Protein AF-0000000074471134 (afdb_homodimer)

Radius of gyration: 31.41 Å; Cα contacts (8 Å, |Δi|>4): 1492; chains: 2; bounding box: 57×102×96 Å

Structure (mmCIF, N/CA/C/O backbone):
data_AF-0000000074471134-model_v1
#
loop_
_entity.id
_entity.type
_entity.pdbx_description
1 polymer 'Opine dehydrogenase domain-containing protein'
#
loop_
_atom_site.group_PDB
_atom_site.id
_atom_site.type_symbol
_atom_site.label_atom_id
_atom_site.label_alt_id
_atom_site.label_comp_id
_atom_site.label_asym_id
_atom_site.label_entity_id
_atom_site.label_seq_id
_atom_site.pdbx_PDB_ins_code
_atom_site.Cartn_x
_atom_site.Cartn_y
_atom_site.Cartn_z
_atom_site.occupancy
_atom_site.B_iso_or_equiv
_atom_site.auth_seq_id
_atom_site.auth_comp_id
_atom_site.auth_asym_id
_atom_site.auth_atom_id
_atom_site.pdbx_PDB_model_num
ATOM 1 N N . MET A 1 1 ? -4.949 -52.406 -23.312 1 35.97 1 MET A N 1
ATOM 2 C CA . MET A 1 1 ? -3.711 -51.656 -23.125 1 35.97 1 MET A CA 1
ATOM 3 C C . MET A 1 1 ? -3.969 -50.375 -22.375 1 35.97 1 MET A C 1
ATOM 5 O O . MET A 1 1 ? -4.852 -49.594 -22.75 1 35.97 1 MET A O 1
ATOM 9 N N . ASN A 1 2 ? -3.713 -50.344 -21.125 1 50.94 2 ASN A N 1
ATOM 10 C CA . ASN A 1 2 ? -4.141 -49.312 -20.188 1 50.94 2 ASN A CA 1
ATOM 11 C C . ASN A 1 2 ? -3.766 -47.906 -20.672 1 50.94 2 ASN A C 1
ATOM 13 O O . ASN A 1 2 ? -2.605 -47.656 -21 1 50.94 2 ASN A O 1
ATOM 17 N N . GLN A 1 3 ? -4.664 -47.219 -21.281 1 62.41 3 GLN A N 1
ATOM 18 C CA . GLN A 1 3 ? -4.449 -45.906 -21.828 1 62.41 3 GLN A CA 1
ATOM 19 C C . GLN A 1 3 ? -3.631 -45.031 -20.875 1 62.41 3 GLN A C 1
ATOM 21 O O . GLN A 1 3 ? -3.828 -45.094 -19.656 1 62.41 3 GLN A O 1
ATOM 26 N N . PRO A 1 4 ? -2.6 -44.531 -21.438 1 81.56 4 PRO A N 1
ATOM 27 C CA . PRO A 1 4 ? -1.736 -43.688 -20.594 1 81.56 4 PRO A CA 1
ATOM 28 C C . PRO A 1 4 ? -2.508 -42.594 -19.844 1 81.56 4 PRO A C 1
ATOM 30 O O . PRO A 1 4 ? -3.486 -42.062 -20.375 1 81.56 4 PRO A O 1
ATOM 33 N N . ARG A 1 5 ? -2.248 -42.531 -18.562 1 93.62 5 ARG A N 1
ATOM 34 C CA . ARG A 1 5 ? -2.863 -41.531 -17.688 1 93.62 5 ARG A CA 1
ATOM 35 C C . ARG A 1 5 ? -1.965 -40.312 -17.531 1 93.62 5 ARG 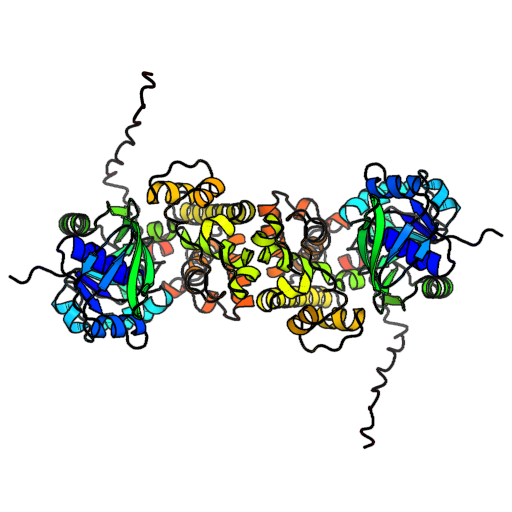A C 1
ATOM 37 O O . ARG A 1 5 ? -0.77 -40.375 -17.828 1 93.62 5 ARG A O 1
ATOM 44 N N . VAL A 1 6 ? -2.584 -39.281 -17.188 1 98.12 6 VAL A N 1
ATOM 45 C CA . VAL A 1 6 ? -1.84 -38.094 -16.734 1 98.12 6 VAL A CA 1
ATOM 46 C C . VAL A 1 6 ? -1.768 -38.094 -15.203 1 98.12 6 VAL A C 1
ATOM 48 O O . VAL A 1 6 ? -2.777 -38.312 -14.531 1 98.12 6 VAL A O 1
ATOM 51 N N . GLY A 1 7 ? -0.577 -38.031 -14.641 1 98.62 7 GLY A N 1
ATOM 52 C CA . GLY A 1 7 ? -0.412 -37.875 -13.203 1 98.62 7 GLY A CA 1
ATOM 53 C C . GLY A 1 7 ? -0.523 -36.438 -12.742 1 98.62 7 GLY A C 1
ATOM 54 O O . GLY A 1 7 ? 0.028 -35.531 -13.375 1 98.62 7 GLY A O 1
ATOM 55 N N . ILE A 1 8 ? -1.252 -36.188 -11.625 1 98.75 8 ILE A N 1
ATOM 56 C CA . ILE A 1 8 ? -1.414 -34.875 -11.062 1 98.75 8 ILE A CA 1
ATOM 57 C C . ILE A 1 8 ? -1.039 -34.875 -9.586 1 98.75 8 ILE A C 1
ATOM 59 O O . ILE A 1 8 ? -1.615 -35.625 -8.797 1 98.75 8 ILE A O 1
ATOM 63 N N . ILE A 1 9 ? -0.067 -34.094 -9.281 1 98.69 9 ILE A N 1
ATOM 64 C CA . ILE A 1 9 ? 0.314 -33.875 -7.887 1 98.69 9 ILE A CA 1
ATOM 65 C C . ILE A 1 9 ? -0.349 -32.594 -7.363 1 98.69 9 ILE A C 1
ATOM 67 O O . ILE A 1 9 ? -0.05 -31.5 -7.828 1 98.69 9 ILE A O 1
ATOM 71 N N . GLY A 1 10 ? -1.135 -32.719 -6.355 1 98.06 10 GLY A N 1
ATOM 72 C CA . GLY A 1 10 ? -1.937 -31.641 -5.828 1 98.06 10 GLY A CA 1
ATOM 73 C C . GLY A 1 10 ? -3.418 -31.797 -6.113 1 98.06 10 GLY A C 1
ATOM 74 O O . GLY A 1 10 ? -3.82 -31.938 -7.27 1 98.06 10 GLY A O 1
ATOM 75 N N . VAL A 1 11 ? -4.211 -31.797 -5.059 1 97.5 11 VAL A N 1
ATOM 76 C CA . VAL A 1 11 ? -5.66 -31.906 -5.164 1 97.5 11 VAL A CA 1
ATOM 77 C C . VAL A 1 11 ? -6.32 -30.625 -4.66 1 97.5 11 VAL A C 1
ATOM 79 O O . VAL A 1 11 ? -7.211 -30.672 -3.807 1 97.5 11 VAL A O 1
ATOM 82 N N . GLY A 1 12 ? -5.867 -29.5 -5.145 1 95.25 12 GLY A N 1
ATOM 83 C CA . GLY A 1 12 ? -6.457 -28.188 -4.90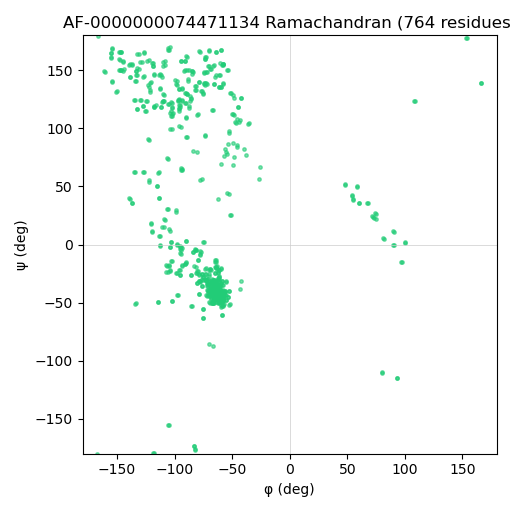6 1 95.25 12 GLY A CA 1
ATOM 84 C C . GLY A 1 12 ? -7.223 -27.656 -6.098 1 95.25 12 GLY A C 1
ATOM 85 O O . GLY A 1 12 ? -7.719 -28.422 -6.922 1 95.25 12 GLY A O 1
ATOM 86 N N . HIS A 1 13 ? -7.367 -26.359 -6.223 1 94.62 13 HIS A N 1
ATOM 87 C CA . HIS A 1 13 ? -8.148 -25.734 -7.273 1 94.62 13 HIS A CA 1
ATOM 88 C C . HIS A 1 13 ? -7.637 -26.125 -8.656 1 94.62 13 HIS A C 1
ATOM 90 O O . HIS A 1 13 ? -8.383 -26.688 -9.461 1 94.62 13 HIS A O 1
ATOM 96 N N . ALA A 1 14 ? -6.359 -25.922 -8.859 1 96.31 14 ALA A N 1
ATOM 97 C CA . ALA A 1 14 ? -5.781 -26.172 -10.172 1 96.31 14 ALA A CA 1
ATOM 98 C C . ALA A 1 14 ? -5.738 -27.672 -10.477 1 96.31 14 ALA A C 1
ATOM 100 O O . ALA A 1 14 ? -6.004 -28.078 -11.602 1 96.31 14 ALA A O 1
ATOM 101 N N . GLY A 1 15 ? -5.395 -28.453 -9.445 1 97.94 15 GLY A N 1
ATOM 102 C CA . GLY A 1 15 ? -5.332 -29.891 -9.648 1 97.94 15 GLY A CA 1
ATOM 103 C C . GLY A 1 15 ? -6.672 -30.5 -10.016 1 97.94 15 GLY A C 1
ATOM 104 O O . GLY A 1 15 ? -6.758 -31.297 -10.945 1 97.94 15 GLY A O 1
ATOM 105 N N . CYS A 1 16 ? -7.672 -30.094 -9.336 1 98.06 16 CYS A N 1
ATOM 106 C CA . CYS A 1 16 ? -9.016 -30.594 -9.609 1 98.06 16 CYS A CA 1
ATOM 107 C C . CYS A 1 16 ? -9.5 -30.109 -10.969 1 98.06 16 CYS A C 1
ATOM 109 O O . CYS A 1 16 ? -10.156 -30.859 -11.703 1 98.06 16 CYS A O 1
ATOM 111 N N . ALA A 1 17 ? -9.203 -28.875 -11.266 1 98.12 17 ALA A N 1
ATOM 112 C CA . ALA A 1 17 ? -9.609 -28.344 -12.562 1 98.12 17 ALA A CA 1
ATOM 113 C C . ALA A 1 17 ? -8.93 -29.094 -13.703 1 98.12 17 ALA A C 1
ATOM 115 O O . ALA A 1 17 ? -9.562 -29.422 -14.711 1 98.12 17 ALA A O 1
ATOM 116 N N . LEU A 1 18 ? -7.672 -29.391 -13.531 1 98.19 18 LEU A N 1
ATOM 117 C CA . LEU A 1 18 ? -6.93 -30.156 -14.516 1 98.19 18 LEU A CA 1
ATOM 118 C C . LEU A 1 18 ? -7.543 -31.547 -14.688 1 98.19 18 LEU A C 1
ATOM 120 O O . LEU A 1 18 ? -7.762 -32 -15.812 1 98.19 18 LEU A O 1
ATOM 124 N N . ALA A 1 19 ? -7.816 -32.188 -13.602 1 98.19 19 ALA A N 1
ATOM 125 C CA . ALA A 1 19 ? -8.383 -33.531 -13.633 1 98.19 19 ALA A CA 1
ATOM 126 C C . ALA A 1 19 ? -9.703 -33.562 -14.406 1 98.19 19 ALA A C 1
ATOM 128 O O . ALA A 1 19 ? -9.906 -34.406 -15.273 1 98.19 19 ALA A O 1
ATOM 129 N N . VAL A 1 20 ? -10.539 -32.594 -14.078 1 97.94 20 VAL A N 1
ATOM 130 C CA . VAL A 1 20 ? -11.859 -32.562 -14.695 1 97.94 20 VAL A CA 1
ATOM 131 C C . VAL A 1 20 ? -11.727 -32.25 -16.188 1 97.94 20 VAL A C 1
ATOM 133 O O . VAL A 1 20 ? -12.445 -32.844 -17 1 97.94 20 VAL A O 1
ATOM 136 N N . ASP A 1 21 ? -10.875 -31.375 -16.547 1 97.94 21 ASP A N 1
ATOM 137 C CA . ASP A 1 21 ? -10.664 -31.047 -17.953 1 97.94 21 ASP A CA 1
ATOM 138 C C . ASP A 1 21 ? -10.18 -32.281 -18.734 1 97.94 21 ASP A C 1
ATOM 140 O O . ASP A 1 21 ? -10.695 -32.562 -19.797 1 97.94 21 ASP A O 1
ATOM 144 N N . PHE A 1 22 ? -9.219 -33 -18.219 1 97.62 22 PHE A N 1
ATOM 145 C CA . PHE A 1 22 ? -8.695 -34.219 -18.859 1 97.62 22 PHE A CA 1
ATOM 146 C C . PHE A 1 22 ? -9.766 -35.281 -18.969 1 97.62 22 PHE A C 1
ATOM 148 O O . PHE A 1 22 ? -10.008 -35.812 -20.047 1 97.62 22 PHE A O 1
ATOM 155 N N . GLU A 1 23 ? -10.414 -35.531 -17.891 1 97.44 23 GLU A N 1
ATOM 156 C CA . GLU A 1 23 ? -11.438 -36.562 -17.859 1 97.44 23 GLU A CA 1
ATOM 157 C C . GLU A 1 23 ? -12.586 -36.25 -18.812 1 97.44 23 GLU A C 1
ATOM 159 O O . GLU A 1 23 ? -13.18 -37.156 -19.422 1 97.44 23 GLU A O 1
ATOM 164 N N . SER A 1 24 ? -12.922 -35 -18.891 1 97.31 24 SER A N 1
ATOM 165 C CA . SER A 1 24 ? -14.008 -34.594 -19.766 1 97.31 24 SER A CA 1
ATOM 166 C C . SER A 1 24 ? -13.688 -34.875 -21.234 1 97.31 24 SER A C 1
ATOM 168 O O . SER A 1 24 ? -14.594 -34.938 -22.062 1 97.31 24 SER A O 1
ATOM 170 N N . ARG A 1 25 ? -12.461 -35.062 -21.516 1 96 25 ARG A N 1
ATOM 171 C CA . ARG A 1 25 ? -12.008 -35.344 -22.875 1 96 25 ARG A CA 1
ATOM 172 C C . ARG A 1 25 ? -11.5 -36.781 -22.969 1 96 25 ARG A C 1
ATOM 174 O O . ARG A 1 25 ? -10.695 -37.094 -23.844 1 96 25 ARG A O 1
ATOM 181 N N . ASN A 1 26 ? -11.82 -37.562 -21.984 1 95 26 ASN A N 1
ATOM 182 C CA . ASN A 1 26 ? -11.57 -39 -21.938 1 95 26 ASN A CA 1
ATOM 183 C C . ASN A 1 26 ? -10.086 -39.312 -21.734 1 95 26 ASN A C 1
ATOM 185 O O . ASN A 1 26 ? -9.578 -40.281 -22.281 1 95 26 ASN A O 1
ATOM 189 N N . VAL A 1 27 ? -9.398 -38.406 -21.188 1 96.31 27 VAL A N 1
ATOM 190 C CA . VAL A 1 27 ? -8.031 -38.656 -20.75 1 96.31 27 VAL A CA 1
ATOM 191 C C . VAL A 1 27 ? -8.023 -39 -19.266 1 96.31 27 VAL A C 1
ATOM 193 O O . VAL A 1 27 ? -8.406 -38.188 -18.422 1 96.31 27 VAL A O 1
ATOM 196 N N . LYS A 1 28 ? -7.629 -40.156 -18.953 1 97.25 28 LYS A N 1
ATOM 197 C CA . LYS A 1 28 ? -7.676 -40.625 -17.562 1 97.25 28 LYS A CA 1
ATOM 198 C C . LYS A 1 28 ? -6.598 -39.938 -16.734 1 97.25 28 LYS A C 1
ATOM 200 O O . LYS A 1 28 ? -5.496 -39.688 -17.219 1 97.25 28 LYS A O 1
ATOM 205 N N . THR A 1 29 ? -6.914 -39.75 -15.461 1 98.31 29 THR A N 1
ATOM 206 C CA . THR A 1 29 ? -5.988 -39.062 -14.562 1 98.31 29 THR A CA 1
ATOM 207 C C . THR A 1 29 ? -5.824 -39.844 -13.258 1 98.31 29 THR A C 1
ATOM 209 O O . THR A 1 29 ? -6.688 -40.625 -12.898 1 98.31 29 THR A O 1
ATOM 212 N N . ILE A 1 30 ? -4.738 -39.719 -12.664 1 98.5 30 ILE A N 1
ATOM 213 C CA . ILE A 1 30 ? -4.453 -40.219 -11.328 1 98.5 30 ILE A CA 1
ATOM 214 C C . ILE A 1 30 ? -3.83 -39.125 -10.469 1 98.5 30 ILE A C 1
ATOM 216 O O . ILE A 1 30 ? -2.848 -38.5 -10.875 1 98.5 30 ILE A O 1
ATOM 220 N N . LEU A 1 31 ? -4.469 -38.844 -9.289 1 98.56 31 LEU A N 1
ATOM 221 C CA . LEU A 1 31 ? -4.074 -37.719 -8.469 1 98.56 31 LEU A CA 1
ATOM 222 C C . LEU A 1 31 ? -3.471 -38.188 -7.145 1 98.56 31 LEU A C 1
ATOM 224 O O . LEU A 1 31 ? -3.908 -39.188 -6.582 1 98.56 31 LEU A O 1
ATOM 228 N N . TRP A 1 32 ? -2.543 -37.406 -6.699 1 98.56 32 TRP A N 1
ATOM 229 C CA . TRP A 1 32 ? -1.905 -37.594 -5.402 1 98.56 32 TRP A CA 1
ATOM 230 C C . TRP A 1 32 ? -1.801 -36.281 -4.656 1 98.56 32 TRP A C 1
ATOM 232 O O . TRP A 1 32 ? -1.574 -35.219 -5.273 1 98.56 32 TRP A O 1
ATOM 242 N N . ALA A 1 33 ? -2.018 -36.312 -3.334 1 97.88 33 ALA A N 1
ATOM 243 C CA . ALA A 1 33 ? -1.838 -35.125 -2.475 1 97.88 33 ALA A CA 1
ATOM 244 C C . ALA A 1 33 ? -0.832 -35.438 -1.363 1 97.88 33 ALA A C 1
ATOM 246 O O . ALA A 1 33 ? -0.821 -36.531 -0.795 1 97.88 33 ALA A O 1
ATOM 247 N N . ALA A 1 34 ? 0.042 -34.469 -1.146 1 95.94 34 ALA A N 1
ATOM 248 C CA . ALA A 1 34 ? 1.037 -34.625 -0.087 1 95.94 34 ALA A CA 1
ATOM 249 C C . ALA A 1 34 ? 0.369 -34.781 1.273 1 95.94 34 ALA A C 1
ATOM 251 O O . ALA A 1 34 ? -0.688 -34.219 1.531 1 95.94 34 ALA A O 1
ATOM 252 N N . PRO A 1 35 ? 1.209 -35.438 2.148 1 91 35 PRO A N 1
ATOM 253 C CA . PRO A 1 35 ? 0.678 -35.531 3.508 1 91 35 PRO A CA 1
ATOM 254 C C . PRO A 1 35 ? 0.454 -34.188 4.176 1 91 35 PRO A C 1
ATOM 256 O O . PRO A 1 35 ? 1.246 -33.25 3.98 1 91 35 PRO A O 1
ATOM 259 N N . GLY A 1 36 ? -0.52 -33.938 4.793 1 90.06 36 GLY A N 1
ATOM 260 C CA . GLY A 1 36 ? -0.838 -32.688 5.461 1 90.06 36 GLY A CA 1
ATOM 261 C C . GLY A 1 36 ? -1.728 -31.766 4.633 1 90.06 36 GLY A C 1
ATOM 262 O O . GLY A 1 36 ? -2.238 -30.766 5.137 1 90.06 36 GLY A O 1
ATOM 263 N N . HIS A 1 37 ? -1.792 -32.094 3.42 1 92.12 37 HIS A N 1
ATOM 264 C CA . HIS A 1 37 ? -2.629 -31.281 2.525 1 92.12 37 HIS A CA 1
ATOM 265 C C . HIS A 1 37 ? -3.689 -32.156 1.853 1 92.12 37 HIS A C 1
ATOM 267 O O . HIS A 1 37 ? -3.852 -32.094 0.631 1 92.12 37 HIS A O 1
ATOM 273 N N . ARG A 1 38 ? -4.465 -32.844 2.609 1 93.94 38 ARG A N 1
ATOM 274 C CA . ARG A 1 38 ? -5.34 -33.875 2.031 1 93.94 38 ARG A CA 1
ATOM 275 C C . ARG A 1 38 ? -6.805 -33.562 2.344 1 93.94 38 ARG A C 1
ATOM 277 O O . ARG A 1 38 ? -7.664 -34.438 2.211 1 93.94 38 ARG A O 1
ATOM 284 N N . ARG A 1 39 ? -7.066 -32.344 2.703 1 91.5 39 ARG A N 1
ATOM 285 C CA . ARG A 1 39 ? -8.445 -32.031 3.064 1 91.5 39 ARG A CA 1
ATOM 286 C C . ARG A 1 39 ? -9.391 -32.312 1.896 1 91.5 39 ARG A C 1
ATOM 288 O O . ARG A 1 39 ? -10.375 -33.031 2.039 1 91.5 39 ARG A O 1
ATOM 295 N N . VAL A 1 40 ? -9.102 -31.75 0.763 1 94.5 40 VAL A N 1
ATOM 296 C CA . VAL A 1 40 ? -9.93 -31.938 -0.421 1 94.5 40 VAL A CA 1
ATOM 297 C C . VAL A 1 40 ? -9.805 -33.375 -0.929 1 94.5 40 VAL A C 1
ATOM 299 O O . VAL A 1 40 ? -10.797 -34 -1.294 1 94.5 40 VAL A O 1
ATOM 302 N N . TYR A 1 41 ? -8.586 -33.844 -0.918 1 96.06 41 TYR A N 1
ATOM 303 C CA . TYR A 1 41 ? -8.305 -35.219 -1.332 1 96.06 41 TYR A CA 1
ATOM 304 C C . TYR A 1 41 ? -9.195 -36.219 -0.593 1 96.06 41 TYR A C 1
ATOM 306 O O . TYR A 1 41 ? -9.867 -37.031 -1.217 1 96.06 41 TYR A O 1
ATOM 314 N N . ASP A 1 42 ? -9.234 -36.125 0.699 1 96 42 ASP A N 1
ATOM 315 C CA . ASP A 1 42 ? -9.977 -37.062 1.538 1 96 42 ASP A CA 1
ATOM 316 C C . ASP A 1 42 ? -11.477 -37 1.244 1 96 42 ASP A C 1
ATOM 318 O O . ASP A 1 42 ? -12.148 -38.031 1.212 1 96 42 ASP A O 1
ATOM 322 N N . ARG A 1 43 ? -11.93 -35.844 1.041 1 95.69 43 ARG A N 1
ATOM 323 C CA . ARG A 1 43 ? -13.352 -35.688 0.752 1 95.69 43 ARG A CA 1
ATOM 324 C C . ARG A 1 43 ? -13.703 -36.281 -0.603 1 95.69 43 ARG A C 1
ATOM 326 O O . ARG A 1 43 ? -14.758 -36.906 -0.751 1 95.69 43 ARG A O 1
ATOM 333 N N . VAL A 1 44 ? -12.898 -36.094 -1.592 1 96.94 44 VAL A N 1
ATOM 334 C CA . VAL A 1 44 ? -13.148 -36.594 -2.93 1 96.94 44 VAL A CA 1
ATOM 335 C C . VAL A 1 44 ? -13.094 -38.125 -2.91 1 96.94 44 VAL A C 1
ATOM 337 O O . VAL A 1 44 ? -13.867 -38.781 -3.607 1 96.94 44 VAL A O 1
ATOM 340 N N . VAL A 1 45 ? -12.188 -38.688 -2.139 1 96.62 45 VAL A N 1
ATOM 341 C CA . VAL A 1 45 ? -12.102 -40.156 -1.978 1 96.62 45 VAL A CA 1
ATOM 342 C C . VAL A 1 45 ? -13.406 -40.688 -1.383 1 96.62 45 VAL A C 1
ATOM 344 O O . VAL A 1 45 ? -13.953 -41.688 -1.86 1 96.62 45 VAL A O 1
ATOM 347 N N . GLU A 1 46 ? -13.852 -40.031 -0.397 1 95.75 46 GLU A N 1
ATOM 348 C CA . GLU A 1 46 ? -15.078 -40.438 0.282 1 95.75 46 GLU A CA 1
ATOM 349 C C . GLU A 1 46 ? -16.281 -40.344 -0.656 1 95.75 46 GLU A C 1
ATOM 351 O O . GLU A 1 46 ? -17.125 -41.25 -0.663 1 95.75 46 GLU A O 1
ATOM 356 N N . GLN A 1 47 ? -16.312 -39.281 -1.422 1 95.25 47 GLN A N 1
ATOM 357 C CA . GLN A 1 47 ? -17.438 -39.062 -2.322 1 95.25 47 GLN A CA 1
ATOM 358 C C . GLN A 1 47 ? -17.375 -39.969 -3.533 1 95.25 47 GLN A C 1
ATOM 360 O O . GLN A 1 47 ? -18.406 -40.312 -4.137 1 95.25 47 GLN A O 1
ATOM 365 N N . GLY A 1 48 ? -16.25 -40.344 -3.979 1 96.06 48 GLY A N 1
ATOM 366 C CA . GLY A 1 48 ? -16.016 -41.281 -5.074 1 96.06 48 GLY A CA 1
ATOM 367 C C . GLY A 1 48 ? -16.125 -40.625 -6.441 1 96.06 48 GLY A C 1
ATOM 368 O O . GLY A 1 48 ? -16.156 -41.312 -7.461 1 96.06 48 GLY A O 1
ATOM 369 N N . HIS A 1 49 ? -16.297 -39.375 -6.473 1 97.38 49 HIS A N 1
ATOM 370 C CA . HIS A 1 49 ? -16.422 -38.625 -7.719 1 97.38 49 HIS A CA 1
ATOM 371 C C . HIS A 1 49 ? -16.016 -37.156 -7.523 1 97.38 49 HIS A C 1
ATOM 373 O O . HIS A 1 49 ? -15.805 -36.719 -6.395 1 97.38 49 HIS A O 1
ATOM 379 N N . LEU A 1 50 ? -15.797 -36.469 -8.578 1 98 50 LEU A N 1
ATOM 380 C CA . LEU A 1 50 ? -15.531 -35.031 -8.586 1 98 50 LEU A CA 1
ATOM 381 C C . LEU A 1 50 ? -16.5 -34.312 -9.508 1 98 50 LEU A C 1
ATOM 383 O O . LEU A 1 50 ? -16.453 -34.5 -10.727 1 98 50 LEU A O 1
ATOM 387 N N . ASP A 1 51 ? -17.328 -33.469 -8.906 1 97.69 51 ASP A N 1
ATOM 388 C CA . ASP A 1 51 ? -18.281 -32.688 -9.672 1 97.69 51 ASP A CA 1
ATOM 389 C C . ASP A 1 51 ? -17.672 -31.359 -10.133 1 97.69 51 ASP A C 1
ATOM 391 O O . ASP A 1 51 ? -16.875 -30.75 -9.414 1 97.69 51 ASP A O 1
ATOM 395 N N . ALA A 1 52 ? -18.031 -30.984 -11.328 1 98.06 52 ALA A N 1
ATOM 396 C CA . ALA A 1 52 ? -17.562 -29.719 -11.883 1 98.06 52 ALA A CA 1
ATOM 397 C C . ALA A 1 52 ? -18.719 -28.875 -12.391 1 98.06 52 ALA A C 1
ATOM 399 O O . ALA A 1 52 ? -19.719 -29.406 -12.891 1 98.06 52 ALA A O 1
ATOM 400 N N . THR A 1 53 ? -18.594 -27.547 -12.227 1 96.31 53 THR A N 1
ATOM 401 C CA . THR A 1 53 ? -19.625 -26.609 -12.68 1 96.31 53 THR A CA 1
ATOM 402 C C . THR A 1 53 ? -19 -25.469 -13.484 1 96.31 53 THR A C 1
ATOM 404 O O . THR A 1 53 ? -17.781 -25.266 -13.438 1 96.31 53 THR A O 1
ATOM 407 N N . GLU A 1 54 ? -19.828 -24.625 -14.32 1 95.31 54 GLU A N 1
ATOM 408 C CA . GLU A 1 54 ? -19.5 -23.453 -15.109 1 95.31 54 GLU A CA 1
ATOM 409 C C . GLU A 1 54 ? -18.859 -23.828 -16.438 1 95.31 54 GLU A C 1
ATOM 411 O O . GLU A 1 54 ? -19.438 -24.594 -17.219 1 95.31 54 GLU A O 1
ATOM 416 N N . ALA A 1 55 ? -17.656 -23.609 -16.688 1 95.69 55 ALA A N 1
ATOM 417 C CA . ALA A 1 55 ? -17.078 -23.797 -18.016 1 95.69 55 ALA A CA 1
ATOM 418 C C . ALA A 1 55 ? -17.062 -25.281 -18.391 1 95.69 55 ALA A C 1
ATOM 420 O O . ALA A 1 55 ? -17.172 -25.625 -19.578 1 95.69 55 ALA A O 1
ATOM 421 N N . ILE A 1 56 ? -16.906 -26.188 -17.438 1 97.06 56 ILE A N 1
ATOM 422 C CA . ILE A 1 56 ? -17.047 -27.641 -17.562 1 97.06 56 ILE A CA 1
ATOM 423 C C . ILE A 1 56 ? -18.062 -28.141 -16.547 1 97.06 56 ILE A C 1
ATOM 425 O O . ILE A 1 56 ? -17.938 -27.875 -15.344 1 97.06 56 ILE A O 1
ATOM 429 N N . THR A 1 57 ? -19.078 -28.812 -17.047 1 97.38 57 THR A N 1
ATOM 430 C CA . THR A 1 57 ? -20.125 -29.312 -16.156 1 97.38 57 THR A CA 1
ATOM 431 C C . THR A 1 57 ? -20.25 -30.828 -16.281 1 97.38 57 THR A C 1
ATOM 433 O O . THR A 1 57 ? -20.328 -31.359 -17.391 1 97.38 57 THR A O 1
ATOM 436 N N . GLY A 1 58 ? -20.297 -31.484 -15.094 1 97.62 58 GLY A N 1
ATOM 437 C CA . GLY A 1 58 ? -20.453 -32.938 -15.094 1 97.62 58 GLY A CA 1
ATOM 438 C C . GLY A 1 58 ? -19.875 -33.594 -13.859 1 97.62 58 GLY A C 1
ATOM 439 O O . GLY A 1 58 ? -19.438 -32.906 -12.93 1 97.62 58 GLY A O 1
ATOM 440 N N . ARG A 1 59 ? -20.062 -34.875 -13.867 1 98.06 59 ARG A N 1
ATOM 441 C CA . ARG A 1 59 ? -19.484 -35.719 -12.836 1 98.06 59 ARG A CA 1
ATOM 442 C C . ARG A 1 59 ? -18.359 -36.594 -13.414 1 98.06 59 ARG A C 1
ATOM 444 O O . ARG A 1 59 ? -18.531 -37.25 -14.445 1 98.06 59 ARG A O 1
ATOM 451 N N . PHE A 1 60 ? -17.25 -36.562 -12.758 1 98.19 60 PHE A N 1
ATOM 452 C CA . PHE A 1 60 ? -16.047 -37.219 -13.258 1 98.19 60 PHE A CA 1
ATOM 453 C C . PHE A 1 60 ? -15.477 -38.156 -12.195 1 98.19 60 PHE A C 1
ATOM 455 O O . PHE A 1 60 ? -15.859 -38.094 -11.031 1 98.19 60 PHE A O 1
ATOM 462 N N . TYR A 1 61 ? -14.555 -39.062 -12.688 1 97.62 61 TYR A N 1
ATOM 463 C CA . TYR A 1 61 ? -14.078 -40.125 -11.789 1 97.62 61 TYR A CA 1
ATOM 464 C C . TYR A 1 61 ? -12.562 -40.25 -11.883 1 97.62 61 TYR A C 1
ATOM 466 O O . TYR A 1 61 ? -12.055 -41.344 -12.203 1 97.62 61 TYR A O 1
ATOM 474 N N . PRO A 1 62 ? -11.844 -39.219 -11.523 1 97.69 62 PRO A N 1
ATOM 475 C CA . PRO A 1 62 ? -10.391 -39.375 -11.477 1 97.69 62 PRO A CA 1
ATOM 476 C C . PRO A 1 62 ? -9.945 -40.375 -10.422 1 97.69 62 PRO A C 1
ATOM 478 O O . PRO A 1 62 ? -10.609 -40.562 -9.398 1 97.69 62 PRO A O 1
ATOM 481 N N . SER A 1 63 ? -8.898 -41.094 -10.75 1 97.56 63 SER A N 1
ATOM 482 C CA . SER A 1 63 ? -8.312 -41.969 -9.75 1 97.56 63 SER A CA 1
ATOM 483 C C . SER A 1 63 ? -7.539 -41.188 -8.695 1 97.56 63 SER A C 1
ATOM 485 O O . SER A 1 63 ? -6.863 -40.188 -9.016 1 97.56 63 SER A O 1
ATOM 487 N N . LEU A 1 64 ? -7.695 -41.562 -7.445 1 97.94 64 LEU A N 1
ATOM 488 C CA . LEU A 1 64 ? -6.945 -40.969 -6.344 1 97.94 64 LEU A CA 1
ATOM 489 C C . LEU A 1 64 ? -6.129 -42.031 -5.609 1 97.94 64 LEU A C 1
ATOM 491 O O . LEU A 1 64 ? -6.605 -43.156 -5.402 1 97.94 64 LEU A O 1
ATOM 495 N N . THR A 1 65 ? -4.922 -41.656 -5.246 1 97.81 65 THR A N 1
ATOM 496 C CA . THR A 1 65 ? -4.066 -42.594 -4.566 1 97.81 65 THR A CA 1
ATOM 497 C C . THR A 1 65 ? -3.289 -41.938 -3.434 1 97.81 65 THR A C 1
ATOM 499 O O . THR A 1 65 ? -3.053 -40.719 -3.467 1 97.81 65 THR A O 1
ATOM 502 N N . GLN A 1 66 ? -2.891 -42.719 -2.449 1 96.56 66 GLN A N 1
ATOM 503 C CA . GLN A 1 66 ? -2.061 -42.25 -1.342 1 96.56 66 GLN A CA 1
ATOM 504 C C . GLN A 1 66 ? -0.58 -42.5 -1.626 1 96.56 66 GLN A C 1
ATOM 506 O O . GLN A 1 66 ? 0.284 -41.969 -0.918 1 96.56 66 GLN A O 1
ATOM 511 N N . GLU A 1 67 ? -0.348 -43.219 -2.701 1 97.06 67 GLU A N 1
ATOM 512 C CA . GLU A 1 67 ? 1.025 -43.625 -3.012 1 97.06 67 GLU A CA 1
ATOM 513 C C . GLU A 1 67 ? 1.526 -42.906 -4.27 1 97.06 67 GLU A C 1
ATOM 515 O O . GLU A 1 67 ? 1.07 -43.219 -5.375 1 97.06 67 GLU A O 1
ATOM 520 N N . LEU A 1 68 ? 2.553 -42.156 -4.078 1 97.88 68 LEU A N 1
ATOM 521 C CA . LEU A 1 68 ? 3.109 -41.438 -5.207 1 97.88 68 LEU A CA 1
ATOM 522 C C . LEU A 1 68 ? 3.684 -42.375 -6.246 1 97.88 68 LEU A C 1
ATOM 524 O O . LEU A 1 68 ? 3.617 -42.125 -7.449 1 97.88 68 LEU A O 1
ATOM 528 N N . ALA A 1 69 ? 4.172 -43.5 -5.816 1 97.81 69 ALA A N 1
ATOM 529 C CA . ALA A 1 69 ? 4.734 -44.5 -6.711 1 97.81 69 ALA A CA 1
ATOM 530 C C . ALA A 1 69 ? 3.703 -44.969 -7.738 1 97.81 69 ALA A C 1
ATOM 532 O O . ALA A 1 69 ? 4.051 -45.25 -8.883 1 97.81 69 ALA A O 1
ATOM 533 N N . GLU A 1 70 ? 2.492 -45.031 -7.332 1 97.75 70 GLU A N 1
ATOM 534 C CA . GLU A 1 70 ? 1.426 -45.469 -8.234 1 97.75 70 GLU A CA 1
ATOM 535 C C . GLU A 1 70 ? 1.195 -44.438 -9.336 1 97.75 70 GLU A C 1
ATOM 537 O O . GLU A 1 70 ? 0.9 -44.781 -10.477 1 97.75 70 GLU A O 1
ATOM 542 N N . VAL A 1 71 ? 1.271 -43.156 -9.008 1 98.12 71 VAL A N 1
ATOM 543 C CA . VAL A 1 71 ? 1.156 -42.094 -10 1 98.12 71 VAL A CA 1
ATOM 544 C C . VAL A 1 71 ? 2.271 -42.219 -11.031 1 98.12 71 VAL A C 1
ATOM 546 O O . VAL A 1 71 ? 2.02 -42.188 -12.234 1 98.12 71 VAL A O 1
ATOM 549 N N . LEU A 1 72 ? 3.484 -42.469 -10.555 1 97.44 72 LEU A N 1
ATOM 550 C CA . LEU A 1 72 ? 4.664 -42.5 -11.414 1 97.44 72 LEU A CA 1
ATOM 551 C C . LEU A 1 72 ? 4.684 -43.781 -12.266 1 97.44 72 LEU A C 1
ATOM 553 O O . LEU A 1 72 ? 5.285 -43.781 -13.344 1 97.44 72 LEU A O 1
ATOM 557 N N . GLN A 1 73 ? 4.043 -44.781 -11.789 1 96.62 73 GLN A N 1
ATOM 558 C CA . GLN A 1 73 ? 3.926 -46 -12.57 1 96.62 73 GLN A CA 1
ATOM 559 C C . GLN A 1 73 ? 2.867 -45.844 -13.664 1 96.62 73 GLN A C 1
ATOM 561 O O . GLN A 1 73 ? 3.018 -46.406 -14.758 1 96.62 73 GLN A O 1
ATOM 566 N N . ALA A 1 74 ? 1.903 -45.094 -13.367 1 96.69 74 ALA A N 1
ATOM 567 C CA . ALA A 1 74 ? 0.733 -45.031 -14.242 1 96.69 74 ALA A CA 1
ATOM 568 C C . ALA A 1 74 ? 0.888 -43.938 -15.289 1 96.69 74 ALA A C 1
ATOM 570 O O . ALA A 1 74 ? 0.158 -43.906 -16.281 1 96.69 74 ALA A O 1
ATOM 571 N N . ALA A 1 75 ? 1.786 -43.031 -15.094 1 96.5 75 ALA A N 1
ATOM 572 C CA . ALA A 1 75 ? 1.838 -41.844 -15.938 1 96.5 75 ALA A CA 1
ATOM 573 C C . ALA A 1 75 ? 3.279 -41.469 -16.297 1 96.5 75 ALA A C 1
ATOM 575 O O . ALA A 1 75 ? 4.184 -41.625 -15.477 1 96.5 75 ALA A O 1
ATOM 576 N N . ARG A 1 76 ? 3.459 -40.969 -17.531 1 95.75 76 ARG A N 1
ATOM 577 C CA . ARG A 1 76 ? 4.762 -40.469 -17.969 1 95.75 76 ARG A CA 1
ATOM 578 C C . ARG A 1 76 ? 4.789 -38.969 -17.969 1 95.75 76 ARG A C 1
ATOM 580 O O . ARG A 1 76 ? 5.859 -38.344 -17.953 1 95.75 76 ARG A O 1
ATOM 587 N N . VAL A 1 77 ? 3.619 -38.312 -18.047 1 97.62 77 VAL A N 1
ATOM 588 C CA . VAL A 1 77 ? 3.471 -36.875 -17.844 1 97.62 77 VAL A CA 1
ATOM 589 C C . VAL A 1 77 ? 2.896 -36.625 -16.453 1 97.62 77 VAL A C 1
ATOM 591 O O . VAL A 1 77 ? 1.801 -37.094 -16.141 1 97.62 77 VAL A O 1
ATOM 594 N N . VAL A 1 78 ? 3.658 -35.938 -15.648 1 98.44 78 VAL A N 1
ATOM 595 C CA . VAL A 1 78 ? 3.264 -35.625 -14.281 1 98.44 78 VAL A CA 1
ATOM 596 C C . VAL A 1 78 ? 3.152 -34.094 -14.109 1 98.44 78 VAL A C 1
ATOM 598 O O . VAL A 1 78 ? 4.129 -33.375 -14.312 1 98.44 78 VAL A O 1
ATOM 601 N N . LEU A 1 79 ? 1.976 -33.625 -13.766 1 98.69 79 LEU A N 1
ATOM 602 C CA . LEU A 1 79 ? 1.72 -32.219 -13.5 1 98.69 79 LEU A CA 1
ATOM 603 C C . LEU A 1 79 ? 1.797 -31.922 -12.008 1 98.69 79 LEU A C 1
ATOM 605 O O . LEU A 1 79 ? 1.157 -32.594 -11.195 1 98.69 79 LEU A O 1
ATOM 609 N N . VAL A 1 80 ? 2.625 -30.969 -11.625 1 98.81 80 VAL A N 1
ATOM 610 C CA . VAL A 1 80 ? 2.703 -30.484 -10.25 1 98.81 80 VAL A CA 1
ATOM 611 C C . VAL A 1 80 ? 1.842 -29.234 -10.086 1 98.81 80 VAL A C 1
ATOM 613 O O . VAL A 1 80 ? 2.264 -28.141 -10.438 1 98.81 80 VAL A O 1
ATOM 616 N N . ALA A 1 81 ? 0.675 -29.453 -9.5 1 98.12 81 ALA A N 1
ATOM 617 C CA . ALA A 1 81 ? -0.317 -28.391 -9.367 1 98.12 81 ALA A CA 1
ATOM 618 C C . ALA A 1 81 ? -0.535 -28.031 -7.898 1 98.12 81 ALA A C 1
ATOM 620 O O . ALA A 1 81 ? -1.647 -28.156 -7.379 1 98.12 81 ALA A O 1
ATOM 621 N N . VAL A 1 82 ? 0.517 -27.562 -7.246 1 97.19 82 VAL A N 1
ATOM 622 C CA . VAL A 1 82 ? 0.492 -27.109 -5.859 1 97.19 82 VAL A CA 1
ATOM 623 C C . VAL A 1 82 ? 0.969 -25.656 -5.777 1 97.19 82 VAL A C 1
ATOM 625 O O . VAL A 1 82 ? 1.607 -25.156 -6.707 1 97.19 82 VAL A O 1
ATOM 628 N N . PRO A 1 83 ? 0.616 -24.984 -4.734 1 95.56 83 PRO A N 1
ATOM 629 C CA . PRO A 1 83 ? 1.193 -23.656 -4.559 1 95.56 83 PRO A CA 1
ATOM 630 C C . PRO A 1 83 ? 2.719 -23.672 -4.512 1 95.56 83 PRO A C 1
ATOM 632 O O . PRO A 1 83 ? 3.316 -24.672 -4.09 1 95.56 83 PRO A O 1
ATOM 635 N N . SER A 1 84 ? 3.314 -22.562 -4.867 1 97.12 84 SER A N 1
ATOM 636 C CA . SER A 1 84 ? 4.77 -22.484 -4.914 1 97.12 84 SER A CA 1
ATOM 637 C C . SER A 1 84 ? 5.383 -22.719 -3.539 1 97.12 84 SER A C 1
ATOM 639 O O . SER A 1 84 ? 6.52 -23.172 -3.432 1 97.12 84 SER A O 1
ATOM 641 N N . THR A 1 85 ? 4.629 -22.469 -2.498 1 95.75 85 THR A N 1
ATOM 642 C CA . THR A 1 85 ? 5.098 -22.688 -1.133 1 95.75 85 THR A CA 1
ATOM 643 C C . THR A 1 85 ? 5.371 -24.156 -0.881 1 95.75 85 THR A C 1
ATOM 645 O O . THR A 1 85 ? 6.113 -24.516 0.04 1 95.75 85 THR A O 1
ATOM 648 N N . ALA A 1 86 ? 4.824 -25.031 -1.692 1 96.75 86 ALA A N 1
ATOM 649 C CA . ALA A 1 86 ? 4.949 -26.469 -1.486 1 96.75 86 ALA A CA 1
ATOM 650 C C . ALA A 1 86 ? 5.953 -27.078 -2.463 1 96.75 86 ALA A C 1
ATOM 652 O O . ALA A 1 86 ? 6.25 -28.266 -2.395 1 96.75 86 ALA A O 1
ATOM 653 N N . HIS A 1 87 ? 6.52 -26.312 -3.338 1 97.94 87 HIS A N 1
ATOM 654 C CA . HIS A 1 87 ? 7.371 -26.797 -4.414 1 97.94 87 HIS A CA 1
ATOM 655 C C . HIS A 1 87 ? 8.555 -27.578 -3.859 1 97.94 87 HIS A C 1
ATOM 657 O O . HIS A 1 87 ? 8.836 -28.703 -4.305 1 97.94 87 HIS A O 1
ATOM 663 N N . ASP A 1 88 ? 9.203 -27 -2.893 1 96.62 88 ASP A N 1
ATOM 664 C CA . ASP A 1 88 ? 10.422 -27.625 -2.377 1 96.62 88 ASP A CA 1
ATOM 665 C C . ASP A 1 88 ? 10.117 -28.969 -1.745 1 96.62 88 ASP A C 1
ATOM 667 O O . ASP A 1 88 ? 10.852 -29.938 -1.949 1 96.62 88 ASP A O 1
ATOM 671 N N . GLY A 1 89 ? 9.031 -29.016 -1.01 1 97.12 89 GLY A N 1
ATOM 672 C CA . GLY A 1 89 ? 8.625 -30.281 -0.421 1 97.12 89 GLY A CA 1
ATOM 673 C C . GLY A 1 89 ? 8.281 -31.344 -1.456 1 97.12 89 GLY A C 1
ATOM 674 O O . GLY A 1 89 ? 8.633 -32.5 -1.291 1 97.12 89 GLY A O 1
ATOM 675 N N . ILE A 1 90 ? 7.656 -30.938 -2.506 1 98.25 90 ILE A N 1
ATOM 676 C CA . ILE A 1 90 ? 7.289 -31.844 -3.578 1 98.25 90 ILE A CA 1
ATOM 677 C C . ILE A 1 90 ? 8.547 -32.344 -4.289 1 98.25 90 ILE A C 1
ATOM 679 O O . ILE A 1 90 ? 8.656 -33.531 -4.609 1 98.25 90 ILE A O 1
ATOM 683 N N . ILE A 1 91 ? 9.461 -31.453 -4.531 1 98.38 91 ILE A N 1
ATOM 684 C CA . ILE A 1 91 ? 10.719 -31.812 -5.188 1 98.38 91 ILE A CA 1
ATOM 685 C C . ILE A 1 91 ? 11.477 -32.844 -4.328 1 98.38 91 ILE A C 1
ATOM 687 O O . ILE A 1 91 ? 11.992 -33.812 -4.84 1 98.38 91 ILE A O 1
ATOM 691 N N . ASP A 1 92 ? 11.508 -32.562 -3.021 1 97.81 92 ASP A N 1
ATOM 692 C CA . ASP A 1 92 ? 12.156 -33.5 -2.104 1 97.81 92 ASP A CA 1
ATOM 693 C C . ASP A 1 92 ? 11.539 -34.875 -2.209 1 97.81 92 ASP A C 1
ATOM 695 O O . ASP A 1 92 ? 12.25 -35.875 -2.203 1 97.81 92 ASP A O 1
ATOM 699 N N . THR A 1 93 ? 10.273 -34.906 -2.316 1 97.81 93 THR A N 1
ATOM 700 C CA . THR A 1 93 ? 9.539 -36.188 -2.395 1 97.81 93 THR A CA 1
ATOM 701 C C . THR A 1 93 ? 9.789 -36.875 -3.73 1 97.81 93 THR A C 1
ATOM 703 O O . THR A 1 93 ? 10.062 -38.062 -3.77 1 97.81 93 THR A O 1
ATOM 706 N N . LEU A 1 94 ? 9.766 -36.156 -4.793 1 98.44 94 LEU A N 1
ATOM 707 C CA . LEU A 1 94 ? 9.945 -36.688 -6.141 1 98.44 94 LEU A CA 1
ATOM 708 C C . LEU A 1 94 ? 11.375 -37.188 -6.34 1 98.44 94 LEU A C 1
ATOM 710 O O . LEU A 1 94 ? 11.617 -38.125 -7.086 1 98.44 94 LEU A O 1
ATOM 714 N N . ALA A 1 95 ? 12.281 -36.531 -5.691 1 98.19 95 ALA A N 1
ATOM 715 C CA . ALA A 1 95 ? 13.695 -36.812 -5.867 1 98.19 95 ALA A CA 1
ATOM 716 C C . ALA A 1 95 ? 14.039 -38.219 -5.398 1 98.19 95 ALA A C 1
ATOM 718 O O . ALA A 1 95 ? 15.094 -38.75 -5.727 1 98.19 95 ALA A O 1
ATOM 719 N N . GLN A 1 96 ? 13.148 -38.844 -4.699 1 97.5 96 GLN A N 1
ATOM 720 C CA . GLN A 1 96 ? 13.359 -40.188 -4.18 1 97.5 96 GLN A CA 1
ATOM 721 C C . GLN A 1 96 ? 13.062 -41.25 -5.246 1 97.5 96 GLN A C 1
ATOM 723 O O . GLN A 1 96 ? 13.336 -42.406 -5.047 1 97.5 96 GLN A O 1
ATOM 728 N N . TYR A 1 97 ? 12.578 -40.812 -6.402 1 97.94 97 TYR A N 1
ATOM 729 C CA . TYR A 1 97 ? 12.172 -41.719 -7.457 1 97.94 97 TYR A CA 1
ATOM 730 C C . TYR A 1 97 ? 12.992 -41.5 -8.727 1 97.94 97 TYR A C 1
ATOM 732 O O . TYR A 1 97 ? 13.594 -40.438 -8.906 1 97.94 97 TYR A O 1
ATOM 740 N N . ASP A 1 98 ? 13.062 -42.562 -9.562 1 97.38 98 ASP A N 1
ATOM 741 C CA . ASP A 1 98 ? 13.641 -42.438 -10.891 1 97.38 98 ASP A CA 1
ATOM 742 C C . ASP A 1 98 ? 12.648 -41.844 -11.875 1 97.38 98 ASP A C 1
ATOM 744 O O . ASP A 1 98 ? 11.664 -42.469 -12.25 1 97.38 98 ASP A O 1
ATOM 748 N N . LEU A 1 99 ? 12.953 -40.625 -12.289 1 97.94 99 LEU A N 1
ATOM 749 C CA . LEU A 1 99 ? 12.031 -39.906 -13.164 1 97.94 99 LEU A CA 1
ATOM 750 C C . LEU A 1 99 ? 12.602 -39.812 -14.57 1 97.94 99 LEU A C 1
ATOM 752 O O . LEU A 1 99 ? 12.18 -38.938 -15.352 1 97.94 99 LEU A O 1
ATOM 756 N N . SER A 1 100 ? 13.539 -40.656 -14.969 1 96.5 100 SER A N 1
ATOM 757 C CA . SER A 1 100 ? 14.266 -40.562 -16.234 1 96.5 100 SER A CA 1
ATOM 758 C C . SER A 1 100 ? 13.32 -40.75 -17.422 1 96.5 100 SER A C 1
ATOM 760 O O . SER A 1 100 ? 13.664 -40.406 -18.547 1 96.5 100 SER A O 1
ATOM 762 N N . GLN A 1 101 ? 12.141 -41.25 -17.172 1 95.19 101 GLN A N 1
ATOM 763 C CA . GLN A 1 101 ? 11.18 -41.469 -18.234 1 95.19 101 GLN A CA 1
ATOM 764 C C . GLN A 1 101 ? 9.977 -40.531 -18.094 1 95.19 101 GLN A C 1
ATOM 766 O O . GLN A 1 101 ? 8.969 -40.688 -18.766 1 95.19 101 GLN A O 1
ATOM 771 N N . HIS A 1 102 ? 10.031 -39.594 -17.172 1 96.62 102 HIS A N 1
ATOM 772 C CA . HIS A 1 102 ? 8.883 -38.781 -16.844 1 96.62 102 HIS A CA 1
ATOM 773 C C . HIS A 1 102 ? 9.117 -37.312 -17.266 1 96.62 102 HIS A C 1
ATOM 775 O O . HIS A 1 102 ? 10.219 -36.812 -17.109 1 96.62 102 HIS A O 1
ATOM 781 N N . VAL A 1 103 ? 8.133 -36.719 -17.906 1 97 103 VAL A N 1
ATOM 782 C CA . VAL A 1 103 ? 8.047 -35.25 -18.062 1 97 103 VAL A CA 1
ATOM 783 C C . VAL A 1 103 ? 7.332 -34.656 -16.875 1 97 103 VAL A C 1
ATOM 785 O O . VAL A 1 103 ? 6.191 -35 -16.562 1 97 103 VAL A O 1
ATOM 788 N N . VAL A 1 104 ? 8.031 -33.781 -16.125 1 98.31 104 VAL A N 1
ATOM 789 C CA . VAL A 1 104 ? 7.453 -33.125 -14.961 1 98.31 104 VAL A CA 1
ATOM 790 C C . VAL A 1 104 ? 7.148 -31.672 -15.289 1 98.31 104 VAL A C 1
ATOM 792 O O . VAL A 1 104 ? 8.039 -30.906 -15.664 1 98.31 104 VAL A O 1
ATOM 795 N N . ILE A 1 105 ? 5.898 -31.266 -15.164 1 98.69 105 ILE A N 1
ATOM 796 C CA . ILE A 1 105 ? 5.473 -29.906 -15.5 1 98.69 105 ILE A CA 1
ATOM 797 C C . ILE A 1 105 ? 4.934 -29.219 -14.25 1 98.69 105 ILE A C 1
ATOM 799 O O . ILE A 1 105 ? 3.936 -29.656 -13.672 1 98.69 105 ILE A O 1
ATOM 803 N N . PHE A 1 106 ? 5.562 -28.141 -13.836 1 98.75 106 PHE A N 1
ATOM 804 C CA . PHE A 1 106 ? 5.078 -27.328 -12.727 1 98.75 106 PHE A CA 1
ATOM 805 C C . PHE A 1 106 ? 4.066 -26.297 -13.211 1 98.75 106 PHE A C 1
ATOM 807 O O . PHE A 1 106 ? 4.363 -25.5 -14.109 1 98.75 106 PHE A O 1
ATOM 814 N N . ILE A 1 107 ? 2.859 -26.281 -12.578 1 97.81 107 ILE A N 1
ATOM 815 C CA . ILE A 1 107 ? 1.768 -25.391 -12.93 1 97.81 107 ILE A CA 1
ATOM 816 C C . ILE A 1 107 ? 1.352 -24.578 -11.711 1 97.81 107 ILE A C 1
ATOM 818 O O . ILE A 1 107 ? 0.503 -25.016 -10.922 1 97.81 107 ILE A O 1
ATOM 822 N N . THR A 1 108 ? 1.895 -23.375 -11.414 1 95 108 THR A N 1
ATOM 823 C CA . THR A 1 108 ? 2.812 -22.656 -12.281 1 95 108 THR A CA 1
ATOM 824 C C . THR A 1 108 ? 4.242 -22.75 -11.75 1 95 108 THR A C 1
ATOM 826 O O . THR A 1 108 ? 4.469 -23.203 -10.633 1 95 108 THR A O 1
ATOM 829 N N . GLY A 1 109 ? 5.152 -22.406 -12.477 1 96 109 GLY A N 1
ATOM 830 C CA . GLY A 1 109 ? 6.559 -22.594 -12.164 1 96 109 GLY A CA 1
ATOM 831 C C . GLY A 1 109 ? 7.086 -21.625 -11.125 1 96 109 GLY A C 1
ATOM 832 O O . GLY A 1 109 ? 7.469 -22.031 -10.031 1 96 109 GLY A O 1
ATOM 833 N N . ASN A 1 110 ? 7.09 -20.297 -11.43 1 97.31 110 ASN A N 1
ATOM 834 C CA . ASN A 1 110 ? 7.594 -19.266 -10.531 1 97.31 110 ASN A CA 1
ATOM 835 C C . ASN A 1 110 ? 9.055 -19.5 -10.172 1 97.31 110 ASN A C 1
ATOM 837 O O . ASN A 1 110 ? 9.406 -19.578 -8.992 1 97.31 110 ASN A O 1
ATOM 841 N N . PHE A 1 111 ? 9.859 -19.703 -11.133 1 98 111 PHE A N 1
ATOM 842 C CA . PHE A 1 111 ? 11.32 -19.766 -11.07 1 98 111 PHE A CA 1
ATOM 843 C C . PHE A 1 111 ? 11.781 -21.062 -10.43 1 98 111 PHE A C 1
ATOM 845 O O . PHE A 1 111 ? 12.898 -21.141 -9.914 1 98 111 PHE A O 1
ATOM 852 N N . ILE A 1 112 ? 10.992 -22.125 -10.531 1 98.12 112 ILE A N 1
ATOM 853 C CA . ILE A 1 112 ? 11.312 -23.375 -9.844 1 98.12 112 ILE A CA 1
ATOM 854 C C . ILE A 1 112 ? 12.164 -24.266 -10.742 1 98.12 112 ILE A C 1
ATOM 856 O O . ILE A 1 112 ? 12.781 -25.219 -10.273 1 98.12 112 ILE A O 1
ATOM 860 N N . ALA A 1 113 ? 12.234 -24 -12.023 1 96.81 113 ALA A N 1
ATOM 861 C CA . ALA A 1 113 ? 12.703 -24.953 -13.023 1 96.81 113 ALA A CA 1
ATOM 862 C C . ALA A 1 113 ? 14.148 -25.359 -12.766 1 96.81 113 ALA A C 1
ATOM 864 O O . ALA A 1 113 ? 14.484 -26.547 -12.781 1 96.81 113 ALA A O 1
ATOM 865 N N . SER A 1 114 ? 14.992 -24.375 -12.539 1 95.94 114 SER A N 1
ATOM 866 C CA . SER A 1 114 ? 16.406 -24.656 -12.328 1 95.94 114 SER A CA 1
ATOM 867 C C . SER A 1 114 ? 16.625 -25.484 -11.07 1 95.94 114 SER A C 1
ATOM 869 O O . SER A 1 114 ? 17.453 -26.391 -11.047 1 95.94 114 SER A O 1
ATOM 871 N N . ILE A 1 115 ? 15.883 -25.203 -10.078 1 97.25 115 ILE A N 1
ATOM 872 C CA . ILE A 1 115 ? 15.977 -25.922 -8.812 1 97.25 115 ILE A CA 1
ATOM 873 C C . ILE A 1 115 ? 15.492 -27.344 -8.992 1 97.25 115 ILE A C 1
ATOM 875 O O . ILE A 1 115 ? 16.156 -28.297 -8.555 1 97.25 115 ILE A O 1
ATOM 879 N N . ALA A 1 116 ? 14.367 -27.484 -9.641 1 98.25 116 ALA A N 1
ATOM 880 C CA . ALA A 1 116 ? 13.797 -28.812 -9.883 1 98.25 116 ALA A CA 1
ATOM 881 C C . ALA A 1 116 ? 14.711 -29.656 -10.766 1 98.25 116 ALA A C 1
ATOM 883 O O . ALA A 1 116 ? 14.938 -30.828 -10.484 1 98.25 116 ALA A O 1
ATOM 884 N N . ALA A 1 117 ? 15.219 -29.047 -11.781 1 96.62 117 ALA A N 1
ATOM 885 C CA . ALA A 1 117 ? 16.062 -29.781 -12.727 1 96.62 117 ALA A CA 1
ATOM 886 C C . ALA A 1 117 ? 17.344 -30.281 -12.055 1 96.62 117 ALA A C 1
ATOM 888 O O . ALA A 1 117 ? 17.844 -31.344 -12.391 1 96.62 117 ALA A O 1
ATOM 889 N N . ALA A 1 118 ? 17.812 -29.516 -11.141 1 95.12 118 ALA A N 1
ATOM 890 C CA . ALA A 1 118 ? 19.031 -29.875 -10.438 1 95.12 118 ALA A CA 1
ATOM 891 C C . ALA A 1 118 ? 18.797 -31.062 -9.516 1 95.12 118 ALA A C 1
ATOM 893 O O . ALA A 1 118 ? 19.719 -31.844 -9.234 1 95.12 118 ALA A O 1
ATOM 894 N N . ARG A 1 119 ? 17.625 -31.188 -9.148 1 96.75 119 ARG A N 1
ATOM 895 C CA . ARG A 1 119 ? 17.359 -32.156 -8.102 1 96.75 119 ARG A CA 1
ATOM 896 C C . ARG A 1 119 ? 16.641 -33.406 -8.672 1 96.75 119 ARG A C 1
ATOM 898 O O . ARG A 1 119 ? 16.75 -34.5 -8.117 1 96.75 119 ARG A O 1
ATOM 905 N N . LEU A 1 120 ? 15.969 -33.031 -9.883 1 96.19 120 LEU A N 1
ATOM 906 C CA . LEU A 1 120 ? 15.156 -34.094 -10.453 1 96.19 120 LEU A CA 1
ATOM 907 C C . LEU A 1 120 ? 15.852 -34.719 -11.656 1 96.19 120 LEU A C 1
ATOM 909 O O . LEU A 1 120 ? 16.469 -34.031 -12.461 1 96.19 120 LEU A O 1
ATOM 913 N N . GLN A 1 121 ? 16.328 -35.906 -11.773 1 90.25 121 GLN A N 1
ATOM 914 C CA . GLN A 1 121 ? 16.828 -36.594 -12.953 1 90.25 121 GLN A CA 1
ATOM 915 C C . GLN A 1 121 ? 15.672 -37.062 -13.836 1 90.25 121 GLN A C 1
ATOM 917 O O . GLN A 1 121 ? 15.594 -38.25 -14.203 1 90.25 121 GLN A O 1
ATOM 922 N N . ALA A 1 122 ? 14.852 -35.969 -14.188 1 96.38 122 ALA A N 1
ATOM 923 C CA . ALA A 1 122 ? 13.672 -36.312 -15 1 96.38 122 ALA A CA 1
ATOM 924 C C . ALA A 1 122 ? 14.008 -36.25 -16.484 1 96.38 122 ALA A C 1
ATOM 926 O O . ALA A 1 122 ? 15.031 -35.688 -16.891 1 96.38 122 ALA A O 1
ATOM 927 N N . LYS A 1 123 ? 13.164 -36.875 -17.266 1 95.19 123 LYS A N 1
ATOM 928 C CA . LYS A 1 123 ? 13.305 -36.75 -18.719 1 95.19 123 LYS A CA 1
ATOM 929 C C . LYS A 1 123 ? 13.242 -35.312 -19.172 1 95.19 123 LYS A C 1
ATOM 931 O O . LYS A 1 123 ? 14 -34.906 -20.047 1 95.19 123 LYS A O 1
ATOM 936 N N . ALA A 1 124 ? 12.336 -34.562 -18.609 1 96.19 124 ALA A N 1
ATOM 937 C CA . ALA A 1 124 ? 12.195 -33.125 -18.859 1 96.19 124 ALA A CA 1
ATOM 938 C C . ALA A 1 124 ? 11.531 -32.438 -17.672 1 96.19 124 ALA A C 1
ATOM 940 O O . ALA A 1 124 ? 10.633 -33 -17.031 1 96.19 124 ALA A O 1
ATOM 941 N N . VAL A 1 125 ? 12.023 -31.266 -17.359 1 97.62 125 VAL A N 1
ATOM 942 C CA . VAL A 1 125 ? 11.367 -30.359 -16.422 1 97.62 125 VAL A CA 1
ATOM 943 C C . VAL A 1 125 ? 10.805 -29.156 -17.172 1 97.62 125 VAL A C 1
ATOM 945 O O . VAL A 1 125 ? 11.523 -28.469 -17.906 1 97.62 125 VAL A O 1
ATOM 948 N N . MET A 1 126 ? 9.516 -28.938 -17.016 1 97.94 126 MET A N 1
ATOM 949 C CA . MET A 1 126 ? 8.828 -27.844 -17.688 1 97.94 126 MET A CA 1
ATOM 950 C C . MET A 1 126 ? 8 -27.031 -16.703 1 97.94 126 MET A C 1
ATOM 952 O O . MET A 1 126 ? 7.73 -27.484 -15.586 1 97.94 126 MET A O 1
ATOM 956 N N . THR A 1 127 ? 7.727 -25.812 -17.047 1 98.12 127 THR A N 1
ATOM 957 C CA . THR A 1 127 ? 6.883 -24.938 -16.219 1 98.12 127 THR A CA 1
ATOM 958 C C . THR A 1 127 ? 5.906 -24.156 -17.094 1 98.12 127 THR A C 1
ATOM 960 O O . THR A 1 127 ? 6.125 -24 -18.297 1 98.12 127 THR A O 1
ATOM 963 N N . THR A 1 128 ? 4.828 -23.766 -16.484 1 98.06 128 THR A N 1
ATOM 964 C CA . THR A 1 128 ? 3.924 -22.812 -17.109 1 98.06 128 THR A CA 1
ATOM 965 C C . THR A 1 128 ? 3.99 -21.469 -16.375 1 98.06 128 THR A C 1
ATOM 967 O O . THR A 1 128 ? 4.457 -21.391 -15.242 1 98.06 128 THR A O 1
ATOM 970 N N . SER A 1 129 ? 3.619 -20.422 -17.062 1 96 129 SER A N 1
ATOM 971 C CA . SER A 1 129 ? 3.648 -19.094 -16.469 1 96 129 SER A CA 1
ATOM 972 C C . SER A 1 129 ? 2.459 -18.875 -15.547 1 96 129 SER A C 1
ATOM 974 O O . SER A 1 129 ? 2.545 -18.094 -14.586 1 96 129 SER A O 1
ATOM 976 N N . ARG A 1 130 ? 1.353 -19.484 -15.859 1 93.62 130 ARG A N 1
ATOM 977 C CA . ARG A 1 130 ? 0.097 -19.375 -15.125 1 93.62 130 ARG A CA 1
ATOM 978 C C . ARG A 1 130 ? -0.684 -20.688 -15.164 1 93.62 130 ARG A C 1
ATOM 980 O O . ARG A 1 130 ? -0.358 -21.578 -15.938 1 93.62 130 ARG A O 1
ATOM 987 N N . ALA A 1 131 ? -1.666 -20.719 -14.273 1 93.81 131 ALA A N 1
ATOM 988 C CA . ALA A 1 131 ? -2.602 -21.844 -14.367 1 93.81 131 ALA A CA 1
ATOM 989 C C . ALA A 1 131 ? -3.549 -21.656 -15.555 1 93.81 131 ALA A C 1
ATOM 991 O O . ALA A 1 131 ? -3.904 -20.531 -15.906 1 93.81 131 ALA A O 1
ATOM 992 N N . PRO A 1 132 ? -3.951 -22.688 -16.141 1 95.88 132 PRO A N 1
ATOM 993 C CA . PRO A 1 132 ? -4.773 -22.594 -17.359 1 95.88 132 PRO A CA 1
ATOM 994 C C . PRO A 1 132 ? -6.227 -22.25 -17.047 1 95.88 132 PRO A C 1
ATOM 996 O O . PRO A 1 132 ? -7.004 -21.969 -17.969 1 95.88 132 PRO A O 1
ATOM 999 N N . TYR A 1 133 ? -6.602 -22.188 -15.719 1 95.25 133 TYR A N 1
ATOM 1000 C CA . TYR A 1 133 ? -8.008 -22.016 -15.359 1 95.25 133 TYR A CA 1
ATOM 1001 C C . TYR A 1 133 ? -8.156 -20.938 -14.297 1 95.25 133 TYR A C 1
ATOM 1003 O O . TYR A 1 133 ? -7.25 -20.719 -13.492 1 95.25 133 TYR A O 1
ATOM 1011 N N . SER A 1 134 ? -9.25 -20.234 -14.391 1 92.62 134 SER A N 1
ATOM 1012 C CA . SER A 1 134 ? -9.812 -19.625 -13.195 1 92.62 134 SER A CA 1
ATOM 1013 C C . SER A 1 134 ? -10.805 -20.562 -12.508 1 92.62 134 SER A C 1
ATOM 1015 O O . SER A 1 134 ? -11.859 -20.859 -13.07 1 92.62 134 SER A O 1
ATOM 1017 N N . SER A 1 135 ? -10.406 -21.094 -11.297 1 94.12 135 SER A N 1
ATOM 1018 C CA . SER A 1 135 ? -11.203 -22.156 -10.695 1 94.12 135 SER A CA 1
ATOM 1019 C C . SER A 1 135 ? -11.148 -22.094 -9.172 1 94.12 135 SER A C 1
ATOM 1021 O O . SER A 1 135 ? -10.25 -21.484 -8.602 1 94.12 135 SER A O 1
ATOM 1023 N N . ARG A 1 136 ? -12.148 -22.719 -8.602 1 93.88 136 ARG A N 1
ATOM 1024 C CA . ARG A 1 136 ? -12.227 -22.781 -7.145 1 93.88 136 ARG A CA 1
ATOM 1025 C C . ARG A 1 136 ? -12.945 -24.047 -6.699 1 93.88 136 ARG A C 1
ATOM 1027 O O . ARG A 1 136 ? -14.008 -24.391 -7.23 1 93.88 136 ARG A O 1
ATOM 1034 N N . THR A 1 137 ? -12.297 -24.719 -5.746 1 94.94 137 THR A N 1
ATOM 1035 C CA . THR A 1 137 ? -13.008 -25.812 -5.086 1 94.94 137 THR A CA 1
ATOM 1036 C C . THR A 1 137 ? -13.977 -25.266 -4.035 1 94.94 137 THR A C 1
ATOM 1038 O O . THR A 1 137 ? -13.648 -24.312 -3.326 1 94.94 137 THR A O 1
ATOM 1041 N N . GLN A 1 138 ? -15.086 -25.844 -3.984 1 93.5 138 GLN A N 1
ATOM 1042 C CA . GLN A 1 138 ? -16.078 -25.438 -3.002 1 93.5 138 GLN A CA 1
ATOM 1043 C C . GLN A 1 138 ? -16.938 -26.609 -2.557 1 93.5 138 GLN A C 1
ATOM 1045 O O . GLN A 1 138 ? -16.875 -27.688 -3.162 1 93.5 138 GLN A O 1
ATOM 1050 N N . LEU A 1 139 ? -17.641 -26.391 -1.492 1 92.56 139 LEU A N 1
ATOM 1051 C CA . LEU A 1 139 ? -18.609 -27.375 -1.043 1 92.56 139 LEU A CA 1
ATOM 1052 C C . LEU A 1 139 ? -20 -27.062 -1.596 1 92.56 139 LEU A C 1
ATOM 1054 O O . LEU A 1 139 ? -20.406 -25.906 -1.639 1 92.56 139 LEU A O 1
ATOM 1058 N N . ASN A 1 140 ? -20.609 -28.031 -2.066 1 91.25 140 ASN A N 1
ATOM 1059 C CA . ASN A 1 140 ? -22 -27.844 -2.479 1 91.25 140 ASN A CA 1
ATOM 1060 C C . ASN A 1 140 ? -22.953 -27.953 -1.295 1 91.25 140 ASN A C 1
ATOM 1062 O O . ASN A 1 140 ? -22.516 -28.031 -0.145 1 91.25 140 ASN A O 1
ATOM 1066 N N . ASP A 1 141 ? -24.266 -27.875 -1.572 1 89.62 141 ASP A N 1
ATOM 1067 C CA . ASP A 1 141 ? -25.281 -27.844 -0.528 1 89.62 141 ASP A CA 1
ATOM 1068 C C . ASP A 1 141 ? -25.25 -29.141 0.292 1 89.62 141 ASP A C 1
ATOM 1070 O O . ASP A 1 141 ? -25.578 -29.125 1.48 1 89.62 141 ASP A O 1
ATOM 1074 N N . ALA A 1 142 ? -24.875 -30.234 -0.284 1 90.69 142 ALA A N 1
ATOM 1075 C CA . ALA A 1 142 ? -24.828 -31.531 0.372 1 90.69 142 ALA A CA 1
ATOM 1076 C C . ALA A 1 142 ? -23.516 -31.719 1.148 1 90.69 142 ALA A C 1
ATOM 1078 O O . ALA A 1 142 ? -23.328 -32.719 1.825 1 90.69 142 ALA A O 1
ATOM 1079 N N . GLY A 1 143 ? -22.594 -30.75 0.994 1 91.25 143 GLY A N 1
ATOM 1080 C CA . GLY A 1 143 ? -21.328 -30.812 1.689 1 91.25 143 GLY A CA 1
ATOM 1081 C C . GLY A 1 143 ? -20.25 -31.531 0.89 1 91.25 143 GLY A C 1
ATOM 1082 O O . GLY A 1 143 ? -19.172 -31.812 1.41 1 91.25 143 GLY A O 1
ATOM 1083 N N . ASP A 1 144 ? -20.531 -31.797 -0.377 1 94 144 ASP A N 1
ATOM 1084 C CA . ASP A 1 144 ? -19.562 -32.438 -1.264 1 94 144 ASP A CA 1
ATOM 1085 C C . ASP A 1 144 ? -18.656 -31.391 -1.938 1 94 144 ASP A C 1
ATOM 1087 O O . ASP A 1 144 ? -19.094 -30.281 -2.221 1 94 144 ASP A O 1
ATOM 1091 N N . VAL A 1 145 ? -17.453 -31.891 -2.207 1 96.25 145 VAL A N 1
ATOM 1092 C CA . VAL A 1 145 ? -16.516 -31.031 -2.916 1 96.25 145 VAL A CA 1
ATOM 1093 C C . VAL A 1 145 ? -16.891 -30.969 -4.398 1 96.25 145 VAL A C 1
ATOM 1095 O O . VAL A 1 145 ? -17.219 -31.984 -5 1 96.25 145 VAL A O 1
ATOM 1098 N N . GLN A 1 146 ? -16.922 -29.828 -4.895 1 97.31 146 GLN A N 1
ATOM 1099 C CA . GLN A 1 146 ? -17.062 -29.578 -6.324 1 97.31 146 GLN A CA 1
ATOM 1100 C C . GLN A 1 146 ? -16.062 -28.547 -6.809 1 97.31 146 GLN A C 1
ATOM 1102 O O . GLN A 1 146 ? -15.609 -27.703 -6.031 1 97.31 146 GLN A O 1
ATOM 1107 N N . ILE A 1 147 ? -15.656 -28.688 -8.055 1 97.62 147 ILE A N 1
ATOM 1108 C CA . ILE A 1 147 ? -14.758 -27.703 -8.648 1 97.62 147 ILE A CA 1
ATOM 1109 C C . ILE A 1 147 ? -15.547 -26.781 -9.586 1 97.62 147 ILE A C 1
ATOM 1111 O O . ILE A 1 147 ? -16.234 -27.266 -10.484 1 97.62 147 ILE A O 1
ATOM 1115 N N . ARG A 1 148 ? -15.469 -25.516 -9.281 1 96.44 148 ARG A N 1
ATOM 1116 C CA . ARG A 1 148 ? -16.047 -24.516 -10.164 1 96.44 148 ARG A CA 1
ATOM 1117 C C . ARG A 1 148 ? -14.992 -23.938 -11.109 1 96.44 148 ARG A C 1
ATOM 1119 O O . ARG A 1 148 ? -14.008 -23.344 -10.656 1 96.44 148 ARG A O 1
ATOM 1126 N N . ILE A 1 149 ? -15.172 -24.141 -12.383 1 96.25 149 ILE A N 1
ATOM 1127 C CA . ILE A 1 149 ? -14.258 -23.594 -13.391 1 96.25 149 ILE A CA 1
ATOM 1128 C C . ILE A 1 149 ? -14.875 -22.375 -14.047 1 96.25 149 ILE A C 1
ATOM 1130 O O . ILE A 1 149 ? -15.641 -22.484 -15.008 1 96.25 149 ILE A O 1
ATOM 1134 N N . ASN A 1 150 ? -14.461 -21.219 -13.586 1 93.19 150 ASN A N 1
ATOM 1135 C CA . ASN A 1 150 ? -15.039 -19.969 -14.047 1 93.19 150 ASN A CA 1
ATOM 1136 C C . ASN A 1 150 ? -14.617 -19.641 -15.477 1 93.19 150 ASN A C 1
ATOM 1138 O O . ASN A 1 150 ? -15.367 -19.016 -16.219 1 93.19 150 ASN A O 1
ATOM 1142 N N . GLY A 1 151 ? -13.422 -20.031 -15.781 1 92.62 151 GLY A N 1
ATOM 1143 C CA . GLY A 1 151 ? -12.922 -19.766 -17.125 1 92.62 151 GLY A CA 1
ATOM 1144 C C . GLY A 1 151 ? -11.734 -20.625 -17.5 1 92.62 151 GLY A C 1
ATOM 1145 O O . GLY A 1 151 ? -10.984 -21.078 -16.641 1 92.62 151 GLY A O 1
ATOM 1146 N N . ILE A 1 152 ? -11.672 -20.891 -18.797 1 95 152 ILE A N 1
ATOM 1147 C CA . ILE A 1 152 ? -10.539 -21.578 -19.406 1 95 152 ILE A CA 1
ATOM 1148 C C . ILE A 1 152 ? -9.758 -20.594 -20.281 1 95 152 ILE A C 1
ATOM 1150 O O . ILE A 1 152 ? -10.32 -19.953 -21.172 1 95 152 ILE A O 1
ATOM 1154 N N . LYS A 1 153 ? -8.508 -20.453 -20.016 1 95.5 153 LYS A N 1
ATOM 1155 C CA . LYS A 1 153 ? -7.684 -19.5 -20.766 1 95.5 153 LYS A CA 1
ATOM 1156 C C . LYS A 1 153 ? -7.543 -19.938 -22.219 1 95.5 153 LYS A C 1
ATOM 1158 O O . LYS A 1 153 ? -7.52 -21.125 -22.516 1 95.5 153 LYS A O 1
ATOM 1163 N N . LYS A 1 154 ? -7.316 -18.953 -23.078 1 96.19 154 LYS A N 1
ATOM 1164 C CA . LYS A 1 154 ? -7.27 -19.188 -24.516 1 96.19 154 LYS A CA 1
ATOM 1165 C C . LYS A 1 154 ? -5.918 -19.766 -24.938 1 96.19 154 LYS A C 1
ATOM 1167 O O . LYS A 1 154 ? -5.781 -20.297 -26.047 1 96.19 154 LYS A O 1
ATOM 1172 N N . ARG A 1 155 ? -5.008 -19.672 -24 1 97.19 155 ARG A N 1
ATOM 1173 C CA . ARG A 1 155 ? -3.668 -20.188 -24.266 1 97.19 155 ARG A CA 1
ATOM 1174 C C . ARG A 1 155 ? -2.965 -20.562 -22.953 1 97.19 155 ARG A C 1
ATOM 1176 O O . ARG A 1 155 ? -3.387 -20.141 -21.875 1 97.19 155 ARG A O 1
ATOM 1183 N N . LEU A 1 156 ? -1.97 -21.359 -23.078 1 97.56 156 LEU A N 1
ATOM 1184 C CA . LEU A 1 156 ? -1.115 -21.719 -21.953 1 97.56 156 LEU A CA 1
ATOM 1185 C C . LEU A 1 156 ? 0.358 -21.594 -22.328 1 97.56 156 LEU A C 1
ATOM 1187 O O . LEU A 1 156 ? 0.831 -22.297 -23.234 1 97.56 156 LEU A O 1
ATOM 1191 N N . GLU A 1 157 ? 1.048 -20.734 -21.688 1 97.31 157 GLU A N 1
ATOM 1192 C CA . GLU A 1 157 ? 2.477 -20.547 -21.938 1 97.31 157 GLU A CA 1
ATOM 1193 C C . GLU A 1 157 ? 3.299 -21.594 -21.188 1 97.31 157 GLU A C 1
ATOM 1195 O O . GLU A 1 157 ? 3.084 -21.844 -20 1 97.31 157 GLU A O 1
ATOM 1200 N N . ILE A 1 158 ? 4.273 -22.203 -21.938 1 97.56 158 ILE A N 1
ATOM 1201 C CA . ILE A 1 158 ? 5.047 -23.297 -21.375 1 97.56 158 ILE A CA 1
ATOM 1202 C C . ILE A 1 158 ? 6.484 -23.234 -21.875 1 97.56 158 ILE A C 1
ATOM 1204 O O . ILE A 1 158 ? 6.75 -22.672 -22.953 1 97.56 158 ILE A O 1
ATOM 1208 N N . ALA A 1 159 ? 7.395 -23.719 -21.062 1 96.44 159 ALA A N 1
ATOM 1209 C CA . ALA A 1 159 ? 8.797 -23.812 -21.469 1 96.44 159 ALA A CA 1
ATOM 1210 C C . ALA A 1 159 ? 9.469 -25.016 -20.797 1 96.44 159 ALA A C 1
ATOM 1212 O O . ALA A 1 159 ? 9.047 -25.453 -19.734 1 96.44 159 ALA A O 1
ATOM 1213 N N . ARG A 1 160 ? 10.398 -25.531 -21.469 1 96.5 160 ARG A N 1
ATOM 1214 C CA . ARG A 1 160 ? 11.25 -26.578 -20.953 1 96.5 160 ARG A CA 1
ATOM 1215 C C . ARG A 1 160 ? 12.57 -26.016 -20.438 1 96.5 160 ARG A C 1
ATOM 1217 O O . ARG A 1 160 ? 13.156 -25.141 -21.062 1 96.5 160 ARG A O 1
ATOM 1224 N N . PHE A 1 161 ? 13.016 -26.516 -19.281 1 96.06 161 PHE A N 1
ATOM 1225 C CA . PHE A 1 161 ? 14.344 -26.156 -18.797 1 96.06 161 PHE A CA 1
ATOM 1226 C C . PHE A 1 161 ? 15.43 -26.891 -19.578 1 96.06 161 PHE A C 1
ATOM 1228 O O . PHE A 1 161 ? 15.375 -28.109 -19.734 1 96.06 161 PHE A O 1
ATOM 1235 N N . GLY A 1 162 ? 16.406 -26.141 -20.062 1 90.75 162 GLY A N 1
ATOM 1236 C CA . GLY A 1 162 ? 17.531 -26.766 -20.734 1 90.75 162 GLY A CA 1
ATOM 1237 C C . GLY A 1 162 ? 17.344 -26.859 -22.25 1 90.75 162 GLY A C 1
ATOM 1238 O O . GLY A 1 162 ? 17.047 -25.844 -22.891 1 90.75 162 GLY A O 1
ATOM 1239 N N . ARG A 1 163 ? 17.25 -28.016 -22.812 1 83.12 163 ARG A N 1
ATOM 1240 C CA . ARG A 1 163 ? 17.219 -28.234 -24.266 1 83.12 163 ARG A CA 1
ATOM 1241 C C . ARG A 1 163 ? 15.805 -28.078 -24.812 1 83.12 163 ARG A C 1
ATOM 1243 O O . ARG A 1 163 ? 14.828 -28.266 -24.078 1 83.12 163 ARG A O 1
ATOM 1250 N N . PRO A 1 164 ? 15.773 -27.641 -26.031 1 83.38 164 PRO A N 1
ATOM 1251 C CA . PRO A 1 164 ? 14.445 -27.531 -26.641 1 83.38 164 PRO A CA 1
ATOM 1252 C C . PRO A 1 164 ? 13.656 -28.844 -26.578 1 83.38 164 PRO A C 1
ATOM 1254 O O . PRO A 1 164 ? 14.25 -29.922 -26.562 1 83.38 164 PRO A O 1
ATOM 1257 N N . VAL A 1 165 ? 12.453 -28.688 -26.516 1 85.06 165 VAL A N 1
ATOM 1258 C CA . VAL A 1 165 ? 11.555 -29.844 -26.469 1 85.06 165 VAL A CA 1
ATOM 1259 C C . VAL A 1 165 ? 11.523 -30.531 -27.844 1 85.06 165 VAL A C 1
ATOM 1261 O O . VAL A 1 165 ? 11.5 -29.844 -28.875 1 85.06 165 VAL A O 1
ATOM 1264 N N . ASP A 1 166 ? 11.539 -31.812 -27.859 1 87.56 166 ASP A N 1
ATOM 1265 C CA . ASP A 1 166 ? 11.438 -32.531 -29.125 1 87.56 166 ASP A CA 1
ATOM 1266 C C . ASP A 1 166 ? 10.016 -32.469 -29.672 1 87.56 166 ASP A C 1
ATOM 1268 O O . ASP A 1 166 ? 9.062 -32.25 -28.922 1 87.56 166 ASP A O 1
ATOM 1272 N N . GLN A 1 167 ? 9.922 -32.688 -30.891 1 91.81 167 GLN A N 1
ATOM 1273 C CA . GLN A 1 167 ? 8.656 -32.562 -31.609 1 91.81 167 GLN A CA 1
ATOM 1274 C C . GLN A 1 167 ? 7.617 -33.531 -31.078 1 91.81 167 GLN A C 1
ATOM 1276 O O . GLN A 1 167 ? 6.43 -33.219 -31 1 91.81 167 GLN A O 1
ATOM 1281 N N . ARG A 1 168 ? 8.062 -34.656 -30.797 1 91.06 168 ARG A N 1
ATOM 1282 C CA . ARG A 1 168 ? 7.145 -35.688 -30.297 1 91.06 168 ARG A CA 1
ATOM 1283 C C . ARG A 1 168 ? 6.492 -35.25 -29 1 91.06 168 ARG A C 1
ATOM 1285 O O . ARG A 1 168 ? 5.273 -35.344 -28.828 1 91.06 168 ARG A O 1
ATOM 1292 N N . THR A 1 169 ? 7.281 -34.812 -28.094 1 90.81 169 THR A N 1
ATOM 1293 C CA . THR A 1 169 ? 6.777 -34.312 -26.812 1 90.81 169 THR A CA 1
ATOM 1294 C C . THR A 1 169 ? 5.867 -33.094 -27.031 1 90.81 169 THR A C 1
ATOM 1296 O O . THR A 1 169 ? 4.812 -33 -26.391 1 90.81 169 THR A O 1
ATOM 1299 N N . ARG A 1 170 ? 6.246 -32.25 -27.875 1 92.94 170 ARG A N 1
ATOM 1300 C CA . ARG A 1 170 ? 5.453 -31.078 -28.188 1 92.94 170 ARG A CA 1
ATOM 1301 C C . ARG A 1 170 ? 4.074 -31.453 -28.719 1 92.94 170 ARG A C 1
ATOM 1303 O O . ARG A 1 170 ? 3.064 -30.891 -28.297 1 92.94 170 ARG A O 1
ATOM 1310 N N . HIS A 1 171 ? 4.121 -32.344 -29.641 1 93.5 171 HIS A N 1
ATOM 1311 C CA . HIS A 1 171 ? 2.871 -32.812 -30.219 1 93.5 171 HIS A CA 1
ATOM 1312 C C . HIS A 1 171 ? 1.99 -33.5 -29.188 1 93.5 171 HIS A C 1
ATOM 1314 O O . HIS A 1 171 ? 0.784 -33.25 -29.125 1 93.5 171 HIS A O 1
ATOM 1320 N N . HIS A 1 172 ? 2.619 -34.312 -28.406 1 93.62 172 HIS A N 1
ATOM 1321 C CA . HIS A 1 172 ? 1.886 -35.031 -27.375 1 93.62 172 HIS A CA 1
ATOM 1322 C C . HIS A 1 172 ? 1.241 -34.062 -26.391 1 93.62 172 HIS A C 1
ATOM 1324 O O . HIS A 1 172 ? 0.047 -34.156 -26.094 1 93.62 172 HIS A O 1
ATOM 1330 N N . LEU A 1 173 ? 1.983 -33.125 -25.875 1 95.81 173 LEU A N 1
ATOM 1331 C CA . LEU A 1 173 ? 1.475 -32.156 -24.906 1 95.81 173 LEU A CA 1
ATOM 1332 C C . LEU A 1 173 ? 0.437 -31.234 -25.531 1 95.81 173 LEU A C 1
ATOM 1334 O O . LEU A 1 173 ? -0.524 -30.828 -24.875 1 95.81 173 LEU A O 1
ATOM 1338 N N . GLY A 1 174 ? 0.645 -30.906 -26.75 1 95 174 GLY A N 1
ATOM 1339 C CA . GLY A 1 174 ? -0.321 -30.094 -27.484 1 95 174 GLY A CA 1
ATOM 1340 C C . GLY A 1 174 ? -1.692 -30.734 -27.562 1 95 174 GLY A C 1
ATOM 1341 O O . GLY A 1 174 ? -2.709 -30.047 -27.594 1 95 174 GLY A O 1
ATOM 1342 N N . HIS A 1 175 ? -1.698 -32.062 -27.594 1 92.25 175 HIS A N 1
ATOM 1343 C CA . HIS A 1 175 ? -2.959 -32.781 -27.672 1 92.25 175 HIS A CA 1
ATOM 1344 C C . HIS A 1 175 ? -3.543 -33 -26.281 1 92.25 175 HIS A C 1
ATOM 1346 O O . HIS A 1 175 ? -4.754 -33.188 -26.125 1 92.25 175 HIS A O 1
ATOM 1352 N N . LEU A 1 176 ? -2.695 -33.031 -25.375 1 94 176 LEU A N 1
ATOM 1353 C CA . LEU A 1 176 ? -3.107 -33.312 -24 1 94 176 LEU A CA 1
ATOM 1354 C C . LEU A 1 176 ? -3.863 -32.125 -23.406 1 94 176 LEU A C 1
ATOM 1356 O O . LEU A 1 176 ? -4.891 -32.312 -22.75 1 94 176 LEU A O 1
ATOM 1360 N N . PHE A 1 177 ? -3.387 -30.922 -23.609 1 95.75 177 PHE A N 1
ATOM 1361 C CA . PHE A 1 177 ? -4.031 -29.734 -23.062 1 95.75 177 PHE A CA 1
ATOM 1362 C C . PHE A 1 177 ? -5.152 -29.266 -23.969 1 95.75 177 PHE A C 1
ATOM 1364 O O . PHE A 1 177 ? -5.07 -29.406 -25.203 1 95.75 177 PHE A O 1
ATOM 1371 N N . SER A 1 178 ? -6.16 -28.703 -23.391 1 94.5 178 SER A N 1
ATOM 1372 C CA . SER A 1 178 ? -7.344 -28.328 -24.141 1 94.5 178 SER A CA 1
ATOM 1373 C C . SER A 1 178 ? -7.16 -26.984 -24.828 1 94.5 178 SER A C 1
ATOM 1375 O O . SER A 1 178 ? -7.926 -26.625 -25.734 1 94.5 178 SER A O 1
ATOM 1377 N N . MET A 1 179 ? -6.234 -26.172 -24.438 1 95 179 MET A N 1
ATOM 1378 C CA . MET A 1 179 ? -5.93 -24.875 -25.047 1 95 179 MET A CA 1
ATOM 1379 C C . MET A 1 179 ? -4.586 -24.922 -25.766 1 95 179 MET A C 1
ATOM 1381 O O . MET A 1 179 ? -3.723 -25.734 -25.422 1 95 179 MET A O 1
ATOM 1385 N N . PRO A 1 180 ? -4.422 -24.062 -26.797 1 96.56 180 PRO A N 1
ATOM 1386 C CA . PRO A 1 180 ? -3.127 -24.016 -27.484 1 96.56 180 PRO A CA 1
ATOM 1387 C C . PRO A 1 180 ? -1.976 -23.688 -26.531 1 96.56 180 PRO A C 1
ATOM 1389 O O . PRO A 1 180 ? -2.125 -22.859 -25.625 1 96.56 180 PRO A O 1
ATOM 1392 N N . LEU A 1 181 ? -0.869 -24.406 -26.75 1 97.25 181 LEU A N 1
ATOM 1393 C CA . LEU A 1 181 ? 0.343 -24.141 -25.969 1 97.25 181 LEU A CA 1
ATOM 1394 C C . LEU A 1 181 ? 1.215 -23.094 -26.688 1 97.25 181 LEU A C 1
ATOM 1396 O O . LEU A 1 181 ? 1.383 -23.156 -27.906 1 97.25 181 LEU A O 1
ATOM 1400 N N . VAL A 1 182 ? 1.627 -22.094 -25.969 1 96.56 182 VAL A N 1
ATOM 1401 C CA . VAL A 1 182 ? 2.6 -21.109 -26.453 1 96.56 182 VAL A CA 1
ATOM 1402 C C . VAL A 1 182 ? 3.975 -21.422 -25.859 1 96.56 182 VAL A C 1
ATOM 1404 O O . VAL A 1 182 ? 4.199 -21.234 -24.656 1 96.56 182 VAL A O 1
ATOM 1407 N N . TRP A 1 183 ? 4.91 -21.828 -26.719 1 95.69 183 TRP A N 1
ATOM 1408 C CA . TRP A 1 183 ? 6.207 -22.344 -26.266 1 95.69 183 TRP A CA 1
ATOM 1409 C C . TRP A 1 183 ? 7.223 -21.203 -26.172 1 95.69 183 TRP A C 1
ATOM 1411 O O . TRP A 1 183 ? 7.488 -20.5 -27.141 1 95.69 183 TRP A O 1
ATOM 1421 N N . TYR A 1 184 ? 7.77 -21.016 -24.984 1 94.44 184 TYR A N 1
ATOM 1422 C CA . TYR A 1 184 ? 8.875 -20.094 -24.766 1 94.44 184 TYR A CA 1
ATOM 1423 C C . TYR A 1 184 ? 10.219 -20.797 -24.922 1 94.44 184 TYR A C 1
ATOM 1425 O O . TYR A 1 184 ? 10.305 -22.016 -24.75 1 94.44 184 TYR A O 1
ATOM 1433 N N . ALA A 1 185 ? 11.234 -20.016 -25.188 1 92.19 185 ALA A N 1
ATOM 1434 C CA . ALA A 1 185 ? 12.555 -20.562 -25.469 1 92.19 185 ALA A CA 1
ATOM 1435 C C . ALA A 1 185 ? 13.219 -21.094 -24.203 1 92.19 185 ALA A C 1
ATOM 1437 O O . ALA A 1 185 ? 14.023 -22.016 -24.25 1 92.19 185 ALA A O 1
ATOM 1438 N N . ASN A 1 186 ? 12.883 -20.469 -23.125 1 95.19 186 ASN A N 1
ATOM 1439 C CA . ASN A 1 186 ? 13.453 -20.875 -21.844 1 95.19 186 ASN A CA 1
ATOM 1440 C C . ASN A 1 186 ? 12.539 -20.516 -20.688 1 95.19 186 ASN A C 1
ATOM 1442 O O . ASN A 1 186 ? 11.617 -19.719 -20.844 1 95.19 186 ASN A O 1
ATOM 1446 N N . THR A 1 187 ? 12.875 -21.062 -19.531 1 96.81 187 THR A N 1
ATOM 1447 C CA . THR A 1 187 ? 11.984 -20.938 -18.375 1 96.81 187 THR A CA 1
ATOM 1448 C C . THR A 1 187 ? 12.164 -19.578 -17.703 1 96.81 187 THR A C 1
ATOM 1450 O O . THR A 1 187 ? 11.258 -19.094 -17.016 1 96.81 187 THR A O 1
ATOM 1453 N N . LEU A 1 188 ? 13.32 -18.953 -17.859 1 97.44 188 LEU A N 1
ATOM 1454 C CA . LEU A 1 188 ? 13.547 -17.641 -17.266 1 97.44 188 LEU A CA 1
ATOM 1455 C C . LEU A 1 188 ? 12.648 -16.594 -17.906 1 97.44 188 LEU A C 1
ATOM 1457 O O . LEU A 1 188 ? 11.977 -15.836 -17.203 1 97.44 188 LEU A O 1
ATOM 1461 N N . GLN A 1 189 ? 12.664 -16.578 -19.234 1 96.94 189 GLN A N 1
ATOM 1462 C CA . GLN A 1 189 ? 11.781 -15.68 -19.953 1 96.94 189 GLN A CA 1
ATOM 1463 C C . GLN A 1 189 ? 10.312 -15.953 -19.625 1 96.94 189 GLN A C 1
ATOM 1465 O O . GLN A 1 189 ? 9.523 -15.023 -19.469 1 96.94 189 GLN A O 1
ATOM 1470 N N . LEU A 1 190 ? 10 -17.203 -19.547 1 97.19 190 LEU A N 1
ATOM 1471 C CA . LEU A 1 190 ? 8.641 -17.609 -19.219 1 97.19 190 LEU A CA 1
ATOM 1472 C C . LEU A 1 190 ? 8.227 -17.094 -17.844 1 97.19 190 LEU A C 1
ATOM 1474 O O . LEU A 1 190 ? 7.133 -16.547 -17.672 1 97.19 190 LEU A O 1
ATOM 1478 N N . ASP A 1 191 ? 9.07 -17.312 -16.828 1 97.69 191 ASP A N 1
ATOM 1479 C CA . ASP A 1 191 ? 8.758 -16.891 -15.469 1 97.69 191 ASP A CA 1
ATOM 1480 C C . ASP A 1 191 ? 8.594 -15.375 -15.383 1 97.69 191 ASP A C 1
ATOM 1482 O O . ASP A 1 191 ? 7.793 -14.875 -14.602 1 97.69 191 ASP A O 1
ATOM 1486 N N . LEU A 1 192 ? 9.312 -14.609 -16.188 1 98.06 192 LEU A N 1
ATOM 1487 C CA . LEU A 1 192 ? 9.18 -13.156 -16.234 1 98.06 192 LEU A CA 1
ATOM 1488 C C . LEU A 1 192 ? 7.941 -12.75 -17.031 1 98.06 192 LEU A C 1
ATOM 1490 O O . LEU A 1 192 ? 7.566 -11.578 -17.031 1 98.06 192 LEU A O 1
ATOM 1494 N N . SER A 1 193 ? 7.32 -13.719 -17.656 1 96.81 193 SER A N 1
ATOM 1495 C CA . SER A 1 193 ? 6.082 -13.461 -18.391 1 96.81 193 SER A CA 1
ATOM 1496 C C . SER A 1 193 ? 4.867 -13.859 -17.547 1 96.81 193 SER A C 1
ATOM 1498 O O . SER A 1 193 ? 3.84 -14.273 -18.109 1 96.81 193 SER A O 1
ATOM 1500 N N . THR A 1 194 ? 4.957 -13.812 -16.281 1 95.19 194 THR A N 1
ATOM 1501 C CA . THR A 1 194 ? 3.873 -14.055 -15.344 1 95.19 194 THR A CA 1
ATOM 1502 C C . THR A 1 194 ? 3.264 -12.742 -14.867 1 95.19 194 THR A C 1
ATOM 1504 O O . THR A 1 194 ? 3.98 -11.773 -14.625 1 95.19 194 THR A O 1
ATOM 1507 N N . ASN A 1 195 ? 1.962 -12.703 -14.719 1 94.44 195 ASN A N 1
ATOM 1508 C CA . ASN A 1 195 ? 1.362 -11.422 -14.344 1 94.44 195 ASN A CA 1
ATOM 1509 C C . ASN A 1 195 ? 0.933 -11.414 -12.875 1 94.44 195 ASN A C 1
ATOM 1511 O O . ASN A 1 195 ? 0.725 -10.352 -12.297 1 94.44 195 ASN A O 1
ATOM 1515 N N . HIS A 1 196 ? 0.774 -12.602 -12.219 1 94.75 196 HIS A N 1
ATOM 1516 C CA . HIS A 1 196 ? 0.199 -12.641 -10.875 1 94.75 196 HIS A CA 1
ATOM 1517 C C . HIS A 1 196 ? 1.04 -11.836 -9.898 1 94.75 196 HIS A C 1
ATOM 1519 O O . HIS A 1 196 ? 0.501 -11.195 -8.992 1 94.75 196 HIS A O 1
ATOM 1525 N N . GLY A 1 197 ? 2.371 -11.828 -10.117 1 95.25 197 GLY A N 1
ATOM 1526 C CA . GLY A 1 197 ? 3.248 -11.102 -9.211 1 95.25 197 GLY A CA 1
ATOM 1527 C C . GLY A 1 197 ? 3.109 -9.594 -9.328 1 95.25 197 GLY A C 1
ATOM 1528 O O . GLY A 1 197 ? 3.5 -8.859 -8.422 1 95.25 197 GLY A O 1
ATOM 1529 N N . VAL A 1 198 ? 2.617 -9.109 -10.422 1 97.38 198 VAL A N 1
ATOM 1530 C CA . VAL A 1 198 ? 2.424 -7.676 -10.625 1 97.38 198 VAL A CA 1
ATOM 1531 C C . VAL A 1 198 ? 0.991 -7.289 -10.266 1 97.38 198 VAL A C 1
ATOM 1533 O O . VAL A 1 198 ? 0.723 -6.141 -9.898 1 97.38 198 VAL A O 1
ATOM 1536 N N . VAL A 1 199 ? 0.084 -8.242 -10.281 1 98.12 199 VAL A N 1
ATOM 1537 C CA . VAL A 1 199 ? -1.344 -7.957 -10.203 1 98.12 199 VAL A CA 1
ATOM 1538 C C . VAL A 1 199 ? -1.828 -8.141 -8.766 1 98.12 199 VAL A C 1
ATOM 1540 O O . VAL A 1 199 ? -2.559 -7.293 -8.242 1 98.12 199 VAL A O 1
ATOM 1543 N N . HIS A 1 200 ? -1.416 -9.164 -8.109 1 98.31 200 HIS A N 1
ATOM 1544 C CA . HIS A 1 200 ? -2.016 -9.562 -6.84 1 98.31 200 HIS A CA 1
ATOM 1545 C C . HIS A 1 200 ? -1.512 -8.688 -5.691 1 98.31 200 HIS A C 1
ATOM 1547 O O . HIS A 1 200 ? -2.301 -8.227 -4.867 1 98.31 200 HIS A O 1
ATOM 1553 N N . PRO A 1 201 ? -0.232 -8.383 -5.641 1 98.31 201 PRO A N 1
ATOM 1554 C CA . PRO A 1 201 ? 0.275 -7.691 -4.453 1 98.31 201 PRO A CA 1
ATOM 1555 C C . PRO A 1 201 ? -0.376 -6.324 -4.242 1 98.31 201 PRO A C 1
ATOM 1557 O O . PRO A 1 201 ? -0.88 -6.039 -3.154 1 98.31 201 PRO A O 1
ATOM 1560 N N . PRO A 1 202 ? -0.438 -5.434 -5.285 1 98.5 202 PRO A N 1
ATOM 1561 C CA . PRO A 1 202 ? -1.095 -4.148 -5.031 1 98.5 202 PRO A CA 1
ATOM 1562 C C . PRO A 1 202 ? -2.59 -4.293 -4.758 1 98.5 202 PRO A C 1
ATOM 1564 O O . PRO A 1 202 ? -3.162 -3.51 -3.998 1 98.5 202 PRO A O 1
ATOM 1567 N N . THR A 1 203 ? -3.25 -5.312 -5.352 1 98.56 203 THR A N 1
ATOM 1568 C CA . THR A 1 203 ? -4.664 -5.559 -5.094 1 98.56 203 THR A CA 1
ATOM 1569 C C . THR A 1 203 ? -4.898 -5.898 -3.625 1 98.56 203 THR A C 1
ATOM 1571 O O . THR A 1 203 ? -5.855 -5.414 -3.016 1 98.56 203 THR A O 1
ATOM 1574 N N . MET A 1 204 ? -4.012 -6.719 -3.094 1 98.62 204 MET A N 1
ATOM 1575 C CA . MET A 1 204 ? -4.102 -7.117 -1.692 1 98.62 204 MET A CA 1
ATOM 1576 C C . MET A 1 204 ? -3.773 -5.945 -0.772 1 98.62 204 MET A C 1
ATOM 1578 O O . MET A 1 204 ? -4.578 -5.582 0.088 1 98.62 204 MET A O 1
ATOM 1582 N N . LEU A 1 205 ? -2.699 -5.281 -1.002 1 98.62 205 LEU A N 1
ATOM 1583 C CA . LEU A 1 205 ? -2.176 -4.234 -0.129 1 98.62 205 LEU A CA 1
ATOM 1584 C C . LEU A 1 205 ? -3.131 -3.047 -0.074 1 98.62 205 LEU A C 1
ATOM 1586 O O . LEU A 1 205 ? -3.26 -2.396 0.965 1 98.62 205 LEU A O 1
ATOM 1590 N N . CYS A 1 206 ? -3.805 -2.781 -1.14 1 98.44 206 CYS A N 1
ATOM 1591 C CA . CYS A 1 206 ? -4.633 -1.581 -1.227 1 98.44 206 CYS A CA 1
ATOM 1592 C C . CYS A 1 206 ? -6.051 -1.861 -0.751 1 98.44 206 CYS A C 1
ATOM 1594 O O . CYS A 1 206 ? -6.91 -0.977 -0.786 1 98.44 206 CYS A O 1
ATOM 1596 N N . ASN A 1 207 ? -6.332 -3.068 -0.279 1 97.81 207 ASN A N 1
ATOM 1597 C CA . ASN A 1 207 ? -7.664 -3.447 0.176 1 97.81 207 ASN A CA 1
ATOM 1598 C C . ASN A 1 207 ? -7.609 -4.246 1.474 1 97.81 207 ASN A C 1
ATOM 1600 O O . ASN A 1 207 ? -8.383 -5.188 1.663 1 97.81 207 ASN A O 1
ATOM 1604 N N . ILE A 1 208 ? -6.715 -3.941 2.355 1 98.25 208 ILE A N 1
ATOM 1605 C CA . ILE A 1 208 ? -6.516 -4.684 3.596 1 98.25 208 ILE A CA 1
ATOM 1606 C C . ILE A 1 208 ? -7.797 -4.645 4.43 1 98.25 208 ILE A C 1
ATOM 1608 O O . ILE A 1 208 ? -8.203 -5.66 5.004 1 98.25 208 ILE A O 1
ATOM 1612 N N . GLY A 1 209 ? -8.5 -3.498 4.488 1 95.31 209 GLY A N 1
ATOM 1613 C CA . GLY A 1 209 ? -9.719 -3.354 5.277 1 95.31 209 GLY A CA 1
ATOM 1614 C C . GLY A 1 209 ? -10.805 -4.332 4.875 1 95.31 209 GLY A C 1
ATOM 1615 O O . GLY A 1 209 ? -11.219 -5.172 5.676 1 95.31 209 GLY A O 1
ATOM 1616 N N . PRO A 1 210 ? -11.195 -4.223 3.668 1 96.06 210 PRO A N 1
ATOM 1617 C CA . PRO A 1 210 ? -12.227 -5.141 3.182 1 96.06 210 PRO A CA 1
ATOM 1618 C C . PRO A 1 210 ? -11.836 -6.609 3.354 1 96.06 210 PRO A C 1
ATOM 1620 O O . PRO A 1 210 ? -12.688 -7.445 3.668 1 96.06 210 PRO A O 1
ATOM 1623 N N . ILE A 1 211 ? -10.602 -6.973 3.115 1 97.5 211 ILE A N 1
ATOM 1624 C CA . ILE A 1 211 ? -10.125 -8.352 3.238 1 97.5 211 ILE A CA 1
ATOM 1625 C C . ILE A 1 211 ? -10.258 -8.812 4.688 1 97.5 211 ILE A C 1
ATOM 1627 O O . ILE A 1 211 ? -10.789 -9.891 4.957 1 97.5 211 ILE A O 1
ATOM 1631 N N . ARG A 1 212 ? -9.828 -7.996 5.613 1 95.81 212 ARG A N 1
ATOM 1632 C CA . ARG A 1 212 ? -9.883 -8.359 7.027 1 95.81 212 ARG A CA 1
ATOM 1633 C C . ARG A 1 212 ? -11.328 -8.523 7.492 1 95.81 212 ARG A C 1
ATOM 1635 O O . ARG A 1 212 ? -11.641 -9.445 8.242 1 95.81 212 ARG A O 1
ATOM 1642 N N . ARG A 1 213 ? -12.18 -7.641 6.984 1 93.88 213 ARG A N 1
ATOM 1643 C CA . ARG A 1 213 ? -13.578 -7.672 7.406 1 93.88 213 ARG A CA 1
ATOM 1644 C C . ARG A 1 213 ? -14.359 -8.734 6.641 1 93.88 213 ARG A C 1
ATOM 1646 O O . ARG A 1 213 ? -15.531 -8.984 6.93 1 93.88 213 ARG A O 1
ATOM 1653 N N . GLN A 1 214 ? -13.672 -9.367 5.676 1 94.5 214 GLN A N 1
ATOM 1654 C CA . GLN A 1 214 ? -14.352 -10.305 4.785 1 94.5 214 GLN A CA 1
ATOM 1655 C C . GLN A 1 214 ? -15.641 -9.711 4.242 1 94.5 214 GLN A C 1
ATOM 1657 O O . GLN A 1 214 ? -16.703 -10.32 4.355 1 94.5 214 GLN A O 1
ATOM 1662 N N . GLU A 1 215 ? -15.469 -8.539 3.717 1 93.44 215 GLU A N 1
ATOM 1663 C CA . GLU A 1 215 ? -16.625 -7.812 3.195 1 93.44 215 GLU A CA 1
ATOM 1664 C C . GLU A 1 215 ? -17.312 -8.602 2.088 1 93.44 215 GLU A C 1
ATOM 1666 O O . GLU A 1 215 ? -16.656 -9.125 1.187 1 93.44 215 GLU A O 1
ATOM 1671 N N . THR A 1 216 ? -18.594 -8.664 2.111 1 92.75 216 THR A N 1
ATOM 1672 C CA . THR A 1 216 ? -19.375 -9.438 1.146 1 92.75 216 THR A CA 1
ATOM 1673 C C . THR A 1 216 ? -19.766 -8.57 -0.049 1 92.75 216 THR A C 1
ATOM 1675 O O . THR A 1 216 ? -19.859 -7.344 0.068 1 92.75 216 THR A O 1
ATOM 1678 N N . GLY A 1 217 ? -19.891 -9.148 -1.143 1 94.12 217 GLY A N 1
ATOM 1679 C CA . GLY A 1 217 ? -20.406 -8.461 -2.311 1 94.12 217 GLY A CA 1
ATOM 1680 C C . GLY A 1 217 ? -19.344 -7.797 -3.15 1 94.12 217 GLY A C 1
ATOM 1681 O O . GLY A 1 217 ? -19.641 -7.176 -4.172 1 94.12 217 GLY A O 1
ATOM 1682 N N . LEU A 1 218 ? -18.109 -7.91 -2.738 1 96.44 218 LEU A N 1
ATOM 1683 C CA . LEU A 1 218 ? -17.016 -7.312 -3.496 1 96.44 218 LEU A CA 1
ATOM 1684 C C . LEU A 1 218 ? -16.375 -8.336 -4.418 1 96.44 218 LEU A C 1
ATOM 1686 O O . LEU A 1 218 ? -16.141 -9.484 -4.02 1 96.44 218 LEU A O 1
ATOM 1690 N N . PHE A 1 219 ? -16.156 -7.938 -5.652 1 96.81 219 PHE A N 1
ATOM 1691 C CA . PHE A 1 219 ? -15.391 -8.727 -6.617 1 96.81 219 PHE A CA 1
ATOM 1692 C C . PHE A 1 219 ? -13.906 -8.383 -6.547 1 96.81 219 PHE A C 1
ATOM 1694 O O . PHE A 1 219 ? -13.531 -7.211 -6.578 1 96.81 219 PHE A O 1
ATOM 1701 N N . PHE A 1 220 ? -13.102 -9.375 -6.445 1 96.75 220 PHE A N 1
ATOM 1702 C CA . PHE A 1 220 ? -11.672 -9.203 -6.23 1 96.75 220 PHE A CA 1
ATOM 1703 C C . PHE A 1 220 ? -11.055 -8.359 -7.344 1 96.75 220 PHE A C 1
ATOM 1705 O O . PHE A 1 220 ? -10.234 -7.48 -7.078 1 96.75 220 PHE A O 1
ATOM 1712 N N . TYR A 1 221 ? -11.406 -8.609 -8.586 1 95.69 221 TYR A N 1
ATOM 1713 C CA . TYR A 1 221 ? -10.805 -7.902 -9.711 1 95.69 221 TYR A CA 1
ATOM 1714 C C . TYR A 1 221 ? -11.523 -6.586 -9.977 1 95.69 221 TYR A C 1
ATOM 1716 O O . TYR A 1 221 ? -10.93 -5.512 -9.836 1 95.69 221 TYR A O 1
ATOM 1724 N N . ARG A 1 222 ? -12.781 -6.574 -10.133 1 96.38 222 ARG A N 1
ATOM 1725 C CA . ARG A 1 222 ? -13.578 -5.406 -10.508 1 96.38 222 ARG A CA 1
ATOM 1726 C C . ARG A 1 222 ? -13.531 -4.34 -9.422 1 96.38 222 ARG A C 1
ATOM 1728 O O . ARG A 1 222 ? -13.367 -3.154 -9.711 1 96.38 222 ARG A O 1
ATOM 1735 N N . ASP A 1 223 ? -13.68 -4.754 -8.156 1 96.81 223 ASP A N 1
ATOM 1736 C CA . ASP A 1 223 ? -13.875 -3.785 -7.082 1 96.81 223 ASP A CA 1
ATOM 1737 C C . ASP A 1 223 ? -12.547 -3.443 -6.41 1 96.81 223 ASP A C 1
ATOM 1739 O O . ASP A 1 223 ? -12.375 -2.346 -5.875 1 96.81 223 ASP A O 1
ATOM 1743 N N . CYS A 1 224 ? -11.586 -4.348 -6.449 1 97.62 224 CYS A N 1
ATOM 1744 C CA . CYS A 1 224 ? -10.352 -4.137 -5.707 1 97.62 224 CYS A CA 1
ATOM 1745 C C . CYS A 1 224 ? -9.258 -3.59 -6.613 1 97.62 224 CYS A C 1
ATOM 1747 O O . CYS A 1 224 ? -8.312 -2.957 -6.141 1 97.62 224 CYS A O 1
ATOM 1749 N N . MET A 1 225 ? -9.375 -3.861 -7.887 1 97.94 225 MET A N 1
ATOM 1750 C CA . MET A 1 225 ? -8.398 -3.328 -8.828 1 97.94 225 MET A CA 1
ATOM 1751 C C . MET A 1 225 ? -8.891 -2.016 -9.438 1 97.94 225 MET A C 1
ATOM 1753 O O . MET A 1 225 ? -9.047 -1.907 -10.648 1 97.94 225 MET A O 1
ATOM 1757 N N . THR A 1 226 ? -9.008 -1.046 -8.617 1 97.69 226 THR A N 1
ATOM 1758 C CA . THR A 1 226 ? -9.422 0.29 -9.031 1 97.69 226 THR A CA 1
ATOM 1759 C C . THR A 1 226 ? -8.391 0.904 -9.977 1 97.69 226 THR A C 1
ATOM 1761 O O . THR A 1 226 ? -7.277 0.391 -10.109 1 97.69 226 THR A O 1
ATOM 1764 N N . PRO A 1 227 ? -8.758 1.967 -10.648 1 97.75 227 PRO A N 1
ATOM 1765 C CA . PRO A 1 227 ? -7.805 2.625 -11.539 1 97.75 227 PRO A CA 1
ATOM 1766 C C . PRO A 1 227 ? -6.488 2.969 -10.852 1 97.75 227 PRO A C 1
ATOM 1768 O O . PRO A 1 227 ? -5.418 2.824 -11.445 1 97.75 227 PRO A O 1
ATOM 1771 N N . GLU A 1 228 ? -6.531 3.439 -9.578 1 98.19 228 GLU A N 1
ATOM 1772 C CA . GLU A 1 228 ? -5.32 3.73 -8.812 1 98.19 228 GLU A CA 1
ATOM 1773 C C . GLU A 1 228 ? -4.461 2.48 -8.641 1 98.19 228 GLU A C 1
ATOM 1775 O O . GLU A 1 228 ? -3.24 2.531 -8.797 1 98.19 228 GLU A O 1
ATOM 1780 N N . VAL A 1 229 ? -5.117 1.385 -8.344 1 98.56 229 VAL A N 1
ATOM 1781 C CA . VAL A 1 229 ? -4.414 0.124 -8.125 1 98.56 229 VAL A CA 1
ATOM 1782 C C . VAL A 1 229 ? -3.811 -0.361 -9.445 1 98.56 229 VAL A C 1
ATOM 1784 O O . VAL A 1 229 ? -2.686 -0.866 -9.469 1 98.56 229 VAL A O 1
ATOM 1787 N N . CYS A 1 230 ? -4.535 -0.196 -10.547 1 98.62 230 CYS A N 1
ATOM 1788 C CA . CYS A 1 230 ? -4.027 -0.545 -11.867 1 98.62 230 CYS A CA 1
ATOM 1789 C C . CYS A 1 230 ? -2.783 0.27 -12.211 1 98.62 230 CYS A C 1
ATOM 1791 O O . CYS A 1 230 ? -1.865 -0.233 -12.859 1 98.62 230 CYS A O 1
ATOM 1793 N N . ASP A 1 231 ? -2.777 1.495 -11.758 1 98.5 231 ASP A N 1
ATOM 1794 C CA . ASP A 1 231 ? -1.594 2.32 -11.984 1 98.5 231 ASP A CA 1
ATOM 1795 C C . ASP A 1 231 ? -0.369 1.725 -11.297 1 98.5 231 ASP A C 1
ATOM 1797 O O . ASP A 1 231 ? 0.735 1.757 -11.844 1 98.5 231 ASP A O 1
ATOM 1801 N N . LEU A 1 232 ? -0.537 1.249 -10.141 1 98.69 232 LEU A N 1
ATOM 1802 C CA . LEU A 1 232 ? 0.553 0.6 -9.414 1 98.69 232 LEU A CA 1
ATOM 1803 C C . LEU A 1 232 ? 0.988 -0.679 -10.125 1 98.69 232 LEU A C 1
ATOM 1805 O O . LEU A 1 232 ? 2.182 -0.974 -10.211 1 98.69 232 LEU A O 1
ATOM 1809 N N . MET A 1 233 ? 0.018 -1.425 -10.633 1 98.75 233 MET A N 1
ATOM 1810 C CA . MET A 1 233 ? 0.308 -2.631 -11.406 1 98.75 233 MET A CA 1
ATOM 1811 C C . MET A 1 233 ? 1.175 -2.305 -12.617 1 98.75 233 MET A C 1
ATOM 1813 O O . MET A 1 233 ? 2.162 -2.992 -12.883 1 98.75 233 MET A O 1
ATOM 1817 N N . LEU A 1 234 ? 0.792 -1.281 -13.297 1 98.69 234 LEU A N 1
ATOM 1818 C CA . LEU A 1 234 ? 1.496 -0.91 -14.516 1 98.69 234 LEU A CA 1
ATOM 1819 C C . LEU A 1 234 ? 2.904 -0.415 -14.203 1 98.69 234 LEU A C 1
ATOM 1821 O O . LEU A 1 234 ? 3.832 -0.635 -14.984 1 98.69 234 LEU A O 1
ATOM 1825 N N . ALA A 1 235 ? 3.043 0.266 -13.086 1 98.69 235 ALA A N 1
ATOM 1826 C CA . ALA A 1 235 ? 4.379 0.678 -12.664 1 98.69 235 ALA A CA 1
ATOM 1827 C C . ALA A 1 235 ? 5.266 -0.534 -12.383 1 98.69 235 ALA A C 1
ATOM 1829 O O . ALA A 1 235 ? 6.43 -0.564 -12.781 1 98.69 235 ALA A O 1
ATOM 1830 N N . ALA A 1 236 ? 4.758 -1.49 -11.703 1 98.81 236 ALA A N 1
ATOM 1831 C CA . ALA A 1 236 ? 5.496 -2.721 -11.43 1 98.81 236 ALA A CA 1
ATOM 1832 C C . ALA A 1 236 ? 5.781 -3.482 -12.719 1 98.81 236 ALA A C 1
ATOM 1834 O O . ALA A 1 236 ? 6.836 -4.109 -12.859 1 98.81 236 ALA A O 1
ATOM 1835 N N . ASP A 1 237 ? 4.805 -3.473 -13.602 1 98.75 237 ASP A N 1
ATOM 1836 C CA . ASP A 1 237 ? 4.984 -4.125 -14.898 1 98.75 237 ASP A CA 1
ATOM 1837 C C . ASP A 1 237 ? 6.152 -3.512 -15.664 1 98.75 237 ASP A C 1
ATOM 1839 O O . ASP A 1 237 ? 6.895 -4.223 -16.344 1 98.75 237 ASP A O 1
ATOM 1843 N N . ARG A 1 238 ? 6.312 -2.191 -15.594 1 98.56 238 ARG A N 1
ATOM 1844 C CA . ARG A 1 238 ? 7.457 -1.543 -16.219 1 98.56 238 ARG A CA 1
ATOM 1845 C C . ARG A 1 238 ? 8.766 -2.039 -15.625 1 98.56 238 ARG A C 1
ATOM 1847 O O . ARG A 1 238 ? 9.742 -2.26 -16.344 1 98.56 238 ARG A O 1
ATOM 1854 N N . GLU A 1 239 ? 8.766 -2.219 -14.312 1 98.81 239 GLU A N 1
ATOM 1855 C CA . GLU A 1 239 ? 9.953 -2.77 -13.664 1 98.81 239 GLU A CA 1
ATOM 1856 C C . GLU A 1 239 ? 10.25 -4.18 -14.164 1 98.81 239 GLU A C 1
ATOM 1858 O O . GLU A 1 239 ? 11.398 -4.5 -14.477 1 98.81 239 GLU A O 1
ATOM 1863 N N . ARG A 1 240 ? 9.195 -5.004 -14.234 1 98.75 240 ARG A N 1
ATOM 1864 C CA . ARG A 1 240 ? 9.32 -6.363 -14.758 1 98.75 240 ARG A CA 1
ATOM 1865 C C . ARG A 1 240 ? 9.922 -6.359 -16.156 1 98.75 240 ARG A C 1
ATOM 1867 O O . ARG A 1 240 ? 10.859 -7.117 -16.438 1 98.75 240 ARG A O 1
ATOM 1874 N N . LEU A 1 241 ? 9.422 -5.531 -17 1 98.69 241 LEU A N 1
ATOM 1875 C CA . LEU A 1 241 ? 9.852 -5.457 -18.391 1 98.69 241 LEU A CA 1
ATOM 1876 C C . LEU A 1 241 ? 11.297 -4.973 -18.484 1 98.69 241 LEU A C 1
ATOM 1878 O O . LEU A 1 241 ? 12.055 -5.434 -19.344 1 98.69 241 LEU A O 1
ATOM 1882 N N . GLN A 1 242 ? 11.68 -4.051 -17.609 1 98.81 242 GLN A N 1
ATOM 1883 C CA . GLN A 1 242 ? 13.055 -3.555 -17.609 1 98.81 242 GLN A CA 1
ATOM 1884 C C . GLN A 1 242 ? 14.031 -4.637 -17.156 1 98.81 242 GLN A C 1
ATOM 1886 O O . GLN A 1 242 ? 15.133 -4.754 -17.703 1 98.81 242 GLN A O 1
ATOM 1891 N N . VAL A 1 243 ? 13.625 -5.406 -16.188 1 98.81 243 VAL A N 1
ATOM 1892 C CA . VAL A 1 243 ? 14.461 -6.516 -15.734 1 98.81 243 VAL A CA 1
ATOM 1893 C C . VAL A 1 243 ? 14.609 -7.535 -16.859 1 98.81 243 VAL A C 1
ATOM 1895 O O . VAL A 1 243 ? 15.711 -8.016 -17.125 1 98.81 243 VAL A O 1
ATOM 1898 N N . ALA A 1 244 ? 13.5 -7.875 -17.562 1 98.56 244 ALA A N 1
ATOM 1899 C CA . ALA A 1 244 ? 13.539 -8.797 -18.688 1 98.56 244 ALA A CA 1
ATOM 1900 C C . ALA A 1 244 ? 14.453 -8.273 -19.797 1 98.56 244 ALA A C 1
ATOM 1902 O O . ALA A 1 244 ? 15.25 -9.023 -20.359 1 98.56 244 ALA A O 1
ATOM 1903 N N . ALA A 1 245 ? 14.312 -6.977 -20.062 1 98.5 245 ALA A N 1
ATOM 1904 C CA . ALA A 1 245 ? 15.117 -6.359 -21.109 1 98.5 245 ALA A CA 1
ATOM 1905 C C . ALA A 1 245 ? 16.609 -6.43 -20.781 1 98.5 245 ALA A C 1
ATOM 1907 O O . ALA A 1 245 ? 17.438 -6.617 -21.672 1 98.5 245 ALA A O 1
ATOM 1908 N N . ALA A 1 246 ? 16.922 -6.246 -19.547 1 98.44 246 ALA A N 1
ATOM 1909 C CA . ALA A 1 246 ? 18.312 -6.305 -19.109 1 98.44 246 ALA A CA 1
ATOM 1910 C C . ALA A 1 246 ? 18.906 -7.699 -19.328 1 98.44 246 ALA A C 1
ATOM 1912 O O . ALA A 1 246 ? 20.125 -7.855 -19.438 1 98.44 246 ALA A O 1
ATOM 1913 N N . LEU A 1 247 ? 18.062 -8.695 -19.438 1 97.81 247 LEU A N 1
ATOM 1914 C CA . LEU A 1 247 ? 18.484 -10.07 -19.672 1 97.81 247 LEU A CA 1
ATOM 1915 C C . LEU A 1 247 ? 18.438 -10.398 -21.156 1 97.81 247 LEU A C 1
ATOM 1917 O O . LEU A 1 247 ? 18.781 -11.516 -21.562 1 97.81 247 LEU A O 1
ATOM 1921 N N . GLY A 1 248 ? 17.969 -9.438 -21.953 1 96.75 248 GLY A N 1
ATOM 1922 C CA . GLY A 1 248 ? 17.922 -9.625 -23.406 1 96.75 248 GLY A CA 1
ATOM 1923 C C . GLY A 1 248 ? 16.547 -10.008 -23.922 1 96.75 248 GLY A C 1
ATOM 1924 O O . GLY A 1 248 ? 16.375 -10.25 -25.109 1 96.75 248 GLY A O 1
ATOM 1925 N N . PHE A 1 249 ? 15.609 -10.086 -23.016 1 97.19 249 PHE A N 1
ATOM 1926 C CA . PHE A 1 249 ? 14.242 -10.391 -23.438 1 97.19 249 PHE A CA 1
ATOM 1927 C C . PHE A 1 249 ? 13.477 -9.117 -23.75 1 97.19 249 PHE A C 1
ATOM 1929 O O . PHE A 1 249 ? 12.805 -8.555 -22.875 1 97.19 249 PHE A O 1
ATOM 1936 N N . THR A 1 250 ? 13.453 -8.68 -24.938 1 95.5 250 THR A N 1
ATOM 1937 C CA . THR A 1 250 ? 12.953 -7.355 -25.281 1 95.5 250 THR A CA 1
ATOM 1938 C C . THR A 1 250 ? 11.547 -7.449 -25.875 1 95.5 250 THR A C 1
ATOM 1940 O O . THR A 1 250 ? 10.867 -6.438 -26.031 1 95.5 250 THR A O 1
ATOM 1943 N N . ARG A 1 251 ? 11.188 -8.633 -26.234 1 94.44 251 ARG A N 1
ATOM 1944 C CA . ARG A 1 251 ? 9.844 -8.82 -26.766 1 94.44 251 ARG A CA 1
ATOM 1945 C C . ARG A 1 251 ? 8.93 -9.508 -25.766 1 94.44 251 ARG A C 1
ATOM 1947 O O . ARG A 1 251 ? 8.609 -10.688 -25.906 1 94.44 251 ARG A O 1
ATOM 1954 N N . MET A 1 252 ? 8.555 -8.789 -24.797 1 97.19 252 MET A N 1
ATOM 1955 C CA . MET A 1 252 ? 7.699 -9.297 -23.719 1 97.19 252 MET A CA 1
ATOM 1956 C C . MET A 1 252 ? 6.312 -8.672 -23.781 1 97.19 252 MET A C 1
ATOM 1958 O O . MET A 1 252 ? 6.172 -7.496 -24.125 1 97.19 252 MET A O 1
ATOM 1962 N N . GLU A 1 253 ? 5.348 -9.43 -23.453 1 97.62 253 GLU A N 1
ATOM 1963 C CA . GLU A 1 253 ? 3.99 -8.906 -23.312 1 97.62 253 GLU A CA 1
ATOM 1964 C C . GLU A 1 253 ? 3.844 -8.07 -22.047 1 97.62 253 GLU A C 1
ATOM 1966 O O . GLU A 1 253 ? 4.387 -8.422 -21 1 97.62 253 GLU A O 1
ATOM 1971 N N . SER A 1 254 ? 3.102 -6.93 -22.172 1 98.06 254 SER A N 1
ATOM 1972 C CA . SER A 1 254 ? 2.672 -6.211 -20.984 1 98.06 254 SER A CA 1
ATOM 1973 C C . SER A 1 254 ? 1.609 -6.996 -20.219 1 98.06 254 SER A C 1
ATOM 1975 O O . SER A 1 254 ? 1.041 -7.953 -20.734 1 98.06 254 SER A O 1
ATOM 1977 N N . VAL A 1 255 ? 1.359 -6.574 -19.031 1 98.06 255 VAL A N 1
ATOM 1978 C CA . VAL A 1 255 ? 0.339 -7.242 -18.234 1 98.06 255 VAL A CA 1
ATOM 1979 C C . VAL A 1 255 ? -1.015 -7.145 -18.938 1 98.06 255 VAL A C 1
ATOM 1981 O O . VAL A 1 255 ? -1.792 -8.102 -18.938 1 98.06 255 VAL A O 1
ATOM 1984 N N . LEU A 1 256 ? -1.348 -6.012 -19.531 1 98.06 256 LEU A N 1
ATOM 1985 C CA . LEU A 1 256 ? -2.602 -5.859 -20.266 1 98.06 256 LEU A CA 1
ATOM 1986 C C . LEU A 1 256 ? -2.65 -6.801 -21.453 1 98.06 256 LEU A C 1
ATOM 1988 O O . LEU A 1 256 ? -3.676 -7.438 -21.719 1 98.06 256 LEU A O 1
ATOM 1992 N N . ASP A 1 257 ? -1.542 -6.836 -22.172 1 97.88 257 ASP A N 1
ATOM 1993 C CA . ASP A 1 257 ? -1.479 -7.73 -23.312 1 97.88 257 ASP A CA 1
ATOM 1994 C C . ASP A 1 257 ? -1.686 -9.188 -22.891 1 97.88 257 ASP A C 1
ATOM 1996 O O . ASP A 1 257 ? -2.357 -9.953 -23.594 1 97.88 257 ASP A O 1
ATOM 2000 N N . MET A 1 258 ? -1.11 -9.57 -21.828 1 97.31 258 MET A N 1
ATOM 2001 C CA . MET A 1 258 ? -1.277 -10.922 -21.312 1 97.31 258 MET A CA 1
ATOM 2002 C C . MET A 1 258 ? -2.744 -11.211 -21 1 97.31 258 MET A C 1
ATOM 2004 O O . MET A 1 258 ? -3.266 -12.258 -21.375 1 97.31 258 MET A O 1
ATOM 2008 N N . PHE A 1 259 ? -3.357 -10.266 -20.312 1 96.88 259 PHE A N 1
ATOM 2009 C CA . PHE A 1 259 ? -4.766 -10.414 -19.969 1 96.88 259 PHE A CA 1
ATOM 2010 C C . PHE A 1 259 ? -5.621 -10.531 -21.219 1 96.88 259 PHE A C 1
ATOM 2012 O O . PHE A 1 259 ? -6.48 -11.406 -21.312 1 96.88 259 PHE A O 1
ATOM 2019 N N . ASN A 1 260 ? -5.391 -9.625 -22.156 1 97.44 260 ASN A N 1
ATOM 2020 C CA . ASN A 1 260 ? -6.129 -9.664 -23.406 1 97.44 260 ASN A CA 1
ATOM 2021 C C . ASN A 1 260 ? -5.957 -11.008 -24.125 1 97.44 260 ASN A C 1
ATOM 2023 O O . ASN A 1 260 ? -6.934 -11.602 -24.578 1 97.44 260 ASN A O 1
ATOM 2027 N N . ALA A 1 261 ? -4.723 -11.492 -24.156 1 96.44 261 ALA A N 1
ATOM 2028 C CA . ALA A 1 261 ? -4.418 -12.742 -24.844 1 96.44 261 ALA A CA 1
ATOM 2029 C C . ALA A 1 261 ? -5.027 -13.938 -24.109 1 96.44 261 ALA A C 1
ATOM 2031 O O . ALA A 1 261 ? -5.586 -14.836 -24.734 1 96.44 261 ALA A O 1
ATOM 2032 N N . ASP A 1 262 ? -4.945 -13.914 -22.812 1 95.38 262 ASP A N 1
ATOM 2033 C CA . ASP A 1 262 ? -5.414 -15.031 -22 1 95.38 262 ASP A CA 1
ATOM 2034 C C . ASP A 1 262 ? -6.934 -15.18 -22.078 1 95.38 262 ASP A C 1
ATOM 2036 O O . ASP A 1 262 ? -7.461 -16.281 -22 1 95.38 262 ASP A O 1
ATOM 2040 N N . TYR A 1 263 ? -7.602 -14.086 -22.281 1 94.62 263 TYR A N 1
ATOM 2041 C CA . TYR A 1 263 ? -9.055 -14.117 -22.172 1 94.62 263 TYR A CA 1
ATOM 2042 C C . TYR A 1 263 ? -9.719 -13.711 -23.484 1 94.62 263 TYR A C 1
ATOM 2044 O O . TYR A 1 263 ? -10.922 -13.469 -23.531 1 94.62 263 TYR A O 1
ATOM 2052 N N . GLY A 1 264 ? -8.906 -13.641 -24.516 1 94.75 264 GLY A N 1
ATOM 2053 C CA . GLY A 1 264 ? -9.445 -13.305 -25.812 1 94.75 264 GLY A CA 1
ATOM 2054 C C . GLY A 1 264 ? -10.109 -11.945 -25.859 1 94.75 264 GLY A C 1
ATOM 2055 O O . GLY A 1 264 ? -11.195 -11.789 -26.422 1 94.75 264 GLY A O 1
ATOM 2056 N N . ALA A 1 265 ? -9.594 -10.984 -25.141 1 95.62 265 ALA A N 1
ATOM 2057 C CA . ALA A 1 265 ? -10.125 -9.625 -25.062 1 95.62 265 ALA A CA 1
ATOM 2058 C C . ALA A 1 265 ? -9.25 -8.656 -25.859 1 95.62 265 ALA A C 1
ATOM 2060 O O . ALA A 1 265 ? -8.203 -9.039 -26.391 1 95.62 265 ALA A O 1
ATOM 2061 N N . GLN A 1 266 ? -9.719 -7.43 -26.078 1 96.62 266 GLN A N 1
ATOM 2062 C CA . GLN A 1 266 ? -8.977 -6.395 -26.797 1 96.62 266 GLN A CA 1
ATOM 2063 C C . GLN A 1 266 ? -9.141 -5.039 -26.109 1 96.62 266 GLN A C 1
ATOM 2065 O O . GLN A 1 266 ? -9.367 -4.023 -26.766 1 96.62 266 GLN A O 1
ATOM 2070 N N . CYS A 1 267 ? -9.125 -5.078 -24.828 1 96.88 267 CYS A N 1
ATOM 2071 C CA . CYS A 1 267 ? -9.281 -3.838 -24.078 1 96.88 267 CYS A CA 1
ATOM 2072 C C . CYS A 1 267 ? -8.062 -2.941 -24.25 1 96.88 267 CYS A C 1
ATOM 2074 O O . CYS A 1 267 ? -6.941 -3.434 -24.422 1 96.88 267 CYS A O 1
ATOM 2076 N N . SER A 1 268 ? -8.266 -1.64 -24.156 1 96.88 268 SER A N 1
ATOM 2077 C CA . SER A 1 268 ? -7.199 -0.671 -24.406 1 96.88 268 SER A CA 1
ATOM 2078 C C . SER A 1 268 ? -6.504 -0.277 -23.109 1 96.88 268 SER A C 1
ATOM 2080 O O . SER A 1 268 ? -5.414 0.297 -23.125 1 96.88 268 SER A O 1
ATOM 2082 N N . ASP A 1 269 ? -7.164 -0.544 -22 1 97.75 269 ASP A N 1
ATOM 2083 C CA . ASP A 1 269 ? -6.527 -0.247 -20.719 1 97.75 269 ASP A CA 1
ATOM 2084 C C . ASP A 1 269 ? -6.902 -1.285 -19.672 1 97.75 269 ASP A C 1
ATOM 2086 O O . ASP A 1 269 ? -7.941 -1.942 -19.781 1 97.75 269 ASP A O 1
ATOM 2090 N N . LEU A 1 270 ? -6.09 -1.377 -18.703 1 97.94 270 LEU A N 1
ATOM 2091 C CA . LEU A 1 270 ? -6.168 -2.441 -17.703 1 97.94 270 LEU A CA 1
ATOM 2092 C C . LEU A 1 270 ? -7.418 -2.287 -16.844 1 97.94 270 LEU A C 1
ATOM 2094 O O . LEU A 1 270 ? -8.078 -3.275 -16.516 1 97.94 270 LEU A O 1
ATOM 2098 N N . ALA A 1 271 ? -7.746 -1.063 -16.422 1 97.06 271 ALA A N 1
ATOM 2099 C CA . ALA A 1 271 ? -8.898 -0.817 -15.57 1 97.06 271 ALA A CA 1
ATOM 2100 C C . ALA A 1 271 ? -10.195 -1.248 -16.25 1 97.06 271 ALA A C 1
ATOM 2102 O O . ALA A 1 271 ? -11.078 -1.83 -15.617 1 97.06 271 ALA A O 1
ATOM 2103 N N . THR A 1 272 ? -10.289 -0.939 -17.516 1 97.38 272 THR A N 1
ATOM 2104 C CA . THR A 1 272 ? -11.453 -1.354 -18.281 1 97.38 272 THR A CA 1
ATOM 2105 C C . THR A 1 272 ? -11.523 -2.877 -18.375 1 97.38 272 THR A C 1
ATOM 2107 O O . THR A 1 272 ? -12.602 -3.461 -18.25 1 97.38 272 THR A O 1
ATOM 2110 N N . PHE A 1 273 ? -10.398 -3.527 -18.641 1 98.06 273 PHE A N 1
ATOM 2111 C CA . PHE A 1 273 ? -10.367 -4.98 -18.75 1 98.06 273 PHE A CA 1
ATOM 2112 C C . PHE A 1 273 ? -10.883 -5.633 -17.469 1 98.06 273 PHE A C 1
ATOM 2114 O O . PHE A 1 273 ? -11.789 -6.465 -17.516 1 98.06 273 PHE A O 1
ATOM 2121 N N . VAL A 1 274 ? -10.344 -5.242 -16.312 1 96.69 274 VAL A N 1
ATOM 2122 C CA . VAL A 1 274 ? -10.648 -5.934 -15.07 1 96.69 274 VAL A CA 1
ATOM 2123 C C . VAL A 1 274 ? -12.094 -5.656 -14.672 1 96.69 274 VAL A C 1
ATOM 2125 O O . VAL A 1 274 ? -12.734 -6.484 -14.016 1 96.69 274 VAL A O 1
ATOM 2128 N N . ALA A 1 275 ? -12.609 -4.5 -15 1 95.31 275 ALA A N 1
ATOM 2129 C CA . ALA A 1 275 ? -13.984 -4.129 -14.664 1 95.31 275 ALA A CA 1
ATOM 2130 C C . 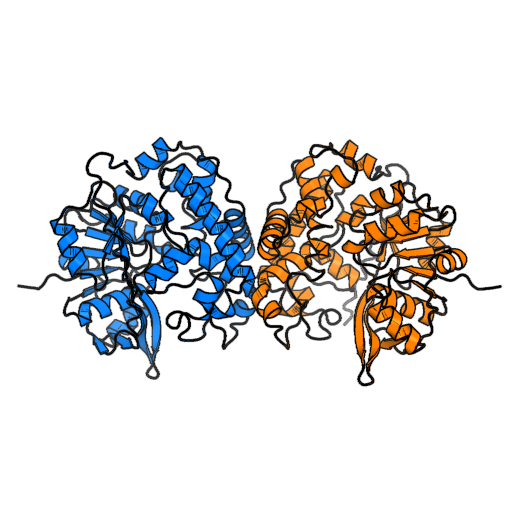ALA A 1 275 ? -14.992 -4.914 -15.5 1 95.31 275 ALA A C 1
ATOM 2132 O O . ALA A 1 275 ? -16.078 -5.242 -15.023 1 95.31 275 ALA A O 1
ATOM 2133 N N . SER A 1 276 ? -14.602 -5.285 -16.703 1 95.81 276 SER A N 1
ATOM 2134 C CA . SER A 1 276 ? -15.594 -5.781 -17.656 1 95.81 276 SER A CA 1
ATOM 2135 C C . SER A 1 276 ? -15.477 -7.289 -17.828 1 95.81 276 SER A C 1
ATOM 2137 O O . SER A 1 276 ? -16.391 -7.926 -18.375 1 95.81 276 SER A O 1
ATOM 2139 N N . ASN A 1 277 ? -14.375 -7.883 -17.469 1 95.62 277 ASN A N 1
ATOM 2140 C CA . ASN A 1 277 ? -14.164 -9.297 -17.766 1 95.62 277 ASN A CA 1
ATOM 2141 C C . ASN A 1 277 ? -15.125 -10.188 -17 1 95.62 277 ASN A C 1
ATOM 2143 O O . ASN A 1 277 ? -15.023 -10.305 -15.773 1 95.62 277 ASN A O 1
ATOM 2147 N N . ALA A 1 278 ? -15.961 -10.875 -17.641 1 93.88 278 ALA A N 1
ATOM 2148 C CA . ALA A 1 278 ? -17.047 -11.648 -17.047 1 93.88 278 ALA A CA 1
ATOM 2149 C C . ALA A 1 278 ? -16.5 -12.883 -16.328 1 93.88 278 ALA A C 1
ATOM 2151 O O . ALA A 1 278 ? -17.031 -13.297 -15.305 1 93.88 278 ALA A O 1
ATOM 2152 N N . GLN A 1 279 ? -15.484 -13.461 -16.859 1 91.56 279 GLN A N 1
ATOM 2153 C CA . GLN A 1 279 ? -14.938 -14.688 -16.281 1 91.56 279 GLN A CA 1
ATOM 2154 C C . GLN A 1 279 ? -14.281 -14.422 -14.938 1 91.56 279 GLN A C 1
ATOM 2156 O O . GLN A 1 279 ? -14.398 -15.227 -14.008 1 91.56 279 GLN A O 1
ATOM 2161 N N . LEU A 1 280 ? -13.641 -13.305 -14.836 1 92.44 280 LEU A N 1
ATOM 2162 C CA . LEU A 1 280 ? -12.938 -12.945 -13.609 1 92.44 280 LEU A CA 1
ATOM 2163 C C . LEU A 1 280 ? -13.914 -12.398 -12.57 1 92.44 280 LEU A C 1
ATOM 2165 O O . LEU A 1 280 ? -13.625 -12.43 -11.367 1 92.44 280 LEU A O 1
ATOM 2169 N N . ASN A 1 281 ? -15.07 -11.898 -13.07 1 95.12 281 ASN A N 1
ATOM 2170 C CA . ASN A 1 281 ? -16.047 -11.266 -12.188 1 95.12 281 ASN A CA 1
ATOM 2171 C C . ASN A 1 281 ? -17.344 -12.07 -12.109 1 95.12 281 ASN A C 1
ATOM 2173 O O . ASN A 1 281 ? -18.438 -11.5 -12.117 1 95.12 281 ASN A O 1
ATOM 2177 N N . LYS A 1 282 ? -17.203 -13.336 -12.07 1 91.69 282 LYS A N 1
ATOM 2178 C CA . LYS A 1 282 ? -18.375 -14.211 -12.062 1 91.69 282 LYS A CA 1
ATOM 2179 C C . LYS A 1 282 ? -19.094 -14.148 -10.719 1 91.69 282 LYS A C 1
ATOM 2181 O O . LYS A 1 282 ? -20.328 -14.211 -10.664 1 91.69 282 LYS A O 1
ATOM 2186 N N . ARG A 1 283 ? -18.312 -14.078 -9.602 1 91.25 283 ARG A N 1
ATOM 2187 C CA . ARG A 1 283 ? -18.891 -14.016 -8.266 1 91.25 283 ARG A CA 1
ATOM 2188 C C . ARG A 1 283 ? -18.016 -13.172 -7.336 1 91.25 283 ARG A C 1
ATOM 2190 O O . ARG A 1 283 ? -16.797 -13.148 -7.48 1 91.25 283 ARG A O 1
ATOM 2197 N N . PRO A 1 284 ? -18.719 -12.609 -6.43 1 94.44 284 PRO A N 1
ATOM 2198 C CA . PRO A 1 284 ? -17.922 -11.867 -5.445 1 94.44 284 PRO A CA 1
ATOM 2199 C C . PRO A 1 284 ? -17.125 -12.789 -4.523 1 94.44 284 PRO A C 1
ATOM 2201 O O . PRO A 1 284 ? -17.5 -13.953 -4.332 1 94.44 284 PRO A O 1
ATOM 2204 N N . GLY A 1 285 ? -16.094 -12.336 -4.02 1 93.88 285 GLY A N 1
ATOM 2205 C CA . GLY A 1 285 ? -15.258 -13.055 -3.07 1 93.88 285 GLY A CA 1
ATOM 2206 C C . GLY A 1 285 ? -13.898 -12.414 -2.877 1 93.88 285 GLY A C 1
ATOM 2207 O O . GLY A 1 285 ? -13.281 -11.945 -3.838 1 93.88 285 GLY A O 1
ATOM 2208 N N . LEU A 1 286 ? -13.438 -12.367 -1.64 1 96.25 286 LEU A N 1
ATOM 2209 C CA . LEU A 1 286 ? -12.125 -11.828 -1.3 1 96.25 286 LEU A CA 1
ATOM 2210 C C . LEU A 1 286 ? -11.242 -12.898 -0.66 1 96.25 286 LEU A C 1
ATOM 2212 O O . LEU A 1 286 ? -11.75 -13.875 -0.102 1 96.25 286 LEU A O 1
ATOM 2216 N N . PRO A 1 287 ? -9.93 -12.75 -0.781 1 95.81 287 PRO A N 1
ATOM 2217 C CA . PRO A 1 287 ? -9.039 -13.641 -0.024 1 95.81 287 PRO A CA 1
ATOM 2218 C C . PRO A 1 287 ? -9.281 -13.57 1.481 1 95.81 287 PRO A C 1
ATOM 2220 O O . PRO A 1 287 ? -9.75 -12.555 1.99 1 95.81 287 PRO A O 1
ATOM 2223 N N . GLY A 1 288 ? -8.93 -14.609 2.154 1 95.38 288 GLY A N 1
ATOM 2224 C CA . GLY A 1 288 ? -9.273 -14.75 3.559 1 95.38 288 GLY A CA 1
ATOM 2225 C C . GLY A 1 288 ? -8.469 -13.844 4.469 1 95.38 288 GLY A C 1
ATOM 2226 O O . GLY A 1 288 ? -8.922 -13.492 5.559 1 95.38 288 GLY A O 1
ATOM 2227 N N . SER A 1 289 ? -7.281 -13.531 4.117 1 97.38 289 SER A N 1
ATOM 2228 C CA . SER A 1 289 ? -6.375 -12.68 4.887 1 97.38 289 SER A CA 1
ATOM 2229 C C . SER A 1 289 ? -5.172 -12.258 4.051 1 97.38 289 SER A C 1
ATOM 2231 O O . SER A 1 289 ? -5.055 -12.641 2.885 1 97.38 289 SER A O 1
ATOM 2233 N N . MET A 1 290 ? -4.316 -11.508 4.645 1 97.94 290 MET A N 1
ATOM 2234 C CA . MET A 1 290 ? -3.096 -11.078 3.971 1 97.94 290 MET A CA 1
ATOM 2235 C C . MET A 1 290 ? -2.086 -12.219 3.893 1 97.94 290 MET A C 1
ATOM 2237 O O . MET A 1 290 ? -1.02 -12.07 3.293 1 97.94 290 MET A O 1
ATOM 2241 N N . LEU A 1 291 ? -2.455 -13.383 4.383 1 97.38 291 LEU A N 1
ATOM 2242 C CA . LEU A 1 291 ? -1.598 -14.555 4.289 1 97.38 291 LEU A CA 1
ATOM 2243 C C . LEU A 1 291 ? -2.002 -15.43 3.107 1 97.38 291 LEU A C 1
ATOM 2245 O O . LEU A 1 291 ? -1.382 -16.469 2.855 1 97.38 291 LEU A O 1
ATOM 2249 N N . ALA A 1 292 ? -2.988 -15.023 2.41 1 96.69 292 ALA A N 1
ATOM 2250 C CA . ALA A 1 292 ? -3.451 -15.773 1.246 1 96.69 292 ALA A CA 1
ATOM 2251 C C . ALA A 1 292 ? -2.344 -15.906 0.205 1 96.69 292 ALA A C 1
ATOM 2253 O O . ALA A 1 292 ? -1.329 -15.211 0.276 1 96.69 292 ALA A O 1
ATOM 2254 N N . ARG A 1 293 ? -2.537 -16.766 -0.757 1 94.56 293 ARG A N 1
ATOM 2255 C CA . ARG A 1 293 ? -1.506 -17.125 -1.72 1 94.56 293 ARG A CA 1
ATOM 2256 C C . ARG A 1 293 ? -1.113 -15.938 -2.586 1 94.56 293 ARG A C 1
ATOM 2258 O O . ARG A 1 293 ? 0.008 -15.875 -3.094 1 94.56 293 ARG A O 1
ATOM 2265 N N . GLN A 1 294 ? -2.059 -14.953 -2.729 1 97.12 294 GLN A N 1
ATOM 2266 C CA . GLN A 1 294 ? -1.771 -13.742 -3.496 1 97.12 294 GLN A CA 1
ATOM 2267 C C . GLN A 1 294 ? -0.589 -12.984 -2.902 1 97.12 294 GLN A C 1
ATOM 2269 O O . GLN A 1 294 ? 0.046 -12.18 -3.588 1 97.12 294 GLN A O 1
ATOM 2274 N N . VAL A 1 295 ? -0.33 -13.289 -1.604 1 98.31 295 VAL A N 1
ATOM 2275 C CA . VAL A 1 295 ? 0.825 -12.695 -0.939 1 98.31 295 VAL A CA 1
ATOM 2276 C C . VAL A 1 295 ? 1.842 -13.781 -0.596 1 98.31 295 VAL A C 1
ATOM 2278 O O . VAL A 1 295 ? 2.988 -13.734 -1.044 1 98.31 295 VAL A O 1
ATOM 2281 N N . SER A 1 296 ? 1.452 -14.852 0.007 1 97.62 296 SER A N 1
ATOM 2282 C CA . SER A 1 296 ? 2.355 -15.859 0.551 1 97.62 296 SER A CA 1
ATOM 2283 C C . SER A 1 296 ? 3.078 -16.609 -0.561 1 97.62 296 SER A C 1
ATOM 2285 O O . SER A 1 296 ? 4.152 -17.172 -0.342 1 97.62 296 SER A O 1
ATOM 2287 N N . GLN A 1 297 ? 2.52 -16.594 -1.724 1 97.44 297 GLN A N 1
ATOM 2288 C CA . GLN A 1 297 ? 3.172 -17.203 -2.877 1 97.44 297 GLN A CA 1
ATOM 2289 C C . GLN A 1 297 ? 3.818 -16.156 -3.768 1 97.44 297 GLN A C 1
ATOM 2291 O O . GLN A 1 297 ? 5 -16.25 -4.098 1 97.44 297 GLN A O 1
ATOM 2296 N N . ASP A 1 298 ? 3.088 -15.133 -4.094 1 98.06 298 ASP A N 1
ATOM 2297 C CA . ASP A 1 298 ? 3.502 -14.227 -5.16 1 98.06 298 ASP A CA 1
ATOM 2298 C C . ASP A 1 298 ? 4.629 -13.305 -4.695 1 98.06 298 ASP A C 1
ATOM 2300 O O . ASP A 1 298 ? 5.488 -12.914 -5.492 1 98.06 298 ASP A O 1
ATOM 2304 N N . ILE A 1 299 ? 4.684 -13.016 -3.424 1 98.81 299 ILE A N 1
ATOM 2305 C CA . ILE A 1 299 ? 5.727 -12.133 -2.914 1 98.81 299 ILE A CA 1
ATOM 2306 C C . ILE A 1 299 ? 7.051 -12.883 -2.848 1 98.81 299 ILE A C 1
ATOM 2308 O O . ILE A 1 299 ? 8.008 -12.539 -3.549 1 98.81 299 ILE A O 1
ATOM 2312 N N . PRO A 1 300 ? 7.121 -14.008 -2.164 1 98.62 300 PRO A N 1
ATOM 2313 C CA . PRO A 1 300 ? 8.43 -14.656 -2.023 1 98.62 300 PRO A CA 1
ATOM 2314 C C . PRO A 1 300 ? 8.867 -15.383 -3.291 1 98.62 300 PRO A C 1
ATOM 2316 O O . PRO A 1 300 ? 10.07 -15.5 -3.559 1 98.62 300 PRO A O 1
ATOM 2319 N N . PHE A 1 301 ? 7.941 -15.812 -4.137 1 98.5 301 PHE A N 1
ATOM 2320 C CA . PHE A 1 301 ? 8.344 -16.75 -5.176 1 98.5 301 PHE A CA 1
ATOM 2321 C C . PHE A 1 301 ? 8.242 -16.109 -6.555 1 98.5 301 PHE A C 1
ATOM 2323 O O . PHE A 1 301 ? 8.609 -16.719 -7.559 1 98.5 301 PHE A O 1
ATOM 2330 N N . TRP A 1 302 ? 7.805 -14.883 -6.57 1 98.38 302 TRP A N 1
ATOM 2331 C CA . TRP A 1 302 ? 7.883 -14.164 -7.84 1 98.38 302 TRP A CA 1
ATOM 2332 C C . TRP A 1 302 ? 8.453 -12.766 -7.637 1 98.38 302 TRP A C 1
ATOM 2334 O O . TRP A 1 302 ? 9.422 -12.375 -8.305 1 98.38 302 TRP A O 1
ATOM 2344 N N . CYS A 1 303 ? 7.938 -11.953 -6.68 1 98.75 303 CYS A N 1
ATOM 2345 C CA . CYS A 1 303 ? 8.414 -10.594 -6.473 1 98.75 303 CYS A CA 1
ATOM 2346 C C . CYS A 1 303 ? 9.875 -10.594 -6.016 1 98.75 303 CYS A C 1
ATOM 2348 O O . CYS A 1 303 ? 10.688 -9.812 -6.52 1 98.75 303 CYS A O 1
ATOM 2350 N N . VAL A 1 304 ? 10.188 -11.453 -5.094 1 98.75 304 VAL A N 1
ATOM 2351 C CA . VAL A 1 304 ? 11.531 -11.484 -4.52 1 98.75 304 VAL A CA 1
ATOM 2352 C C . VAL A 1 304 ? 12.539 -11.883 -5.594 1 98.75 304 VAL A C 1
ATOM 2354 O O . VAL A 1 304 ? 13.562 -11.219 -5.766 1 98.75 304 VAL A O 1
ATOM 2357 N N . PRO A 1 305 ? 12.305 -12.938 -6.375 1 98.5 305 PRO A N 1
ATOM 2358 C CA . PRO A 1 305 ? 13.289 -13.258 -7.41 1 98.5 305 PRO A CA 1
ATOM 2359 C C . PRO A 1 305 ? 13.43 -12.148 -8.453 1 98.5 305 PRO A C 1
ATOM 2361 O O . PRO A 1 305 ? 14.539 -11.898 -8.938 1 98.5 305 PRO A O 1
ATOM 2364 N N . VAL A 1 306 ? 12.367 -11.469 -8.805 1 98.75 306 VAL A N 1
ATOM 2365 C CA . VAL A 1 306 ? 12.438 -10.383 -9.781 1 98.75 306 VAL A CA 1
ATOM 2366 C C . VAL A 1 306 ? 13.258 -9.227 -9.219 1 98.75 306 VAL A C 1
ATOM 2368 O O . VAL A 1 306 ? 14.102 -8.656 -9.914 1 98.75 306 VAL A O 1
ATOM 2371 N N . ALA A 1 307 ? 13 -8.906 -7.969 1 98.75 307 ALA A N 1
ATOM 2372 C CA . ALA A 1 307 ? 13.773 -7.859 -7.312 1 98.75 307 ALA A CA 1
ATOM 2373 C C . ALA A 1 307 ? 15.25 -8.25 -7.215 1 98.75 307 ALA A C 1
ATOM 2375 O O . ALA A 1 307 ? 16.125 -7.414 -7.422 1 98.75 307 ALA A O 1
ATOM 2376 N N . SER A 1 308 ? 15.508 -9.508 -6.895 1 98.69 308 SER A N 1
ATOM 2377 C CA . SER A 1 308 ? 16.875 -10.023 -6.793 1 98.69 308 SER A 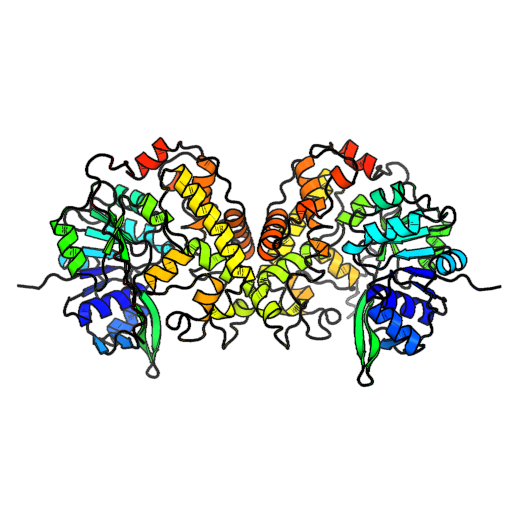CA 1
ATOM 2378 C C . SER A 1 308 ? 17.594 -9.938 -8.133 1 98.69 308 SER A C 1
ATOM 2380 O O . SER A 1 308 ? 18.766 -9.547 -8.188 1 98.69 308 SER A O 1
ATOM 2382 N N . LEU A 1 309 ? 16.922 -10.312 -9.18 1 98.69 309 LEU A N 1
ATOM 2383 C CA . LEU A 1 309 ? 17.453 -10.18 -10.531 1 98.69 309 LEU A CA 1
ATOM 2384 C C . LEU A 1 309 ? 17.75 -8.719 -10.859 1 98.69 309 LEU A C 1
ATOM 2386 O O . LEU A 1 309 ? 18.812 -8.391 -11.391 1 98.69 309 LEU A O 1
ATOM 2390 N N . GLY A 1 310 ? 16.766 -7.84 -10.547 1 98.75 310 GLY A N 1
ATOM 2391 C CA . GLY A 1 310 ? 16.969 -6.418 -10.773 1 98.75 310 GLY A CA 1
ATOM 2392 C C . GLY A 1 310 ? 18.203 -5.875 -10.086 1 98.75 310 GLY A C 1
ATOM 2393 O O . GLY A 1 310 ? 18.984 -5.121 -10.68 1 98.75 310 GLY A O 1
ATOM 2394 N N . GLU A 1 311 ? 18.406 -6.266 -8.883 1 98.25 311 GLU A N 1
ATOM 2395 C CA . GLU A 1 311 ? 19.562 -5.832 -8.109 1 98.25 311 GLU A CA 1
ATOM 2396 C C . GLU A 1 311 ? 20.859 -6.262 -8.766 1 98.25 311 GLU A C 1
ATOM 2398 O O . GLU A 1 311 ? 21.797 -5.465 -8.883 1 98.25 311 GLU A O 1
ATOM 2403 N N . ALA A 1 312 ? 20.953 -7.457 -9.172 1 98.56 312 ALA A N 1
ATOM 2404 C CA . ALA A 1 312 ? 22.172 -7.98 -9.805 1 98.56 312 ALA A CA 1
ATOM 2405 C C . ALA A 1 312 ? 22.453 -7.258 -11.117 1 98.56 312 ALA A C 1
ATOM 2407 O O . ALA A 1 312 ? 23.609 -7.023 -11.461 1 98.56 312 ALA A O 1
ATOM 2408 N N . LEU A 1 313 ? 21.422 -6.891 -11.812 1 98.56 313 LEU A N 1
ATOM 2409 C CA . LEU A 1 313 ? 21.562 -6.352 -13.164 1 98.56 313 LEU A CA 1
ATOM 2410 C C . LEU A 1 313 ? 21.625 -4.828 -13.133 1 98.56 313 LEU A C 1
ATOM 2412 O O . LEU A 1 313 ? 21.734 -4.188 -14.18 1 98.56 313 LEU A O 1
ATOM 2416 N N . GLY A 1 314 ? 21.484 -4.262 -11.961 1 98.31 314 GLY A N 1
ATOM 2417 C CA . GLY A 1 314 ? 21.484 -2.812 -11.828 1 98.31 314 GLY A CA 1
ATOM 2418 C C . GLY A 1 314 ? 20.203 -2.164 -12.305 1 98.31 314 GLY A C 1
ATOM 2419 O O . GLY A 1 314 ? 20.219 -1.021 -12.766 1 98.31 314 GLY A O 1
ATOM 2420 N N . VAL A 1 315 ? 19.141 -2.875 -12.352 1 98.69 315 VAL A N 1
ATOM 2421 C CA . VAL A 1 315 ? 17.812 -2.373 -12.727 1 98.69 315 VAL A CA 1
ATOM 2422 C C . VAL A 1 315 ? 16.969 -2.168 -11.469 1 98.69 315 VAL A C 1
ATOM 2424 O O . VAL A 1 315 ? 16.531 -3.139 -10.844 1 98.69 315 VAL A O 1
ATOM 2427 N N . PRO A 1 316 ? 16.672 -0.934 -11.109 1 98.19 316 PRO A N 1
ATOM 2428 C CA . PRO A 1 316 ? 15.883 -0.685 -9.898 1 98.19 316 PRO A CA 1
ATOM 2429 C C . PRO A 1 316 ? 14.453 -1.21 -10.008 1 98.19 316 PRO A C 1
ATOM 2431 O O . PRO A 1 316 ? 13.836 -1.105 -11.07 1 98.19 316 PRO A O 1
ATOM 2434 N N . THR A 1 317 ? 13.984 -1.823 -8.922 1 98.69 317 THR A N 1
ATOM 2435 C CA . THR A 1 317 ? 12.602 -2.277 -8.82 1 98.69 317 THR A CA 1
ATOM 2436 C C . THR A 1 317 ? 11.945 -1.732 -7.559 1 98.69 317 THR A C 1
ATOM 2438 O O . THR A 1 317 ? 11.453 -2.5 -6.727 1 98.69 317 THR A O 1
ATOM 2441 N N . PRO A 1 318 ? 11.82 -0.45 -7.434 1 98.56 318 PRO A N 1
ATOM 2442 C CA . PRO A 1 318 ? 11.383 0.136 -6.164 1 98.56 318 PRO A CA 1
ATOM 2443 C C . PRO A 1 318 ? 9.93 -0.176 -5.84 1 98.56 318 PRO A C 1
ATOM 2445 O O . PRO A 1 318 ? 9.562 -0.293 -4.668 1 98.56 318 PRO A O 1
ATOM 2448 N N . ILE A 1 319 ? 9.055 -0.298 -6.809 1 98.69 319 ILE A N 1
ATOM 2449 C CA . ILE A 1 319 ? 7.652 -0.617 -6.559 1 98.69 319 ILE A CA 1
ATOM 2450 C C . ILE A 1 319 ? 7.535 -2.031 -5.992 1 98.69 319 ILE A C 1
ATOM 2452 O O . ILE A 1 319 ? 6.941 -2.236 -4.93 1 98.69 319 ILE A O 1
ATOM 2456 N N . ILE A 1 320 ? 8.164 -2.941 -6.656 1 98.81 320 ILE A N 1
ATOM 2457 C CA . ILE A 1 320 ? 8.125 -4.344 -6.258 1 98.81 320 ILE A CA 1
ATOM 2458 C C . ILE A 1 320 ? 8.789 -4.512 -4.895 1 98.81 320 ILE A C 1
ATOM 2460 O O . ILE A 1 320 ? 8.258 -5.195 -4.016 1 98.81 320 ILE A O 1
ATOM 2464 N N . SER A 1 321 ? 9.914 -3.869 -4.719 1 98.75 321 SER A N 1
ATOM 2465 C CA . SER A 1 321 ? 10.617 -3.943 -3.441 1 98.75 321 SER A CA 1
ATOM 2466 C C . SER A 1 321 ? 9.781 -3.357 -2.311 1 98.75 321 SER A C 1
ATOM 2468 O O . SER A 1 321 ? 9.836 -3.834 -1.176 1 98.75 321 SER A O 1
ATOM 2470 N N . GLY A 1 322 ? 9.016 -2.283 -2.646 1 98.56 322 GLY A N 1
ATOM 2471 C CA . GLY A 1 322 ? 8.109 -1.719 -1.664 1 98.56 322 GLY A CA 1
ATOM 2472 C C . GLY A 1 322 ? 7.023 -2.688 -1.226 1 98.56 322 GLY A C 1
ATOM 2473 O O . GLY A 1 322 ? 6.676 -2.744 -0.045 1 98.56 322 GLY A O 1
ATOM 2474 N N . TRP A 1 323 ? 6.512 -3.457 -2.145 1 98.81 323 TRP A N 1
ATOM 2475 C CA . TRP A 1 323 ? 5.5 -4.457 -1.818 1 98.81 323 TRP A CA 1
ATOM 2476 C C . TRP A 1 323 ? 6.086 -5.555 -0.938 1 98.81 323 TRP A C 1
ATOM 2478 O O . TRP A 1 323 ? 5.445 -6.004 0.016 1 98.81 323 TRP A O 1
ATOM 2488 N N . ILE A 1 324 ? 7.32 -5.988 -1.278 1 98.81 324 ILE A N 1
ATOM 2489 C CA . ILE A 1 324 ? 7.988 -7.023 -0.497 1 98.81 324 ILE A CA 1
ATOM 2490 C C . ILE A 1 324 ? 8.133 -6.562 0.951 1 98.81 324 ILE A C 1
ATOM 2492 O O . ILE A 1 324 ? 7.797 -7.297 1.881 1 98.81 324 ILE A O 1
ATOM 2496 N N . LEU A 1 325 ? 8.586 -5.367 1.082 1 98.81 325 LEU A N 1
ATOM 2497 C CA . LEU A 1 325 ? 8.828 -4.828 2.416 1 98.81 325 LEU A CA 1
ATOM 2498 C C . LEU A 1 325 ? 7.516 -4.672 3.182 1 98.81 325 LEU A C 1
ATOM 2500 O O . LEU A 1 325 ? 7.434 -5.035 4.359 1 98.81 325 LEU A O 1
ATOM 2504 N N . SER A 1 326 ? 6.473 -4.086 2.584 1 98.75 326 SER A N 1
ATOM 2505 C CA . SER A 1 326 ? 5.18 -3.889 3.234 1 98.75 326 SER A CA 1
ATOM 2506 C C . SER A 1 326 ? 4.574 -5.219 3.678 1 98.75 326 SER A C 1
ATOM 2508 O O . SER A 1 326 ? 4.105 -5.344 4.809 1 98.75 326 SER A O 1
ATOM 2510 N N . CYS A 1 327 ? 4.598 -6.18 2.793 1 98.81 327 CYS A N 1
ATOM 2511 C CA . CYS A 1 327 ? 4.023 -7.48 3.113 1 98.81 327 CYS A CA 1
ATOM 2512 C C . CYS A 1 327 ? 4.828 -8.18 4.199 1 98.81 327 CYS A C 1
ATOM 2514 O O . CYS A 1 327 ? 4.262 -8.859 5.059 1 98.81 327 CYS A O 1
ATOM 2516 N N . SER A 1 328 ? 6.184 -8.078 4.121 1 98.88 328 SER A N 1
ATOM 2517 C CA . SER A 1 328 ? 7.02 -8.641 5.176 1 98.88 328 SER A CA 1
ATOM 2518 C C . SER A 1 328 ? 6.676 -8.039 6.531 1 98.88 328 SER A C 1
ATOM 2520 O O . SER A 1 328 ? 6.641 -8.742 7.543 1 98.88 328 SER A O 1
ATOM 2522 N N . THR A 1 329 ? 6.414 -6.738 6.52 1 98.62 329 THR A N 1
ATOM 2523 C CA . THR A 1 329 ? 6.125 -6 7.742 1 98.62 329 THR A CA 1
ATOM 2524 C C . THR A 1 329 ? 4.793 -6.449 8.344 1 98.62 329 THR A C 1
ATOM 2526 O O . THR A 1 329 ? 4.738 -6.859 9.508 1 98.62 329 THR A O 1
ATOM 2529 N N . LEU A 1 330 ? 3.754 -6.488 7.57 1 97.94 330 LEU A N 1
ATOM 2530 C CA . LEU A 1 330 ? 2.426 -6.723 8.133 1 97.94 330 LEU A CA 1
ATOM 2531 C C . LEU A 1 330 ? 2.217 -8.203 8.43 1 97.94 330 LEU A C 1
ATOM 2533 O O . LEU A 1 330 ? 1.435 -8.555 9.32 1 97.94 330 LEU A O 1
ATOM 2537 N N . ASN A 1 331 ? 2.936 -9.078 7.715 1 98.19 331 ASN A N 1
ATOM 2538 C CA . ASN A 1 331 ? 2.801 -10.508 7.957 1 98.19 331 ASN A CA 1
ATOM 2539 C C . ASN A 1 331 ? 3.873 -11.023 8.914 1 98.19 331 ASN A C 1
ATOM 2541 O O . ASN A 1 331 ? 3.91 -12.211 9.234 1 98.19 331 ASN A O 1
ATOM 2545 N N . LYS A 1 332 ? 4.77 -10.117 9.352 1 98 332 LYS A N 1
ATOM 2546 C CA . LYS A 1 332 ? 5.844 -10.453 10.281 1 98 332 LYS A CA 1
ATOM 2547 C C . LYS A 1 332 ? 6.664 -11.633 9.758 1 98 332 LYS A C 1
ATOM 2549 O O . LYS A 1 332 ? 6.945 -12.578 10.5 1 98 332 LYS A O 1
ATOM 2554 N N . THR A 1 333 ? 6.934 -11.586 8.477 1 98.31 333 THR A N 1
ATOM 2555 C CA . THR A 1 333 ? 7.699 -12.609 7.777 1 98.31 333 THR A CA 1
ATOM 2556 C C . THR A 1 333 ? 8.734 -11.969 6.855 1 98.31 333 THR A C 1
ATOM 2558 O O . THR A 1 333 ? 8.398 -11.125 6.027 1 98.31 333 THR A O 1
ATOM 2561 N N . ASP A 1 334 ? 9.961 -12.328 7.023 1 98.44 334 ASP A N 1
ATOM 2562 C CA . ASP A 1 334 ? 10.984 -11.875 6.082 1 98.44 334 ASP A CA 1
ATOM 2563 C C . ASP A 1 334 ? 10.867 -12.617 4.75 1 98.44 334 ASP A C 1
ATOM 2565 O O . ASP A 1 334 ? 11.555 -13.617 4.527 1 98.44 334 ASP A O 1
ATOM 2569 N N . TYR A 1 335 ? 10.148 -12.07 3.795 1 98.5 335 TYR A N 1
ATOM 2570 C CA . TYR A 1 335 ? 9.844 -12.766 2.549 1 98.5 335 TYR A CA 1
ATOM 2571 C C . TYR A 1 335 ? 11.07 -12.852 1.655 1 98.5 335 TYR A C 1
ATOM 2573 O O . TYR A 1 335 ? 11.141 -13.695 0.764 1 98.5 335 TYR A O 1
ATOM 2581 N N . ARG A 1 336 ? 12.055 -12.016 1.857 1 97.69 336 ARG A N 1
ATOM 2582 C CA . ARG A 1 336 ? 13.305 -12.148 1.113 1 97.69 336 ARG A CA 1
ATOM 2583 C C . ARG A 1 336 ? 14.086 -13.375 1.568 1 97.69 336 ARG A C 1
ATOM 2585 O O . ARG A 1 336 ? 14.75 -14.031 0.762 1 97.69 336 ARG A O 1
ATOM 2592 N N . ALA A 1 337 ? 13.961 -13.641 2.828 1 96.81 337 ALA A N 1
ATOM 2593 C CA . ALA A 1 337 ? 14.648 -14.797 3.383 1 96.81 337 ALA A CA 1
ATOM 2594 C C . ALA A 1 337 ? 13.938 -16.094 3.006 1 96.81 337 ALA A C 1
ATOM 2596 O O . ALA A 1 337 ? 14.586 -17.109 2.746 1 96.81 337 ALA A O 1
ATOM 2597 N N . VAL A 1 338 ? 12.609 -16 2.965 1 95.44 338 VAL A N 1
ATOM 2598 C CA . VAL A 1 338 ? 11.789 -17.188 2.707 1 95.44 338 VAL A CA 1
ATOM 2599 C C . VAL A 1 338 ? 11.75 -17.469 1.207 1 95.44 338 VAL A C 1
ATOM 2601 O O . VAL A 1 338 ? 11.641 -18.625 0.792 1 95.44 338 VAL A O 1
ATOM 2604 N N . GLY A 1 339 ? 11.797 -16.422 0.417 1 97.19 339 GLY A N 1
ATOM 2605 C CA . GLY A 1 339 ? 11.57 -16.516 -1.015 1 97.19 339 GLY A CA 1
ATOM 2606 C C . GLY A 1 339 ? 12.797 -16.938 -1.791 1 97.19 339 GLY A C 1
ATOM 2607 O O . GLY A 1 339 ? 13.75 -17.469 -1.211 1 97.19 339 GLY A O 1
ATOM 2608 N N . ARG A 1 340 ? 12.688 -16.906 -3.084 1 97.44 340 ARG A N 1
ATOM 2609 C CA . ARG A 1 340 ? 13.781 -17.281 -3.977 1 97.44 340 ARG A CA 1
ATOM 2610 C C . ARG A 1 340 ? 14.594 -16.062 -4.391 1 97.44 340 ARG A C 1
ATOM 2612 O O . ARG A 1 340 ? 14.031 -15.055 -4.824 1 97.44 340 ARG A O 1
ATOM 2619 N N . THR A 1 341 ? 15.859 -16.109 -4.141 1 97.69 341 THR A N 1
ATOM 2620 C CA . THR A 1 341 ? 16.828 -15.125 -4.605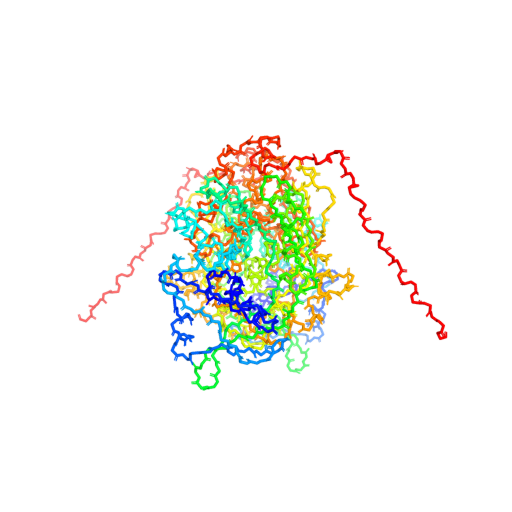 1 97.69 341 THR A CA 1
ATOM 2621 C C . THR A 1 341 ? 17.859 -15.773 -5.52 1 97.69 341 THR A C 1
ATOM 2623 O O . THR A 1 341 ? 17.781 -16.969 -5.812 1 97.69 341 THR A O 1
ATOM 2626 N N . LEU A 1 342 ? 18.812 -15.008 -6.008 1 97.94 342 LEU A N 1
ATOM 2627 C CA . LEU A 1 342 ? 19.875 -15.547 -6.848 1 97.94 342 LEU A CA 1
ATOM 2628 C C . LEU A 1 342 ? 20.609 -16.688 -6.137 1 97.94 342 LEU A C 1
ATOM 2630 O O . LEU A 1 342 ? 21.031 -17.656 -6.777 1 97.94 342 LEU A O 1
ATOM 2634 N N . SER A 1 343 ? 20.672 -16.594 -4.844 1 97.06 343 SER A N 1
ATOM 2635 C CA . SER A 1 343 ? 21.328 -17.641 -4.07 1 97.06 343 SER A CA 1
ATOM 2636 C C . SER A 1 343 ? 20.578 -18.969 -4.203 1 97.06 343 SER A C 1
ATOM 2638 O O . SER A 1 343 ? 21.203 -20.031 -4.199 1 97.06 343 SER A O 1
ATOM 2640 N N . SER A 1 344 ? 19.281 -18.922 -4.309 1 96.31 344 SER A N 1
ATOM 2641 C CA . SER A 1 344 ? 18.469 -20.125 -4.488 1 96.31 344 SER A CA 1
ATOM 2642 C C . SER A 1 344 ? 18.828 -20.844 -5.777 1 96.31 344 SER A C 1
ATOM 2644 O O . SER A 1 344 ? 18.594 -22.047 -5.914 1 96.31 344 SER A O 1
ATOM 2646 N N . PHE A 1 345 ? 19.422 -20.109 -6.727 1 96.12 345 PHE A N 1
ATOM 2647 C CA . PHE A 1 345 ? 19.797 -20.656 -8.023 1 96.12 345 PHE A CA 1
ATOM 2648 C C . PHE A 1 345 ? 21.297 -20.906 -8.102 1 96.12 345 PHE A C 1
ATOM 2650 O O . PHE A 1 345 ? 21.859 -21 -9.188 1 96.12 345 PHE A O 1
ATOM 2657 N N . SER A 1 346 ? 21.953 -20.828 -6.938 1 95.25 346 SER A N 1
ATOM 2658 C CA . SER A 1 346 ? 23.391 -21.047 -6.797 1 95.25 346 SER A CA 1
ATOM 2659 C C . SER A 1 346 ? 24.188 -19.938 -7.469 1 95.25 346 SER A C 1
ATOM 2661 O O . SER A 1 346 ? 25.219 -20.188 -8.102 1 95.25 346 SER A O 1
ATOM 2663 N N . LEU A 1 347 ? 23.625 -18.75 -7.371 1 97.31 347 LEU A N 1
ATOM 2664 C CA . LEU A 1 347 ? 24.281 -17.562 -7.91 1 97.31 347 LEU A CA 1
ATOM 2665 C C . LEU A 1 347 ? 24.594 -16.562 -6.797 1 97.31 347 LEU A C 1
ATOM 2667 O O . LEU A 1 347 ? 23.828 -16.453 -5.836 1 97.31 347 LEU A O 1
ATOM 2671 N N . PRO A 1 348 ? 25.656 -15.867 -6.949 1 96.75 348 PRO A N 1
ATOM 2672 C CA . PRO A 1 348 ? 25.906 -14.773 -6 1 96.75 348 PRO A CA 1
ATOM 2673 C C . PRO A 1 348 ? 24.984 -13.578 -6.238 1 96.75 348 PRO A C 1
ATOM 2675 O O . PRO A 1 348 ? 24.438 -13.422 -7.332 1 96.75 348 PRO A O 1
ATOM 2678 N N . ASP A 1 349 ? 24.797 -12.672 -5.305 1 92.81 349 ASP A N 1
ATOM 2679 C CA . ASP A 1 349 ? 23.922 -11.508 -5.395 1 92.81 349 ASP A CA 1
ATOM 2680 C C . ASP A 1 349 ? 24.359 -10.578 -6.52 1 92.81 349 ASP A C 1
ATOM 2682 O O . ASP A 1 349 ? 23.531 -9.898 -7.137 1 92.81 349 ASP A O 1
ATOM 2686 N N . GLY A 1 350 ? 25.531 -10.547 -6.859 1 94.62 350 GLY A N 1
ATOM 2687 C CA . GLY A 1 350 ? 26.062 -9.695 -7.91 1 94.62 350 GLY A CA 1
ATOM 2688 C C . GLY A 1 350 ? 26.391 -10.445 -9.188 1 94.62 350 GLY A C 1
ATOM 2689 O O . GLY A 1 350 ? 27.266 -10.039 -9.945 1 94.62 350 GLY A O 1
ATOM 2690 N N . ALA A 1 351 ? 25.625 -11.516 -9.43 1 97.94 351 ALA A N 1
ATOM 2691 C CA . ALA A 1 351 ? 25.875 -12.312 -10.633 1 97.94 351 ALA A CA 1
ATOM 2692 C C . ALA A 1 351 ? 25.688 -11.477 -11.891 1 97.94 351 ALA A C 1
ATOM 2694 O O . ALA A 1 351 ? 24.797 -10.617 -11.953 1 97.94 351 ALA A O 1
ATOM 2695 N N . SER A 1 352 ? 26.5 -11.766 -12.906 1 97.81 352 SER A N 1
ATOM 2696 C CA . SER A 1 352 ? 26.406 -11.078 -14.195 1 97.81 352 SER A CA 1
ATOM 2697 C C . SER A 1 352 ? 25.234 -11.617 -15.016 1 97.81 352 SER A C 1
ATOM 2699 O O . SER A 1 352 ? 24.672 -12.672 -14.695 1 97.81 352 SER A O 1
ATOM 2701 N N . LYS A 1 353 ? 24.906 -10.875 -16.031 1 97.62 353 LYS A N 1
ATOM 2702 C CA . LYS A 1 353 ? 23.891 -11.312 -16.969 1 97.62 353 LYS A CA 1
ATOM 2703 C C . LYS A 1 353 ? 24.203 -12.695 -17.531 1 97.62 353 LYS A C 1
ATOM 2705 O O . LYS A 1 353 ? 23.328 -13.562 -17.594 1 97.62 353 LYS A O 1
ATOM 2710 N N . GLU A 1 354 ? 25.422 -12.953 -17.922 1 96.88 354 GLU A N 1
ATOM 2711 C CA . GLU A 1 354 ? 25.859 -14.211 -18.516 1 96.88 354 GLU A CA 1
ATOM 2712 C C . GLU A 1 354 ? 25.719 -15.367 -17.531 1 96.88 354 GLU A C 1
ATOM 2714 O O . GLU A 1 354 ? 25.266 -16.453 -17.906 1 96.88 354 GLU A O 1
ATOM 2719 N N . GLU A 1 355 ? 26.062 -15.109 -16.312 1 97.19 355 GLU A N 1
ATOM 2720 C CA . GLU A 1 355 ? 25.953 -16.125 -15.281 1 97.19 355 GLU A CA 1
ATOM 2721 C C . GLU A 1 355 ? 24.5 -16.516 -15.031 1 97.19 355 GLU A C 1
ATOM 2723 O O . GLU A 1 355 ? 24.188 -17.688 -14.859 1 97.19 355 GLU A O 1
ATOM 2728 N N . ILE A 1 356 ? 23.656 -15.516 -15.031 1 97.75 356 ILE A N 1
ATOM 2729 C CA . ILE A 1 356 ? 22.219 -15.75 -14.812 1 97.75 356 ILE A CA 1
ATOM 2730 C C . ILE A 1 356 ? 21.656 -16.562 -15.969 1 97.75 356 ILE A C 1
ATOM 2732 O O . ILE A 1 356 ? 20.984 -17.578 -15.758 1 97.75 356 ILE A O 1
ATOM 2736 N N . LEU A 1 357 ? 21.969 -16.141 -17.203 1 96.69 357 LEU A N 1
ATOM 2737 C CA . LEU A 1 357 ? 21.469 -16.828 -18.375 1 96.69 357 LEU A CA 1
ATOM 2738 C C . LEU A 1 357 ? 21.969 -18.281 -18.406 1 96.69 357 LEU A C 1
ATOM 2740 O O . LEU A 1 357 ? 21.234 -19.188 -18.781 1 96.69 357 LEU A O 1
ATOM 2744 N N . LEU A 1 358 ? 23.125 -18.484 -17.984 1 94.81 358 LEU A N 1
ATOM 2745 C CA . LEU A 1 358 ? 23.703 -19.812 -17.953 1 94.81 358 LEU A CA 1
ATOM 2746 C C . LEU A 1 358 ? 23 -20.688 -16.922 1 94.81 358 LEU A C 1
ATOM 2748 O O . LEU A 1 358 ? 22.688 -21.844 -17.188 1 94.81 358 LEU A O 1
ATOM 2752 N N . ALA A 1 359 ? 22.75 -20.141 -15.75 1 94.62 359 ALA A N 1
ATOM 2753 C CA . ALA A 1 359 ? 22.109 -20.875 -14.672 1 94.62 359 ALA A CA 1
ATOM 2754 C C . ALA A 1 359 ? 20.719 -21.328 -15.078 1 94.62 359 ALA A C 1
ATOM 2756 O O . ALA A 1 359 ? 20.266 -22.406 -14.672 1 94.62 359 ALA A O 1
ATOM 2757 N N . PHE A 1 360 ? 20.094 -20.562 -15.969 1 95.44 360 PHE A N 1
ATOM 2758 C CA . PHE A 1 360 ? 18.734 -20.875 -16.391 1 95.44 360 PHE A CA 1
ATOM 2759 C C . PHE A 1 360 ? 18.734 -21.516 -17.781 1 95.44 360 PHE A C 1
ATOM 2761 O O . PHE A 1 360 ? 17.672 -21.766 -18.344 1 95.44 360 PHE A O 1
ATOM 2768 N N . ARG A 1 361 ? 19.906 -21.719 -18.328 1 93.81 361 ARG A N 1
ATOM 2769 C CA . ARG A 1 361 ? 20.078 -22.297 -19.656 1 93.81 361 ARG A CA 1
ATOM 2770 C C . ARG A 1 361 ? 19.281 -21.5 -20.703 1 93.81 361 ARG A C 1
ATOM 2772 O O . ARG A 1 361 ? 18.578 -22.094 -21.516 1 93.81 361 ARG A O 1
ATOM 2779 N N . ALA A 1 362 ? 19.297 -20.219 -20.531 1 90 362 ALA A N 1
ATOM 2780 C CA . ALA A 1 362 ? 18.547 -19.328 -21.406 1 90 362 ALA A CA 1
ATOM 2781 C C . ALA A 1 362 ? 19.406 -18.812 -22.547 1 90 362 ALA A C 1
ATOM 2783 O O . ALA A 1 362 ? 19.812 -17.641 -22.547 1 90 362 ALA A O 1
ATOM 2784 N N . PHE A 1 363 ? 19.859 -19.781 -23.422 1 75.12 363 PHE A N 1
ATOM 2785 C CA . PHE A 1 363 ? 20.781 -19.453 -24.516 1 75.12 363 PHE A CA 1
ATOM 2786 C C . PHE A 1 363 ? 20.016 -19 -25.75 1 75.12 363 PHE A C 1
ATOM 2788 O O . PHE A 1 363 ? 18.875 -19.422 -25.969 1 75.12 363 PHE A O 1
ATOM 2795 N N . SER A 1 364 ? 20.344 -17.797 -26.359 1 59.91 364 SER A N 1
ATOM 2796 C CA . SER A 1 364 ? 19.75 -17.266 -27.578 1 59.91 364 SER A CA 1
ATOM 2797 C C . SER A 1 364 ? 19.719 -18.328 -28.672 1 59.91 364 SER A C 1
ATOM 2799 O O . SER A 1 364 ? 20.656 -19.125 -28.797 1 59.91 364 SER A O 1
ATOM 2801 N N . ASP A 1 365 ? 18.562 -18.781 -29.031 1 46.94 365 ASP A N 1
ATOM 2802 C CA . ASP A 1 365 ? 18.594 -19.469 -30.328 1 46.94 365 ASP A CA 1
ATOM 2803 C C . ASP A 1 365 ? 19.188 -18.578 -31.406 1 46.94 365 ASP A C 1
ATOM 2805 O O . ASP A 1 365 ? 18.469 -17.781 -32.031 1 46.94 365 ASP A O 1
ATOM 2809 N N . LYS A 1 366 ? 20.109 -17.828 -31.578 1 43.94 366 LYS A N 1
ATOM 2810 C CA . LYS A 1 366 ? 20.438 -17.234 -32.875 1 43.94 366 LYS A CA 1
ATOM 2811 C C . LYS A 1 366 ? 20.312 -18.266 -34 1 43.94 366 LYS A C 1
ATOM 2813 O O . LYS A 1 366 ? 20.547 -17.953 -35.156 1 43.94 366 LYS A O 1
ATOM 2818 N N . GLY A 1 367 ? 20.484 -19.516 -34.062 1 32.16 367 GLY A N 1
ATOM 2819 C CA . GLY A 1 367 ? 20.297 -20.016 -35.406 1 32.16 367 GLY A CA 1
ATOM 2820 C C . GLY A 1 367 ? 18.859 -19.969 -35.875 1 32.16 367 GLY A C 1
ATOM 2821 O O . GLY A 1 367 ? 18.578 -19.688 -37.031 1 32.16 367 GLY A O 1
ATOM 2822 N N . LYS A 1 368 ? 17.75 -21.047 -35.625 1 33.81 368 LYS A N 1
ATOM 2823 C CA . LYS A 1 368 ? 16.531 -21.156 -36.438 1 33.81 368 LYS A CA 1
ATOM 2824 C C . LYS A 1 368 ? 15.469 -20.188 -35.938 1 33.81 368 LYS A C 1
ATOM 2826 O O . LYS A 1 368 ? 15.023 -20.266 -34.781 1 33.81 368 LYS A O 1
ATOM 2831 N N . ASP A 1 369 ? 15.531 -18.844 -36.312 1 31.3 369 ASP A N 1
ATOM 2832 C CA . ASP A 1 369 ? 14.461 -17.844 -36.344 1 31.3 369 ASP A CA 1
ATOM 2833 C C . ASP A 1 369 ? 13.102 -18.516 -36.531 1 31.3 369 ASP A C 1
ATOM 2835 O O . ASP A 1 369 ? 12.797 -19.062 -37.594 1 31.3 369 ASP A O 1
ATOM 2839 N N . ILE A 1 370 ? 12.609 -19.234 -35.688 1 30.28 370 ILE A N 1
ATOM 2840 C CA . ILE A 1 370 ? 11.266 -19.734 -35.969 1 30.28 370 ILE A CA 1
ATOM 2841 C C . ILE A 1 370 ? 10.367 -18.578 -36.406 1 30.28 370 ILE A C 1
ATOM 2843 O O . ILE A 1 370 ? 10.484 -17.469 -35.875 1 30.28 370 ILE A O 1
ATOM 2847 N N . GLY A 1 371 ? 9.711 -18.734 -37.594 1 28.39 371 GLY A N 1
ATOM 2848 C CA . GLY A 1 371 ? 8.664 -17.984 -38.281 1 28.39 371 GLY A CA 1
ATOM 2849 C C . GLY A 1 371 ? 7.586 -17.469 -37.344 1 28.39 371 GLY A C 1
ATOM 2850 O O . GLY A 1 371 ? 6.938 -18.266 -36.656 1 28.39 371 GLY A O 1
ATOM 2851 N N . SER A 1 372 ? 7.816 -16.391 -36.719 1 30.36 372 SER A N 1
ATOM 2852 C CA . SER A 1 372 ? 6.742 -15.625 -36.094 1 30.36 372 SER A CA 1
ATOM 2853 C C . SER A 1 372 ? 5.461 -15.695 -36.906 1 30.36 372 SER A C 1
ATOM 2855 O O . SER A 1 372 ? 5.484 -15.523 -38.125 1 30.36 372 SER A O 1
ATOM 2857 N N . LEU A 1 373 ? 4.469 -16.484 -36.469 1 30.83 373 LEU A N 1
ATOM 2858 C CA . LEU A 1 373 ? 3.186 -16.531 -37.156 1 30.83 373 LEU A CA 1
ATOM 2859 C C . LEU A 1 373 ? 2.713 -15.125 -37.5 1 30.83 373 LEU A C 1
ATOM 2861 O O . LEU A 1 373 ? 2.793 -14.211 -36.688 1 30.83 373 LEU A O 1
ATOM 2865 N N . PRO A 1 374 ? 2.525 -14.773 -38.844 1 30.62 374 PRO A N 1
ATOM 2866 C CA . PRO A 1 374 ? 1.929 -13.523 -39.344 1 30.62 374 PRO A CA 1
ATOM 2867 C C . PRO A 1 374 ? 0.594 -13.211 -38.656 1 30.62 374 PRO A C 1
ATOM 2869 O O . PRO A 1 374 ? -0.181 -14.125 -38.375 1 30.62 374 PRO A O 1
ATOM 2872 N N . SER A 1 375 ? 0.527 -12.18 -37.875 1 27.7 375 SER A N 1
ATOM 2873 C CA . SER A 1 375 ? -0.725 -11.57 -37.438 1 27.7 375 SER A CA 1
ATOM 2874 C C . SER A 1 375 ? -1.651 -11.312 -38.625 1 27.7 375 SER A C 1
ATOM 2876 O O . SER A 1 375 ? -1.349 -10.484 -39.469 1 27.7 375 SER A O 1
ATOM 2878 N N . GLN A 1 376 ? -2.227 -12.336 -39.312 1 27.94 376 GLN A N 1
ATOM 2879 C CA . GLN A 1 376 ? -3.287 -12.039 -40.281 1 27.94 376 GLN A CA 1
ATOM 2880 C C . GLN A 1 376 ? -4.312 -11.078 -39.688 1 27.94 376 GLN A C 1
ATOM 2882 O O . GLN A 1 376 ? -4.891 -11.352 -38.625 1 27.94 376 GLN A O 1
ATOM 2887 N N . GLY A 1 377 ? -4.234 -9.789 -40.125 1 26.41 377 GLY A N 1
ATOM 2888 C CA . GLY A 1 377 ? -5.16 -8.672 -39.969 1 26.41 377 GLY A CA 1
ATOM 2889 C C . GLY A 1 377 ? -6.543 -8.969 -40.5 1 26.41 377 GLY A C 1
ATOM 2890 O O . GLY A 1 377 ? -6.703 -9.273 -41.688 1 26.41 377 GLY A O 1
ATOM 2891 N N . PHE A 1 378 ? -7.449 -9.688 -39.938 1 21.66 378 PHE A N 1
ATOM 2892 C CA . PHE A 1 378 ? -8.844 -9.766 -40.375 1 21.66 378 PHE A CA 1
ATOM 2893 C C . PHE A 1 378 ? -9.422 -8.367 -40.562 1 21.66 378 PHE A C 1
ATOM 2895 O O . PHE A 1 378 ? -9.555 -7.605 -39.594 1 21.66 378 PHE A O 1
ATOM 2902 N N . ALA A 1 379 ? -9.219 -7.766 -41.844 1 26.36 379 ALA A N 1
ATOM 2903 C CA . ALA A 1 379 ? -10.031 -6.652 -42.344 1 26.36 379 ALA A CA 1
ATOM 2904 C C . ALA A 1 379 ? -11.516 -7.016 -42.344 1 26.36 379 ALA A C 1
ATOM 2906 O O . ALA A 1 379 ? -11.938 -7.902 -43.094 1 26.36 379 ALA A O 1
ATOM 2907 N N . LEU A 1 380 ? -12.219 -6.914 -41.219 1 21.62 380 LEU A N 1
ATOM 2908 C CA . LEU A 1 380 ? -13.672 -6.832 -41.281 1 21.62 380 LEU A CA 1
ATOM 2909 C C . LEU A 1 380 ? -14.102 -5.828 -42.375 1 21.62 380 LEU A C 1
ATOM 2911 O O . LEU A 1 380 ? -13.719 -4.66 -42.312 1 21.62 380 LEU A O 1
ATOM 2915 N N . SER A 1 381 ? -14.172 -6.254 -43.594 1 21.88 381 SER A N 1
ATOM 2916 C CA . SER A 1 381 ? -14.914 -5.582 -44.656 1 21.88 381 SER A CA 1
ATOM 2917 C C . SER A 1 381 ? -16.281 -5.109 -44.188 1 21.88 381 SER A C 1
ATOM 2919 O O . SER A 1 381 ? -17 -5.863 -43.531 1 21.88 381 SER A O 1
ATOM 2921 N N . ALA A 1 382 ? -16.375 -3.783 -44.031 1 24.64 382 ALA A N 1
ATOM 2922 C CA . ALA A 1 382 ? -17.562 -2.934 -43.969 1 24.64 382 ALA A CA 1
ATOM 2923 C C . ALA A 1 382 ? -18.484 -3.197 -45.156 1 24.64 382 ALA A C 1
ATOM 2925 O O . ALA A 1 382 ? -18.391 -2.523 -46.188 1 24.64 382 ALA A O 1
ATOM 2926 N N . SER A 1 383 ? -18.422 -4.367 -45.719 1 18.45 383 SER A N 1
ATOM 2927 C CA . SER A 1 383 ? -19.484 -4.406 -46.719 1 18.45 383 SER A CA 1
ATOM 2928 C C . SER A 1 383 ? -20.844 -4.203 -46.062 1 18.45 383 SER A C 1
ATOM 2930 O O . SER A 1 383 ? -21.312 -5.051 -45.312 1 18.45 383 SER A O 1
ATOM 2932 N N . LEU A 1 384 ? -21.078 -2.865 -45.531 1 18.8 384 LEU A N 1
ATOM 2933 C CA . LEU A 1 384 ? -22.312 -2.338 -46.094 1 18.8 384 LEU A CA 1
ATOM 2934 C C . LEU A 1 384 ? -22.094 -1.785 -47.5 1 18.8 384 LEU A C 1
ATOM 2936 O O . LEU A 1 384 ? -21.031 -1.22 -47.781 1 18.8 384 LEU A O 1
ATOM 2940 N N . MET B 1 1 ? -10.812 50.281 25.172 1 35.19 1 MET B N 1
ATOM 2941 C CA . MET B 1 1 ? -9.508 49.844 24.688 1 35.19 1 MET B CA 1
ATOM 2942 C C . MET B 1 1 ? -9.633 48.5 23.953 1 35.19 1 MET B C 1
ATOM 2944 O O . MET B 1 1 ? -10.203 47.562 24.484 1 35.19 1 MET B O 1
ATOM 2948 N N . ASN B 1 2 ? -9.664 48.5 22.672 1 50.12 2 ASN B N 1
ATOM 2949 C CA . ASN B 1 2 ? -10.062 47.406 21.812 1 50.12 2 ASN B CA 1
ATOM 2950 C C . ASN B 1 2 ? -9.273 46.125 22.156 1 50.12 2 ASN B C 1
ATOM 2952 O O . ASN B 1 2 ? -8.047 46.156 22.172 1 50.12 2 ASN B O 1
ATOM 2956 N N . GLN B 1 3 ? -9.812 45.281 22.938 1 61.44 3 GLN B N 1
ATOM 2957 C CA . GLN B 1 3 ? -9.172 44.031 23.391 1 61.44 3 GLN B CA 1
ATOM 2958 C C . GLN B 1 3 ? -8.445 43.344 22.234 1 61.44 3 GLN B C 1
ATOM 2960 O O . GLN B 1 3 ? -8.938 43.312 21.109 1 61.44 3 GLN B O 1
ATOM 2965 N N . PRO B 1 4 ? -7.223 43.094 22.516 1 80.94 4 PRO B N 1
ATOM 2966 C CA . PRO B 1 4 ? -6.426 42.438 21.453 1 80.94 4 PRO B CA 1
ATOM 2967 C C . PRO B 1 4 ? -7.09 41.188 20.891 1 80.94 4 PRO B C 1
ATOM 2969 O O . PRO B 1 4 ? -7.762 40.469 21.625 1 80.94 4 PRO B O 1
ATOM 2972 N N . ARG B 1 5 ? -7.156 41.156 19.578 1 93.38 5 ARG B N 1
ATOM 2973 C CA . ARG B 1 5 ? -7.727 40.031 18.859 1 93.38 5 ARG B CA 1
ATOM 2974 C C . ARG B 1 5 ? -6.641 39.031 18.438 1 93.38 5 ARG B C 1
ATOM 2976 O O . ARG B 1 5 ? -5.457 39.375 18.438 1 93.38 5 ARG B O 1
ATOM 2983 N N . VAL B 1 6 ? -7.07 37.875 18.219 1 98.06 6 VAL B N 1
ATOM 2984 C CA . VAL B 1 6 ? -6.215 36.906 17.547 1 98.06 6 VAL B CA 1
ATOM 2985 C C . VAL B 1 6 ? -6.531 36.844 16.062 1 98.06 6 VAL B C 1
ATOM 2987 O O . VAL B 1 6 ? -7.699 36.812 15.664 1 98.06 6 VAL B O 1
ATOM 2990 N N . GLY B 1 7 ? -5.535 37.062 15.219 1 98.62 7 GLY B N 1
ATOM 2991 C CA . GLY B 1 7 ? -5.711 36.906 13.781 1 98.62 7 GLY B CA 1
ATOM 2992 C C . GLY B 1 7 ? -5.602 35.469 13.312 1 98.62 7 GLY B C 1
ATOM 2993 O O . GLY B 1 7 ? -4.719 34.75 13.758 1 98.62 7 GLY B O 1
ATOM 2994 N N . ILE B 1 8 ? -6.516 35.031 12.414 1 98.75 8 ILE B N 1
ATOM 2995 C CA . ILE B 1 8 ? -6.5 33.688 11.867 1 98.75 8 ILE B CA 1
ATOM 2996 C C . ILE B 1 8 ? -6.527 33.719 10.344 1 98.75 8 ILE B C 1
ATOM 2998 O O . ILE B 1 8 ? -7.438 34.312 9.758 1 98.75 8 ILE B O 1
ATOM 3002 N N . ILE B 1 9 ? -5.512 33.188 9.781 1 98.69 9 ILE B N 1
ATOM 3003 C CA . ILE B 1 9 ? -5.457 33.031 8.328 1 98.69 9 ILE B CA 1
ATOM 3004 C C . ILE B 1 9 ? -5.926 31.625 7.953 1 98.69 9 ILE B C 1
ATOM 3006 O O . ILE B 1 9 ? -5.273 30.641 8.289 1 98.69 9 ILE B O 1
ATOM 3010 N N . GLY B 1 10 ? -6.949 31.531 7.191 1 98.06 10 GLY B N 1
ATOM 3011 C CA . GLY B 1 10 ? -7.586 30.281 6.852 1 98.06 10 GLY B CA 1
ATOM 3012 C C . GLY B 1 10 ? -8.945 30.094 7.504 1 98.06 10 GLY B C 1
ATOM 3013 O O . GLY B 1 10 ? -9.062 30.172 8.727 1 98.06 10 GLY B O 1
ATOM 3014 N N . VAL B 1 11 ? -9.953 29.875 6.68 1 97.44 11 VAL B N 1
ATOM 3015 C CA . VAL B 1 11 ? -11.32 29.656 7.152 1 97.44 11 VAL B CA 1
ATOM 3016 C C . VAL B 1 11 ? -11.766 28.234 6.789 1 97.44 11 VAL B C 1
ATOM 3018 O O . VAL B 1 11 ? -12.828 28.047 6.184 1 97.44 11 VAL B O 1
ATOM 3021 N N . GLY B 1 12 ? -10.961 27.266 7.117 1 95.19 12 GLY B N 1
ATOM 3022 C CA . GLY B 1 12 ? -11.273 25.844 6.992 1 95.19 12 GLY B CA 1
ATOM 3023 C C . GLY B 1 12 ? -11.57 25.188 8.328 1 95.19 12 GLY B C 1
ATOM 3024 O O . GLY B 1 12 ? -12 25.844 9.273 1 95.19 12 GLY B O 1
ATOM 3025 N N . HIS B 1 13 ? -11.375 23.906 8.445 1 94.5 13 HIS B N 1
ATOM 3026 C CA . HIS B 1 13 ? -11.695 23.141 9.641 1 94.5 13 HIS B CA 1
ATOM 3027 C C . HIS B 1 13 ? -10.953 23.672 10.859 1 94.5 13 HIS B C 1
ATOM 3029 O O . HIS B 1 13 ? -11.578 24.062 11.844 1 94.5 13 HIS B O 1
ATOM 3035 N N . ALA B 1 14 ? -9.656 23.781 10.727 1 96.19 14 ALA B N 1
ATOM 3036 C CA . ALA B 1 14 ? -8.836 24.188 11.859 1 96.19 14 ALA B CA 1
ATOM 3037 C C . ALA B 1 14 ? -9.062 25.672 12.188 1 96.19 14 ALA B C 1
ATOM 3039 O O . ALA B 1 14 ? -9.117 26.047 13.359 1 96.19 14 ALA B O 1
ATOM 3040 N N . GLY B 1 15 ? -9.18 26.484 11.125 1 97.88 15 GLY B N 1
ATOM 3041 C CA . GLY B 1 15 ? -9.398 27.906 11.344 1 97.88 15 GLY B CA 1
ATOM 3042 C C . GLY B 1 15 ? -10.703 28.203 12.055 1 97.88 15 GLY B C 1
ATOM 3043 O O . GLY B 1 15 ? -10.734 29 13 1 97.88 15 GLY B O 1
ATOM 3044 N N . CYS B 1 16 ? -11.734 27.562 11.641 1 98 16 CYS B N 1
ATOM 3045 C CA . CYS B 1 16 ? -13.039 27.75 12.266 1 98 16 CYS B CA 1
ATOM 3046 C C . CYS B 1 16 ? -13.039 27.203 13.695 1 98 16 CYS B C 1
ATOM 3048 O O . CYS B 1 16 ? -13.633 27.797 14.586 1 98 16 CYS B O 1
ATOM 3050 N N . ALA B 1 17 ? -12.398 26.094 13.867 1 98.06 17 ALA B N 1
ATOM 3051 C CA . ALA B 1 17 ? -12.32 25.516 15.203 1 98.06 17 ALA B CA 1
ATOM 3052 C C . ALA B 1 17 ? -11.57 26.438 16.156 1 98.06 17 ALA B C 1
ATOM 3054 O O . ALA B 1 17 ? -11.977 26.625 17.297 1 98.06 17 ALA B O 1
ATOM 3055 N N . LEU B 1 18 ? -10.492 26.984 15.688 1 98.19 18 LEU B N 1
ATOM 3056 C CA . LEU B 1 18 ? -9.727 27.953 16.469 1 98.19 18 LEU B CA 1
ATOM 3057 C C . LEU B 1 18 ? -10.578 29.156 16.844 1 98.19 18 LEU B C 1
ATOM 3059 O O . LEU B 1 18 ? -10.594 29.594 18 1 98.19 18 LEU B O 1
ATOM 3063 N N . ALA B 1 19 ? -11.258 29.688 15.867 1 98.19 19 ALA B N 1
ATOM 3064 C CA . ALA B 1 19 ? -12.094 30.875 16.078 1 98.19 19 ALA B CA 1
ATOM 3065 C C . ALA B 1 19 ? -13.141 30.609 17.156 1 98.19 19 ALA B C 1
ATOM 3067 O O . ALA B 1 19 ? -13.312 31.422 18.078 1 98.19 19 ALA B O 1
ATOM 3068 N N . VAL B 1 20 ? -13.797 29.484 17.031 1 97.88 20 VAL B N 1
ATOM 3069 C CA . VAL B 1 20 ? -14.875 29.156 17.969 1 97.88 20 VAL B CA 1
ATOM 3070 C C . VAL B 1 20 ? -14.305 28.938 19.359 1 97.88 20 VAL B C 1
ATOM 3072 O O . VAL B 1 20 ? -14.906 29.359 20.359 1 97.88 20 VAL B O 1
ATOM 3075 N N . ASP B 1 21 ? -13.211 28.281 19.469 1 97.88 21 ASP B N 1
ATOM 3076 C CA . ASP B 1 21 ? -12.586 28.047 20.766 1 97.88 21 ASP B CA 1
ATOM 3077 C C . ASP B 1 21 ? -12.203 29.375 21.422 1 97.88 21 ASP B C 1
ATOM 3079 O O . ASP B 1 21 ? -12.492 29.578 22.609 1 97.88 21 ASP B O 1
ATOM 3083 N N . PHE B 1 22 ? -11.609 30.297 20.703 1 97.56 22 PHE B N 1
ATOM 3084 C CA . PHE B 1 22 ? -11.219 31.609 21.234 1 97.56 22 PHE B CA 1
ATOM 3085 C C . PHE B 1 22 ? -12.453 32.406 21.641 1 97.56 22 PHE B C 1
ATOM 3087 O O . PHE B 1 22 ? -12.523 32.906 22.766 1 97.56 22 PHE B O 1
ATOM 3094 N N . GLU B 1 23 ? -13.391 32.469 20.781 1 97.38 23 GLU B N 1
ATOM 3095 C CA . GLU B 1 23 ? -14.594 33.25 21.047 1 97.38 23 GLU B CA 1
ATOM 3096 C C . GLU B 1 23 ? -15.359 32.688 22.25 1 97.38 23 GLU B C 1
ATOM 3098 O O . GLU B 1 23 ? -15.969 33.469 23 1 97.38 23 GLU B O 1
ATOM 3103 N N . SER B 1 24 ? -15.367 31.422 22.375 1 97.25 24 SER B N 1
ATOM 3104 C CA . SER B 1 24 ? -16.078 30.797 23.484 1 97.25 24 SER B CA 1
ATOM 3105 C C . SER B 1 24 ? -15.469 31.188 24.828 1 97.25 24 SER B C 1
ATOM 3107 O O . SER B 1 24 ? -16.109 31.078 25.859 1 97.25 24 SER B O 1
ATOM 3109 N N . ARG B 1 25 ? -14.281 31.641 24.797 1 95.94 25 ARG B N 1
ATOM 3110 C CA . ARG B 1 25 ? -13.586 32.094 25.984 1 95.94 25 ARG B CA 1
ATOM 3111 C C . ARG B 1 25 ? -13.406 33.594 26 1 95.94 25 ARG B C 1
ATOM 3113 O O . ARG B 1 25 ? -12.5 34.125 26.656 1 95.94 25 ARG B O 1
ATOM 3120 N N . ASN B 1 26 ? -14.133 34.25 25.156 1 94.94 26 ASN B N 1
ATOM 3121 C CA . ASN B 1 26 ? -14.242 35.719 25.078 1 94.94 26 ASN B CA 1
ATOM 3122 C C . ASN B 1 26 ? -12.961 36.344 24.531 1 94.94 26 ASN B C 1
ATOM 3124 O O . ASN B 1 26 ? -12.57 37.438 24.938 1 94.94 26 ASN B O 1
ATOM 3128 N N . VAL B 1 27 ? -12.242 35.594 23.797 1 96.25 27 VAL B N 1
ATOM 3129 C CA . VAL B 1 27 ? -11.125 36.125 23.016 1 96.25 27 VAL B CA 1
ATOM 3130 C C . VAL B 1 27 ? -11.578 36.406 21.594 1 96.25 27 VAL B C 1
ATOM 3132 O O . VAL B 1 27 ? -11.961 35.5 20.859 1 96.25 27 VAL B O 1
ATOM 3135 N N . LYS B 1 28 ? -11.562 37.656 21.234 1 97.25 28 LYS B N 1
ATOM 3136 C CA . LYS B 1 28 ? -12.062 38.031 19.906 1 97.25 28 LYS B CA 1
ATOM 3137 C C . LYS B 1 28 ? -11.109 37.594 18.812 1 97.25 28 LYS B C 1
ATOM 3139 O O . LYS B 1 28 ? -9.891 37.625 19 1 97.25 28 LYS B O 1
ATOM 3144 N N . THR B 1 29 ? -11.68 37.281 17.656 1 98.31 29 THR B N 1
ATOM 3145 C CA . THR B 1 29 ? -10.883 36.812 16.531 1 98.31 29 THR B CA 1
ATOM 3146 C C . THR B 1 29 ? -11.234 37.562 15.25 1 98.31 29 THR B C 1
ATOM 3148 O O . THR B 1 29 ? -12.328 38.125 15.141 1 98.31 29 THR B O 1
ATOM 3151 N N . ILE B 1 30 ? -10.336 37.688 14.406 1 98.44 30 ILE B N 1
ATOM 3152 C CA . ILE B 1 30 ? -10.523 38.219 13.055 1 98.44 30 ILE B CA 1
ATOM 3153 C C . ILE B 1 30 ? -9.906 37.25 12.039 1 98.44 30 ILE B C 1
ATOM 3155 O O . ILE B 1 30 ? -8.734 36.906 12.156 1 98.44 30 ILE B O 1
ATOM 3159 N N . LEU B 1 31 ? -10.742 36.812 11.055 1 98.56 31 LEU B N 1
ATOM 3160 C CA . LEU B 1 31 ? -10.32 35.75 10.117 1 98.56 31 LEU B CA 1
ATOM 3161 C C . LEU B 1 31 ? -10.195 36.312 8.703 1 98.56 31 LEU B C 1
ATOM 3163 O O . LEU B 1 31 ? -10.977 37.188 8.305 1 98.56 31 LEU B O 1
ATOM 3167 N N . TRP B 1 32 ? -9.258 35.781 8.016 1 98.5 32 TRP B N 1
ATOM 3168 C CA . TRP B 1 32 ? -9.023 36.062 6.602 1 98.5 32 TRP B CA 1
ATOM 3169 C C . TRP B 1 32 ? -8.812 34.781 5.816 1 98.5 32 TRP B C 1
ATOM 3171 O O . TRP B 1 32 ? -8.203 33.844 6.32 1 98.5 32 TRP B O 1
ATOM 3181 N N . ALA B 1 33 ? -9.359 34.719 4.594 1 97.88 33 ALA B N 1
ATOM 3182 C CA . ALA B 1 33 ? -9.141 33.594 3.682 1 97.88 33 ALA B CA 1
ATOM 3183 C C . ALA B 1 33 ? -8.547 34.062 2.363 1 97.88 33 ALA B C 1
ATOM 3185 O O . ALA B 1 33 ? -8.922 35.125 1.842 1 97.88 33 ALA B O 1
ATOM 3186 N N . ALA B 1 34 ? -7.562 33.344 1.907 1 95.81 34 ALA B N 1
ATOM 3187 C CA . ALA B 1 34 ? -6.922 33.656 0.637 1 95.81 34 ALA B CA 1
ATOM 3188 C C . ALA B 1 34 ? -7.93 33.625 -0.509 1 95.81 34 ALA B C 1
ATOM 3190 O O . ALA B 1 34 ? -8.852 32.812 -0.511 1 95.81 34 ALA B O 1
ATOM 3191 N N . PRO B 1 35 ? -7.516 34.438 -1.553 1 90.88 35 PRO B N 1
ATOM 3192 C CA . PRO B 1 35 ? -8.375 34.375 -2.736 1 90.88 35 PRO B CA 1
ATOM 3193 C C . PRO B 1 35 ? -8.43 32.969 -3.361 1 90.88 35 PRO B C 1
ATOM 3195 O O . PRO B 1 35 ? -7.422 32.281 -3.395 1 90.88 35 PRO B O 1
ATOM 3198 N N . GLY B 1 36 ? -9.453 32.469 -3.723 1 89.88 36 GLY B N 1
ATOM 3199 C CA . GLY B 1 36 ? -9.625 31.172 -4.324 1 89.88 36 GLY B CA 1
ATOM 3200 C C . GLY B 1 36 ? -10.039 30.109 -3.324 1 89.88 36 GLY B C 1
ATOM 3201 O O . GLY B 1 36 ? -10.414 29 -3.709 1 89.88 36 GLY B O 1
ATOM 3202 N N . HIS B 1 37 ? -9.883 30.438 -2.117 1 91.88 37 HIS B N 1
ATOM 3203 C CA . HIS B 1 37 ? -10.258 29.5 -1.062 1 91.88 37 HIS B CA 1
ATOM 3204 C C . HIS B 1 37 ? -11.281 30.109 -0.12 1 91.88 37 HIS B C 1
ATOM 3206 O O . HIS B 1 37 ? -11.125 30.062 1.101 1 91.88 37 HIS B O 1
ATOM 3212 N N . ARG B 1 38 ? -12.359 30.594 -0.64 1 93.56 38 ARG B N 1
ATOM 3213 C CA . ARG B 1 38 ? -13.266 31.391 0.172 1 93.56 38 ARG B CA 1
ATOM 3214 C C . ARG B 1 38 ? -14.648 30.766 0.234 1 93.56 38 ARG B C 1
ATOM 3216 O O . ARG B 1 38 ? -15.625 31.406 0.615 1 93.56 38 ARG B O 1
ATOM 3223 N N . ARG B 1 39 ? -14.719 29.5 -0.084 1 91.19 39 ARG B N 1
ATOM 3224 C CA . ARG B 1 39 ? -16.031 28.875 -0.091 1 91.19 39 ARG B CA 1
ATOM 3225 C C . ARG B 1 39 ? -16.688 28.953 1.285 1 91.19 39 ARG B C 1
ATOM 3227 O O . ARG B 1 39 ? -17.812 29.422 1.417 1 91.19 39 ARG B O 1
ATOM 3234 N N . VAL B 1 40 ? -15.992 28.531 2.289 1 94.31 40 VAL B N 1
ATOM 3235 C CA . VAL B 1 40 ? -16.516 28.547 3.65 1 94.31 40 VAL B CA 1
ATOM 3236 C C . VAL B 1 40 ? -16.594 29.984 4.148 1 94.31 40 VAL B C 1
ATOM 3238 O O . VAL B 1 40 ? -17.578 30.391 4.773 1 94.31 40 VAL B O 1
ATOM 3241 N N . TYR B 1 41 ? -15.578 30.734 3.842 1 95.94 41 TYR B N 1
ATOM 3242 C CA . TYR B 1 41 ? -15.516 32.156 4.211 1 95.94 41 TYR B CA 1
ATOM 3243 C C . TYR B 1 41 ? -16.766 32.875 3.748 1 95.94 41 TYR B C 1
ATOM 3245 O O . TYR B 1 41 ? -17.438 33.562 4.543 1 95.94 41 TYR B O 1
ATOM 3253 N N . ASP B 1 42 ? -17.109 32.75 2.506 1 95.88 42 ASP B N 1
ATOM 3254 C CA . ASP B 1 42 ? -18.234 33.469 1.91 1 95.88 42 ASP B CA 1
ATOM 3255 C C . ASP B 1 42 ? -19.562 33.062 2.57 1 95.88 42 ASP B C 1
ATOM 3257 O O . ASP B 1 42 ? -20.422 33.906 2.805 1 95.88 42 ASP B O 1
ATOM 3261 N N . ARG B 1 43 ? -19.672 31.859 2.857 1 95.56 43 ARG B N 1
ATOM 3262 C CA . ARG B 1 43 ? -20.891 31.375 3.492 1 95.56 43 ARG B CA 1
ATOM 3263 C C . ARG B 1 43 ? -21.016 31.922 4.91 1 95.56 43 ARG B C 1
ATOM 3265 O O . ARG B 1 43 ? -22.109 32.281 5.34 1 95.56 43 ARG B O 1
ATOM 3272 N N . VAL B 1 44 ? -19.969 31.938 5.641 1 96.81 44 VAL B N 1
ATOM 3273 C CA . VAL B 1 44 ? -19.984 32.438 7.016 1 96.81 44 VAL B CA 1
ATOM 3274 C C . VAL B 1 44 ? -20.281 33.906 7.027 1 96.81 44 VAL B C 1
ATOM 3276 O O . VAL B 1 44 ? -20.984 34.406 7.918 1 96.81 44 VAL B O 1
ATOM 3279 N N . VAL B 1 45 ? -19.75 34.656 6.066 1 96.5 45 VAL B N 1
ATOM 3280 C CA . VAL B 1 45 ? -20.047 36.094 5.934 1 96.5 45 VAL B CA 1
ATOM 3281 C C . VAL B 1 45 ? -21.547 36.281 5.703 1 96.5 45 VAL B C 1
ATOM 3283 O O . VAL B 1 45 ? -22.172 37.156 6.328 1 96.5 45 VAL B O 1
ATOM 3286 N N . GLU B 1 46 ? -22.078 35.5 4.84 1 95.69 46 GLU B N 1
ATOM 3287 C CA . GLU B 1 46 ? -23.484 35.594 4.504 1 95.69 46 GLU B CA 1
ATOM 3288 C C . GLU B 1 46 ? -24.359 35.281 5.715 1 95.69 46 GLU B C 1
ATOM 3290 O O . GLU B 1 46 ? -25.359 35.969 5.957 1 95.69 46 GLU B O 1
ATOM 3295 N N . GLN B 1 47 ? -23.969 34.281 6.434 1 95.06 47 GLN B N 1
ATOM 3296 C CA . GLN B 1 47 ? -24.766 33.812 7.574 1 95.06 47 GLN B CA 1
ATOM 3297 C C . GLN B 1 47 ? -24.594 34.75 8.766 1 95.06 47 GLN B C 1
ATOM 3299 O O . GLN B 1 47 ? -25.484 34.875 9.617 1 95.06 47 GLN B O 1
ATOM 3304 N N . GLY B 1 48 ? -23.5 35.406 8.93 1 95.94 48 GLY B N 1
ATOM 3305 C CA . GLY B 1 48 ? -23.219 36.375 9.945 1 95.94 48 GLY B CA 1
ATOM 3306 C C . GLY B 1 48 ? -22.828 35.781 11.281 1 95.94 48 GLY B C 1
ATOM 3307 O O . GLY B 1 48 ? -22.734 36.469 12.289 1 95.94 48 GLY B O 1
ATOM 3308 N N . HIS B 1 49 ? -22.688 34.5 11.336 1 97.31 49 HIS B N 1
ATOM 3309 C CA . HIS B 1 49 ? -22.312 33.781 12.555 1 97.31 49 HIS B CA 1
ATOM 3310 C C . HIS B 1 49 ? -21.656 32.469 12.219 1 97.31 49 HIS B C 1
ATOM 3312 O O . HIS B 1 49 ? -21.641 32.031 11.062 1 97.31 49 HIS B O 1
ATOM 3318 N N . LEU B 1 50 ? -21.016 31.875 13.172 1 98 50 LEU B N 1
ATOM 3319 C CA . LEU B 1 50 ? -20.438 30.531 13.062 1 98 50 LEU B CA 1
ATOM 3320 C C . LEU B 1 50 ? -20.953 29.625 14.18 1 98 50 LEU B C 1
ATOM 3322 O O . LEU B 1 50 ? -20.641 29.859 15.352 1 98 50 LEU B O 1
ATOM 3326 N N . ASP B 1 51 ? -21.688 28.609 13.773 1 97.62 51 ASP B N 1
ATOM 3327 C CA . ASP B 1 51 ? -22.219 27.656 14.734 1 97.62 51 ASP B CA 1
ATOM 3328 C C . ASP B 1 51 ? -21.219 26.516 14.992 1 97.62 51 ASP B C 1
ATOM 3330 O O . ASP B 1 51 ? -20.516 26.094 14.078 1 97.62 51 ASP B O 1
ATOM 3334 N N . ALA B 1 52 ? -21.156 26.125 16.234 1 98.06 52 ALA B N 1
ATOM 3335 C CA . ALA B 1 52 ? -20.281 25.016 16.609 1 98.06 52 ALA B CA 1
ATOM 3336 C C . ALA B 1 52 ? -21.062 23.938 17.375 1 98.06 52 ALA B C 1
ATOM 3338 O O . ALA B 1 52 ? -21.984 24.25 18.125 1 98.06 52 ALA B O 1
ATOM 3339 N N . THR B 1 53 ? -20.656 22.672 17.141 1 96.38 53 THR B N 1
ATOM 3340 C CA . THR B 1 53 ? -21.297 21.547 17.812 1 96.38 53 THR B CA 1
ATOM 3341 C C . THR B 1 53 ? -20.25 20.594 18.391 1 96.38 53 THR B C 1
ATOM 3343 O O . THR B 1 53 ? -19.078 20.672 18.031 1 96.38 53 THR B O 1
ATOM 3346 N N . GLU B 1 54 ? -20.641 19.609 19.391 1 95.38 54 GLU B N 1
ATOM 3347 C CA . GLU B 1 54 ? -19.859 18.562 20.031 1 95.38 54 GLU B CA 1
ATOM 3348 C C . GLU B 1 54 ? -19 19.109 21.172 1 95.38 54 GLU B C 1
ATOM 3350 O O . GLU B 1 54 ? -19.531 19.75 22.094 1 95.38 54 GLU B O 1
ATOM 3355 N N . ALA B 1 55 ? -17.75 19.188 21.094 1 95.62 55 ALA B N 1
ATOM 3356 C CA . ALA B 1 55 ? -16.922 19.547 22.234 1 95.62 55 ALA B CA 1
ATOM 3357 C C . ALA B 1 55 ? -17.156 21 22.641 1 95.62 55 ALA B C 1
ATOM 3359 O O . ALA B 1 55 ? -17.016 21.344 23.828 1 95.62 55 ALA B O 1
ATOM 3360 N N . ILE B 1 56 ? -17.453 21.891 21.703 1 97.06 56 ILE B N 1
ATOM 3361 C CA . ILE B 1 56 ? -17.891 23.266 21.906 1 97.06 56 ILE B CA 1
ATOM 3362 C C . ILE B 1 56 ? -19.219 23.5 21.188 1 97.06 56 ILE B C 1
ATOM 3364 O O . ILE B 1 56 ? -19.344 23.234 20 1 97.06 56 ILE B O 1
ATOM 3368 N N . THR B 1 57 ? -20.203 23.938 21.953 1 97.38 57 THR B N 1
ATOM 3369 C CA . THR B 1 57 ? -21.531 24.156 21.391 1 97.38 57 THR B CA 1
ATOM 3370 C C . THR B 1 57 ? -21.969 25.609 21.578 1 97.38 57 THR B C 1
ATOM 3372 O O . THR B 1 57 ? -21.859 26.156 22.672 1 97.38 57 THR B O 1
ATOM 3375 N N . GLY B 1 58 ? -22.453 26.188 20.469 1 97.62 58 GLY B N 1
ATOM 3376 C CA . GLY B 1 58 ? -22.938 27.562 20.547 1 97.62 58 GLY B CA 1
ATOM 3377 C C . GLY B 1 58 ? -22.844 28.312 19.234 1 97.62 58 GLY B C 1
ATOM 3378 O O . GLY B 1 58 ? -22.531 27.703 18.188 1 97.62 58 GLY B O 1
ATOM 3379 N N . ARG B 1 59 ? -23.312 29.5 19.312 1 98.06 59 ARG B N 1
ATOM 3380 C CA . ARG B 1 59 ? -23.219 30.438 18.188 1 98.06 59 ARG B CA 1
ATOM 3381 C C . ARG B 1 59 ? -22.219 31.547 18.484 1 98.06 59 ARG B C 1
ATOM 3383 O O . ARG B 1 59 ? -22.266 32.156 19.547 1 98.06 59 ARG B O 1
ATOM 3390 N N . PHE B 1 60 ? -21.328 31.75 17.578 1 98.19 60 PHE B N 1
ATOM 3391 C CA . PHE B 1 60 ? -20.25 32.688 17.781 1 98.19 60 PHE B CA 1
ATOM 3392 C C . PHE B 1 60 ? -20.188 33.688 16.641 1 98.19 60 PHE B C 1
ATOM 3394 O O . PHE B 1 60 ? -20.828 33.5 15.602 1 98.19 60 PHE B O 1
ATOM 3401 N N . TYR B 1 61 ? -19.406 34.812 16.891 1 97.56 61 TYR B N 1
ATOM 3402 C CA . TYR B 1 61 ? -19.422 35.906 15.938 1 97.56 61 TYR B CA 1
ATOM 3403 C C . TYR B 1 61 ? -18.016 36.406 15.648 1 97.56 61 TYR B C 1
ATOM 3405 O O . TYR B 1 61 ? -17.719 37.562 15.859 1 97.56 61 TYR B O 1
ATOM 3413 N N . PRO B 1 62 ? -17.188 35.531 15.094 1 97.62 62 PRO B N 1
ATOM 3414 C CA . PRO B 1 62 ? -15.875 36.031 14.68 1 97.62 62 PRO B CA 1
ATOM 3415 C C . PRO B 1 62 ? -15.953 37.062 13.578 1 97.62 62 PRO B C 1
ATOM 3417 O O . PRO B 1 62 ? -16.875 37.062 12.758 1 97.62 62 PRO B O 1
ATOM 3420 N N . SER B 1 63 ? -15.039 38 13.656 1 97.5 63 SER B N 1
ATOM 3421 C CA . SER B 1 63 ? -14.945 38.969 12.57 1 97.5 63 SER B CA 1
ATOM 3422 C C . SER B 1 63 ? -14.305 38.344 11.328 1 97.5 63 SER B C 1
ATOM 3424 O O . SER B 1 63 ? -13.367 37.562 11.445 1 97.5 63 SER B O 1
ATOM 3426 N N . LEU B 1 64 ? -14.859 38.656 10.164 1 97.88 64 LEU B N 1
ATOM 3427 C CA . LEU B 1 64 ? -14.297 38.219 8.891 1 97.88 64 LEU B CA 1
ATOM 3428 C C . LEU B 1 64 ? -13.961 39.406 8.008 1 97.88 64 LEU B C 1
ATOM 3430 O O . LEU B 1 64 ? -14.719 40.375 7.961 1 97.88 64 LEU B O 1
ATOM 3434 N N . THR B 1 65 ? -12.82 39.312 7.34 1 97.81 65 THR B N 1
ATOM 3435 C CA . THR B 1 65 ? -12.414 40.406 6.496 1 97.81 65 THR B CA 1
ATOM 3436 C C . THR B 1 65 ? -11.82 39.906 5.184 1 97.81 65 THR B C 1
ATOM 3438 O O . THR B 1 65 ? -11.32 38.781 5.113 1 97.81 65 THR B O 1
ATOM 3441 N N . GLN B 1 66 ? -11.875 40.75 4.16 1 96.5 66 GLN B N 1
ATOM 3442 C CA . GLN B 1 66 ? -11.273 40.438 2.865 1 96.5 66 GLN B CA 1
ATOM 3443 C C . GLN B 1 66 ? -9.867 41.031 2.771 1 96.5 66 GLN B C 1
ATOM 3445 O O . GLN B 1 66 ? -9.117 40.688 1.85 1 96.5 66 GLN B O 1
ATOM 3450 N N . GLU B 1 67 ? -9.539 41.812 3.764 1 97.06 67 GLU B N 1
ATOM 3451 C CA . GLU B 1 67 ? -8.258 42.531 3.727 1 97.06 67 GLU B CA 1
ATOM 3452 C C . GLU B 1 67 ? -7.309 42 4.793 1 97.06 67 GLU B C 1
ATOM 3454 O O . GLU B 1 67 ? -7.523 42.219 5.988 1 97.06 67 GLU B O 1
ATOM 3459 N N . LEU B 1 68 ? -6.227 41.5 4.332 1 97.81 68 LEU B N 1
ATOM 3460 C CA . LEU B 1 68 ? -5.246 40.938 5.258 1 97.81 68 LEU B CA 1
ATOM 3461 C C . LEU B 1 68 ? -4.664 42.031 6.152 1 97.81 68 LEU B C 1
ATOM 3463 O O . LEU B 1 68 ? -4.359 41.781 7.32 1 97.81 68 LEU B O 1
ATOM 3467 N N . ALA B 1 69 ? -4.566 43.219 5.633 1 97.75 69 ALA B N 1
ATOM 3468 C CA . ALA B 1 69 ? -4.043 44.344 6.387 1 97.75 69 ALA B CA 1
ATOM 3469 C C . ALA B 1 69 ? -4.855 44.594 7.652 1 97.75 69 ALA B C 1
ATOM 3471 O O . ALA B 1 69 ? -4.312 45 8.68 1 97.75 69 ALA B O 1
ATOM 3472 N N . GLU B 1 70 ? -6.117 44.375 7.57 1 97.69 70 GLU B N 1
ATOM 3473 C CA . GLU B 1 70 ? -6.988 44.562 8.727 1 97.69 70 GLU B CA 1
ATOM 3474 C C . GLU B 1 70 ? -6.688 43.531 9.82 1 97.69 70 GLU B C 1
ATOM 3476 O O . GLU B 1 70 ? -6.758 43.875 11.008 1 97.69 70 GLU B O 1
ATOM 3481 N N . VAL B 1 71 ? -6.406 42.312 9.453 1 98.06 71 VAL B N 1
ATOM 3482 C CA . VAL B 1 71 ? -6.016 41.281 10.406 1 98.06 71 VAL B CA 1
ATOM 3483 C C . VAL B 1 71 ? -4.738 41.688 11.125 1 98.06 71 VAL B C 1
ATOM 3485 O O . VAL B 1 71 ? -4.656 41.625 12.359 1 98.06 71 VAL B O 1
ATOM 3488 N N . LEU B 1 72 ? -3.775 42.188 10.359 1 97.38 72 LEU B N 1
ATOM 3489 C CA . LEU B 1 72 ? -2.455 42.531 10.891 1 97.38 72 LEU B CA 1
ATOM 3490 C C . LEU B 1 72 ? -2.508 43.781 11.75 1 97.38 72 LEU B C 1
ATOM 3492 O O . LEU B 1 72 ? -1.671 43.969 12.633 1 97.38 72 LEU B O 1
ATOM 3496 N N . GLN B 1 73 ? -3.471 44.594 11.484 1 96.56 73 GLN B N 1
ATOM 3497 C CA . GLN B 1 73 ? -3.664 45.781 12.312 1 96.56 73 GLN B CA 1
ATOM 3498 C C . GLN B 1 73 ? -4.355 45.438 13.625 1 96.56 73 GLN B C 1
ATOM 3500 O O . GLN B 1 73 ? -4.062 46.031 14.664 1 96.56 73 GLN B O 1
ATOM 3505 N N . ALA B 1 74 ? -5.156 44.469 13.57 1 96.62 74 ALA B N 1
ATOM 3506 C CA . ALA B 1 74 ? -6.023 44.156 14.703 1 96.62 74 ALA B CA 1
ATOM 3507 C C . ALA B 1 74 ? -5.363 43.156 15.641 1 96.62 74 ALA B C 1
ATOM 3509 O O . ALA B 1 74 ? -5.797 43 16.781 1 96.62 74 ALA B O 1
ATOM 3510 N N . ALA B 1 75 ? -4.352 42.469 15.203 1 96.44 75 ALA B N 1
ATOM 3511 C CA . ALA B 1 75 ? -3.816 41.344 15.977 1 96.44 75 ALA B CA 1
ATOM 3512 C C . ALA B 1 75 ? -2.291 41.344 15.953 1 96.44 75 ALA B C 1
ATOM 3514 O O . ALA B 1 75 ? -1.682 41.656 14.93 1 96.44 75 ALA B O 1
ATOM 3515 N N . ARG B 1 76 ? -1.688 40.938 17.078 1 95.69 76 ARG B N 1
ATOM 3516 C CA . ARG B 1 76 ? -0.241 40.781 17.141 1 95.69 76 ARG B CA 1
ATOM 3517 C C . ARG B 1 76 ? 0.137 39.281 17.094 1 95.69 76 ARG B C 1
ATOM 3519 O O . ARG B 1 76 ? 1.282 38.938 16.797 1 95.69 76 ARG B O 1
ATOM 3526 N N . VAL B 1 77 ? -0.798 38.406 17.453 1 97.62 77 VAL B N 1
ATOM 3527 C CA . VAL B 1 77 ? -0.659 36.969 17.25 1 97.62 77 VAL B CA 1
ATOM 3528 C C . VAL B 1 77 ? -1.489 36.531 16.047 1 97.62 77 VAL B C 1
ATOM 3530 O O . VAL B 1 77 ? -2.707 36.719 16.016 1 97.62 77 VAL B O 1
ATOM 3533 N N . VAL B 1 78 ? -0.826 36.031 15.047 1 98.44 78 VAL B N 1
ATOM 3534 C CA . VAL B 1 78 ? -1.471 35.594 13.812 1 98.44 78 VAL B CA 1
ATOM 3535 C C . VAL B 1 78 ? -1.271 34.094 13.633 1 98.44 78 VAL B C 1
ATOM 3537 O O . VAL B 1 78 ? -0.135 33.594 13.555 1 98.44 78 VAL B O 1
ATOM 3540 N N . LEU B 1 79 ? -2.352 33.344 13.578 1 98.69 79 LEU B N 1
ATOM 3541 C CA . LEU B 1 79 ? -2.334 31.891 13.352 1 98.69 79 LEU B CA 1
ATOM 3542 C C . LEU B 1 79 ? -2.574 31.578 11.875 1 98.69 79 LEU B C 1
ATOM 3544 O O . LEU B 1 79 ? -3.533 32.062 11.281 1 98.69 79 LEU B O 1
ATOM 3548 N N . VAL B 1 80 ? -1.668 30.844 11.266 1 98.75 80 VAL B N 1
ATOM 3549 C CA . VAL B 1 80 ? -1.835 30.344 9.898 1 98.75 80 VAL B CA 1
ATOM 3550 C C . VAL B 1 80 ? -2.402 28.938 9.922 1 98.75 80 VAL B C 1
ATOM 3552 O O . VAL B 1 80 ? -1.665 27.969 10.125 1 98.75 80 VAL B O 1
ATOM 3555 N N . ALA B 1 81 ? -3.705 28.859 9.672 1 98.12 81 ALA B N 1
ATOM 3556 C CA . ALA B 1 81 ? -4.43 27.594 9.758 1 98.12 81 ALA B CA 1
ATOM 3557 C C . ALA B 1 81 ? -4.922 27.156 8.383 1 98.12 81 ALA B C 1
ATOM 3559 O O . ALA B 1 81 ? -6.129 27 8.164 1 98.12 81 ALA B O 1
ATOM 3560 N N . VAL B 1 82 ? -3.992 26.906 7.473 1 97.12 82 VAL B N 1
ATOM 3561 C CA . VAL B 1 82 ? -4.262 26.422 6.125 1 97.12 82 VAL B CA 1
ATOM 3562 C C . VAL B 1 82 ? -3.5 25.125 5.883 1 97.12 82 VAL B C 1
ATOM 3564 O O . VAL B 1 82 ? -2.549 24.812 6.602 1 97.12 82 VAL B O 1
ATOM 3567 N N . PRO B 1 83 ? -3.938 24.359 4.953 1 95.5 83 PRO B N 1
ATOM 3568 C CA . PRO B 1 83 ? -3.133 23.188 4.598 1 95.5 83 PRO B CA 1
ATOM 3569 C C . PRO B 1 83 ? -1.715 23.547 4.164 1 95.5 83 PRO B C 1
ATOM 3571 O O . PRO B 1 83 ? -1.49 24.641 3.637 1 95.5 83 PRO B O 1
ATOM 3574 N N . SER B 1 84 ? -0.819 22.609 4.324 1 97.06 84 SER B N 1
ATOM 3575 C CA . SER B 1 84 ? 0.58 22.875 3.994 1 97.06 84 SER B CA 1
ATOM 3576 C C . SER B 1 84 ? 0.749 23.203 2.516 1 97.06 84 SER B C 1
ATOM 3578 O O . SER B 1 84 ? 1.69 23.906 2.135 1 97.06 84 SER B O 1
ATOM 3580 N N . THR B 1 85 ? -0.166 22.766 1.688 1 95.69 85 THR B N 1
ATOM 3581 C CA . THR B 1 85 ? -0.124 23.031 0.256 1 95.69 85 THR B CA 1
ATOM 3582 C C . THR B 1 85 ? -0.269 24.531 -0.013 1 95.69 85 THR B C 1
ATOM 3584 O O . THR B 1 85 ? 0.11 25.016 -1.082 1 95.69 85 THR B O 1
ATOM 3587 N N . ALA B 1 86 ? -0.772 25.266 0.935 1 96.69 86 ALA B N 1
ATOM 3588 C CA . ALA B 1 86 ? -1.035 26.703 0.745 1 96.69 86 ALA B CA 1
ATOM 3589 C C . ALA B 1 86 ? 0.017 27.547 1.449 1 96.69 86 ALA B C 1
ATOM 3591 O O . ALA B 1 86 ? 0.006 28.781 1.341 1 96.69 86 ALA B O 1
ATOM 3592 N N . HIS B 1 87 ? 0.945 26.953 2.135 1 97.94 87 HIS B N 1
ATOM 3593 C CA . HIS B 1 87 ? 1.904 27.656 2.975 1 97.94 87 HIS B CA 1
ATOM 3594 C C . HIS B 1 87 ? 2.701 28.672 2.162 1 97.94 87 HIS B C 1
ATOM 3596 O O . HIS B 1 87 ? 2.816 29.828 2.557 1 97.94 87 HIS B O 1
ATOM 3602 N N . ASP B 1 88 ? 3.197 28.219 1.04 1 96.56 88 ASP B N 1
ATOM 3603 C CA . ASP B 1 88 ? 4.066 29.094 0.253 1 96.56 88 ASP B CA 1
ATOM 3604 C C . ASP B 1 88 ? 3.307 30.328 -0.238 1 96.56 88 ASP B C 1
ATOM 3606 O O . ASP B 1 88 ? 3.83 31.438 -0.193 1 96.56 88 ASP B O 1
ATOM 3610 N N . GLY B 1 89 ? 2.096 30.094 -0.672 1 97.06 89 GLY B N 1
ATOM 3611 C CA . GLY B 1 89 ? 1.276 31.219 -1.098 1 97.06 89 GLY B CA 1
ATOM 3612 C C . GLY B 1 89 ? 0.977 32.188 0.023 1 97.06 89 GLY B C 1
ATOM 3613 O O . GLY B 1 89 ? 0.991 33.406 -0.187 1 97.06 89 GLY B O 1
ATOM 3614 N N . ILE B 1 90 ? 0.754 31.688 1.188 1 98.19 90 ILE B N 1
ATOM 3615 C CA . ILE B 1 90 ? 0.47 32.531 2.346 1 98.19 90 ILE B CA 1
ATOM 3616 C C . ILE B 1 90 ? 1.718 33.312 2.729 1 98.19 90 ILE B C 1
ATOM 3618 O O . ILE B 1 90 ? 1.633 34.5 3.051 1 98.19 90 ILE B O 1
ATOM 3622 N N . ILE B 1 91 ? 2.842 32.656 2.695 1 98.31 91 ILE B N 1
ATOM 3623 C CA . ILE B 1 91 ? 4.102 33.344 3.02 1 98.31 91 ILE B CA 1
ATOM 3624 C C . ILE B 1 91 ? 4.363 34.469 2.029 1 98.31 91 ILE B C 1
ATOM 3626 O O . ILE B 1 91 ? 4.758 35.562 2.424 1 98.31 91 ILE B O 1
ATOM 3630 N N . ASP B 1 92 ? 4.125 34.156 0.752 1 97.75 92 ASP B N 1
ATOM 3631 C CA . ASP B 1 92 ? 4.285 35.188 -0.272 1 97.75 92 ASP B CA 1
ATOM 3632 C C . ASP B 1 92 ? 3.41 36.406 0.03 1 97.75 92 ASP B C 1
ATOM 3634 O O . ASP B 1 92 ? 3.848 37.562 -0.13 1 97.75 92 ASP B O 1
ATOM 3638 N N . THR B 1 93 ? 2.248 36.156 0.458 1 97.81 93 THR B N 1
ATOM 3639 C CA . THR B 1 93 ? 1.288 37.219 0.759 1 97.81 93 THR B CA 1
ATOM 3640 C C . THR B 1 93 ? 1.706 38 2.008 1 97.81 93 THR B C 1
ATOM 3642 O O . THR B 1 93 ? 1.697 39.219 2.014 1 97.81 93 THR B O 1
ATOM 3645 N N . LEU B 1 94 ? 2.107 37.312 3.023 1 98.38 94 LEU B N 1
ATOM 3646 C CA . LEU B 1 94 ? 2.502 37.906 4.293 1 98.38 94 LEU B CA 1
ATOM 3647 C C . LEU B 1 94 ? 3.787 38.719 4.137 1 98.38 94 LEU B C 1
ATOM 3649 O O . LEU B 1 94 ? 3.98 39.719 4.824 1 98.38 94 LEU B O 1
ATOM 3653 N N . ALA B 1 95 ? 4.609 38.281 3.26 1 98.19 95 ALA B N 1
ATOM 3654 C CA . ALA B 1 95 ? 5.922 38.875 3.08 1 98.19 95 ALA B CA 1
ATOM 3655 C C . ALA B 1 95 ? 5.797 40.312 2.578 1 98.19 95 ALA B C 1
ATOM 3657 O O . ALA B 1 95 ? 6.758 41.094 2.645 1 98.19 95 ALA B O 1
ATOM 3658 N N . GLN B 1 96 ? 4.648 40.688 2.141 1 97.44 96 GLN B N 1
ATOM 3659 C CA . GLN B 1 96 ? 4.402 42.031 1.626 1 97.44 96 GLN B CA 1
ATOM 3660 C C . GLN B 1 96 ? 4.152 43.031 2.762 1 97.44 96 GLN B C 1
ATOM 3662 O O . GLN B 1 96 ? 4.09 44.219 2.537 1 97.44 96 GLN B O 1
ATOM 3667 N N . TYR B 1 97 ? 4.098 42.531 3.994 1 97.94 97 TYR B N 1
ATOM 3668 C CA . TYR B 1 97 ? 3.771 43.375 5.145 1 97.94 97 TYR B CA 1
ATOM 3669 C C . TYR B 1 97 ? 4.914 43.375 6.152 1 97.94 97 TYR B C 1
ATOM 3671 O O . TYR B 1 97 ? 5.77 42.5 6.141 1 97.94 97 TYR B O 1
ATOM 3679 N N . ASP B 1 98 ? 4.949 44.469 6.969 1 97.38 98 ASP B N 1
ATOM 3680 C CA . ASP B 1 98 ? 5.863 44.5 8.109 1 97.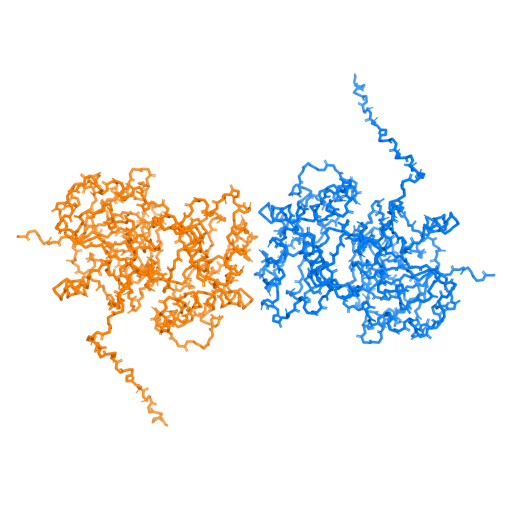38 98 ASP B CA 1
ATOM 3681 C C . ASP B 1 98 ? 5.316 43.719 9.289 1 97.38 98 ASP B C 1
ATOM 3683 O O . ASP B 1 98 ? 4.332 44.125 9.914 1 97.38 98 ASP B O 1
ATOM 3687 N N . LEU B 1 99 ? 5.977 42.625 9.586 1 97.94 99 LEU B N 1
ATOM 3688 C CA . LEU B 1 99 ? 5.5 41.75 10.641 1 97.94 99 LEU B CA 1
ATOM 3689 C C . LEU B 1 99 ? 6.418 41.812 11.859 1 97.94 99 LEU B C 1
ATOM 3691 O O . LEU B 1 99 ? 6.418 40.906 12.688 1 97.94 99 LEU B O 1
ATOM 3695 N N . SER B 1 100 ? 7.199 42.875 12.023 1 96.5 100 SER B N 1
ATOM 3696 C CA . SER B 1 100 ? 8.219 43 13.062 1 96.5 100 SER B CA 1
ATOM 3697 C C . SER B 1 100 ? 7.59 43 14.445 1 96.5 100 SER B C 1
ATOM 3699 O O . SER B 1 100 ? 8.281 42.75 15.445 1 96.5 100 SER B O 1
ATOM 3701 N N . GLN B 1 101 ? 6.309 43.188 14.523 1 95.12 101 GLN B N 1
ATOM 3702 C CA . GLN B 1 101 ? 5.621 43.219 15.812 1 95.12 101 GLN B CA 1
ATOM 3703 C C . GLN B 1 101 ? 4.676 42.031 15.945 1 95.12 101 GLN B C 1
ATOM 3705 O O . GLN B 1 101 ? 3.865 41.969 16.875 1 95.12 101 GLN B O 1
ATOM 3710 N N . HIS B 1 102 ? 4.699 41.094 15.008 1 96.62 102 HIS B N 1
ATOM 3711 C CA . HIS B 1 102 ? 3.727 40.031 14.961 1 96.62 102 HIS B CA 1
ATOM 3712 C C . HIS B 1 102 ? 4.387 38.688 15.258 1 96.62 102 HIS B C 1
ATOM 3714 O O . HIS B 1 102 ? 5.508 38.406 14.82 1 96.62 102 HIS B O 1
ATOM 3720 N N . VAL B 1 103 ? 3.771 37.875 16.109 1 97 103 VAL B N 1
ATOM 3721 C CA . VAL B 1 103 ? 4.066 36.469 16.25 1 97 103 VAL B CA 1
ATOM 3722 C C . VAL B 1 103 ? 3.232 35.656 15.242 1 97 103 VAL B C 1
ATOM 3724 O O . VAL B 1 103 ? 2.002 35.719 15.25 1 97 103 VAL B O 1
ATOM 3727 N N . VAL B 1 104 ? 3.898 34.969 14.328 1 98.31 104 VAL B N 1
ATOM 3728 C CA . VAL B 1 104 ? 3.213 34.156 13.328 1 98.31 104 VAL B CA 1
ATOM 3729 C C . VAL B 1 104 ? 3.346 32.656 13.672 1 98.31 104 VAL B C 1
ATOM 3731 O O . VAL B 1 104 ? 4.457 32.156 13.789 1 98.31 104 VAL B O 1
ATOM 3734 N N . ILE B 1 105 ? 2.23 31.984 13.859 1 98.69 105 ILE B N 1
ATOM 3735 C CA . ILE B 1 105 ? 2.227 30.578 14.258 1 98.69 105 ILE B CA 1
ATOM 3736 C C . ILE B 1 105 ? 1.564 29.734 13.172 1 98.69 105 ILE B C 1
ATOM 3738 O O . ILE B 1 105 ? 0.381 29.922 12.867 1 98.69 105 ILE B O 1
ATOM 3742 N N . PHE B 1 106 ? 2.299 28.812 12.578 1 98.75 106 PHE B N 1
ATOM 3743 C CA . PHE B 1 106 ? 1.749 27.875 11.602 1 98.75 106 PHE B CA 1
ATOM 3744 C C . PHE B 1 106 ? 1.155 26.656 12.297 1 98.75 106 PHE B C 1
ATOM 3746 O O . PHE B 1 106 ? 1.842 25.984 13.062 1 98.75 106 PHE B O 1
ATOM 3753 N N . ILE B 1 107 ? -0.148 26.359 12 1 97.81 107 ILE B N 1
ATOM 3754 C CA . ILE B 1 107 ? -0.879 25.25 12.586 1 97.81 107 ILE B CA 1
ATOM 3755 C C . ILE B 1 107 ? -1.396 24.328 11.484 1 97.81 107 ILE B C 1
ATOM 3757 O O . ILE B 1 107 ? -2.492 24.531 10.961 1 97.81 107 ILE B O 1
ATOM 3761 N N . THR B 1 108 ? -0.679 23.281 11.016 1 95.06 108 THR B N 1
ATOM 3762 C CA . THR B 1 108 ? 0.573 22.812 11.602 1 95.06 108 THR B CA 1
ATOM 3763 C C . THR B 1 108 ? 1.759 23.219 10.727 1 95.06 108 THR B C 1
ATOM 3765 O O . THR B 1 108 ? 1.578 23.688 9.602 1 95.06 108 THR B O 1
ATOM 3768 N N . GLY B 1 109 ? 2.881 23.109 11.188 1 95.94 109 GLY B N 1
ATOM 3769 C CA . GLY B 1 109 ? 4.082 23.609 10.539 1 95.94 109 GLY B CA 1
ATOM 3770 C C . GLY B 1 109 ? 4.531 22.766 9.367 1 95.94 109 GLY B C 1
ATOM 3771 O O . GLY B 1 109 ? 4.523 23.203 8.227 1 95.94 109 GLY B O 1
ATOM 3772 N N . ASN B 1 110 ? 4.902 21.484 9.625 1 97.25 110 ASN B N 1
ATOM 3773 C CA . ASN B 1 110 ? 5.383 20.562 8.594 1 97.25 110 ASN B CA 1
ATOM 3774 C C . ASN B 1 110 ? 6.617 21.109 7.883 1 97.25 110 ASN B C 1
ATOM 3776 O O . ASN B 1 110 ? 6.629 21.234 6.656 1 97.25 110 ASN B O 1
ATOM 3780 N N . PHE B 1 111 ? 7.578 21.531 8.617 1 97.94 111 PHE B N 1
ATOM 3781 C CA . PHE B 1 111 ? 8.914 21.906 8.188 1 97.94 111 PHE B CA 1
ATOM 3782 C C . PHE B 1 111 ? 8.898 23.266 7.496 1 97.94 111 PHE B C 1
ATOM 3784 O O . PHE B 1 111 ? 9.805 23.594 6.727 1 97.94 111 PHE B O 1
ATOM 3791 N N . ILE B 1 112 ? 7.93 24.125 7.816 1 98.06 112 ILE B N 1
ATOM 3792 C CA . ILE B 1 112 ? 7.766 25.391 7.105 1 98.06 112 ILE B CA 1
ATOM 3793 C C . ILE B 1 112 ? 8.594 26.484 7.793 1 98.06 112 ILE B C 1
ATOM 3795 O O . ILE B 1 112 ? 8.836 27.547 7.215 1 98.06 112 ILE B O 1
ATOM 3799 N N . ALA B 1 113 ? 9.047 26.266 9.008 1 96.75 113 ALA B N 1
ATOM 3800 C CA . ALA B 1 113 ? 9.523 27.328 9.891 1 96.75 113 ALA B CA 1
ATOM 3801 C C . ALA B 1 113 ? 10.727 28.047 9.281 1 96.75 113 ALA B C 1
ATOM 3803 O O . ALA B 1 113 ? 10.773 29.281 9.258 1 96.75 113 ALA B O 1
ATOM 3804 N N . SER B 1 114 ? 11.688 27.266 8.805 1 95.88 114 SER B N 1
ATOM 3805 C CA . SER B 1 114 ? 12.898 27.875 8.258 1 95.88 114 SER B CA 1
ATOM 3806 C C . SER B 1 114 ? 12.594 28.688 7.008 1 95.88 114 SER B C 1
ATOM 3808 O O . SER B 1 114 ? 13.172 29.766 6.805 1 95.88 114 SER B O 1
ATOM 3810 N N . ILE B 1 115 ? 11.703 28.219 6.234 1 97.25 115 ILE B N 1
ATOM 3811 C CA . ILE B 1 115 ? 11.305 28.906 5.008 1 97.25 115 ILE B CA 1
ATOM 3812 C C . ILE B 1 115 ? 10.57 30.188 5.348 1 97.25 115 ILE B C 1
ATOM 3814 O O . ILE B 1 115 ? 10.867 31.25 4.789 1 97.25 115 ILE B O 1
ATOM 3818 N N . ALA B 1 116 ? 9.648 30.078 6.27 1 98.25 116 ALA B N 1
ATOM 3819 C CA . ALA B 1 116 ? 8.867 31.25 6.688 1 98.25 116 ALA B CA 1
ATOM 3820 C C . ALA B 1 116 ? 9.758 32.312 7.336 1 98.25 116 ALA B C 1
ATOM 3822 O O . ALA B 1 116 ? 9.633 33.5 7.043 1 98.25 116 ALA B O 1
ATOM 3823 N N . ALA B 1 117 ? 10.633 31.859 8.172 1 96.62 117 ALA B N 1
ATOM 3824 C CA . ALA B 1 117 ? 11.5 32.781 8.891 1 96.62 117 ALA B CA 1
ATOM 3825 C C . ALA B 1 117 ? 12.414 33.562 7.93 1 96.62 117 ALA B C 1
ATOM 3827 O O . ALA B 1 117 ? 12.727 34.719 8.164 1 96.62 117 ALA B O 1
ATOM 3828 N N . ALA B 1 118 ? 12.797 32.906 6.902 1 95.12 118 ALA B N 1
ATOM 3829 C CA . ALA B 1 118 ? 13.688 33.5 5.922 1 95.12 118 ALA B CA 1
ATOM 3830 C C . ALA B 1 118 ? 12.953 34.594 5.129 1 95.12 118 ALA B C 1
ATOM 3832 O O . ALA B 1 118 ? 13.578 35.562 4.652 1 95.12 118 ALA B O 1
ATOM 3833 N N . ARG B 1 119 ? 11.734 34.406 5.07 1 96.75 119 ARG B N 1
ATOM 3834 C CA . ARG B 1 119 ? 11 35.281 4.16 1 96.75 119 ARG B CA 1
ATOM 3835 C C . ARG B 1 119 ? 10.195 36.344 4.93 1 96.75 119 ARG B C 1
ATOM 3837 O O . ARG B 1 119 ? 9.875 37.406 4.398 1 96.75 119 ARG B O 1
ATOM 3844 N N . LEU B 1 120 ? 9.953 35.844 6.262 1 96.25 120 LEU B N 1
ATOM 3845 C CA . LEU B 1 120 ? 9.094 36.719 7.055 1 96.25 120 LEU B CA 1
ATOM 3846 C C . LEU B 1 120 ? 9.906 37.531 8.055 1 96.25 120 LEU B C 1
ATOM 3848 O O . LEU B 1 120 ? 10.859 37.031 8.641 1 96.25 120 LEU B O 1
ATOM 3852 N N . GLN B 1 121 ? 10.086 38.812 8.094 1 90.12 121 GLN B N 1
ATOM 3853 C CA . GLN B 1 121 ? 10.695 39.625 9.125 1 90.12 121 GLN B CA 1
ATOM 3854 C C . GLN B 1 121 ? 9.734 39.844 10.297 1 90.12 121 GLN B C 1
ATOM 3856 O O . GLN B 1 121 ? 9.492 40.969 10.711 1 90.12 121 GLN B O 1
ATOM 3861 N N . ALA B 1 122 ? 9.297 38.594 10.805 1 96.38 122 ALA B N 1
ATOM 3862 C CA . ALA B 1 122 ? 8.328 38.656 11.898 1 96.38 122 ALA B CA 1
ATOM 3863 C C . ALA B 1 122 ? 9.031 38.719 13.25 1 96.38 122 ALA B C 1
ATOM 3865 O O . ALA B 1 122 ? 10.219 38.438 13.352 1 96.38 122 ALA B O 1
ATOM 3866 N N . LYS B 1 123 ? 8.305 39.156 14.242 1 95.19 123 LYS B N 1
ATOM 3867 C CA . LYS B 1 123 ? 8.828 39.125 15.602 1 95.19 123 LYS B CA 1
ATOM 3868 C C . LYS B 1 123 ? 9.219 37.719 16.016 1 95.19 123 LYS B C 1
ATOM 3870 O O . LYS B 1 123 ? 10.258 37.531 16.656 1 95.19 123 LYS B O 1
ATOM 3875 N N . ALA B 1 124 ? 8.391 36.781 15.68 1 96.19 124 ALA B N 1
ATOM 3876 C CA . ALA B 1 124 ? 8.648 35.344 15.906 1 96.19 124 ALA B CA 1
ATOM 3877 C C . ALA B 1 124 ? 7.887 34.5 14.906 1 96.19 124 ALA B C 1
ATOM 3879 O O . ALA B 1 124 ? 6.758 34.812 14.531 1 96.19 124 ALA B O 1
ATOM 3880 N N . VAL B 1 125 ? 8.539 33.438 14.438 1 97.62 125 VAL B N 1
ATOM 3881 C CA . VAL B 1 125 ? 7.895 32.406 13.664 1 97.62 125 VAL B CA 1
ATOM 3882 C C . VAL B 1 125 ? 7.832 31.109 14.492 1 97.62 125 VAL B C 1
ATOM 3884 O O . VAL B 1 125 ? 8.852 30.641 14.992 1 97.62 125 VAL B O 1
ATOM 3887 N N . MET B 1 126 ? 6.637 30.609 14.68 1 97.94 126 MET B N 1
ATOM 3888 C CA . MET B 1 126 ? 6.41 29.406 15.469 1 97.94 126 MET B CA 1
ATOM 3889 C C . MET B 1 126 ? 5.574 28.391 14.695 1 97.94 126 MET B C 1
ATOM 3891 O O . MET B 1 126 ? 4.938 28.734 13.695 1 97.94 126 MET B O 1
ATOM 3895 N N . THR B 1 127 ? 5.68 27.141 15.055 1 98.12 127 THR B N 1
ATOM 3896 C CA . THR B 1 127 ? 4.883 26.078 14.453 1 98.12 127 THR B CA 1
ATOM 3897 C C . THR B 1 127 ? 4.363 25.125 15.516 1 98.12 127 THR B C 1
ATOM 3899 O O . THR B 1 127 ? 4.91 25.062 16.625 1 98.12 127 THR B O 1
ATOM 3902 N N . THR B 1 128 ? 3.291 24.5 15.203 1 98 128 THR B N 1
ATOM 3903 C CA . THR B 1 128 ? 2.818 23.359 16 1 98 128 THR B CA 1
ATOM 3904 C C . THR B 1 128 ? 3.004 22.062 15.234 1 98 128 THR B C 1
ATOM 3906 O O . THR B 1 128 ? 3.172 22.062 14.016 1 98 128 THR B O 1
ATOM 3909 N N . SER B 1 129 ? 3.057 20.969 15.969 1 95.94 129 SER B N 1
ATOM 3910 C CA . SER B 1 129 ? 3.236 19.656 15.344 1 95.94 129 SER B CA 1
ATOM 3911 C C . SER B 1 129 ? 1.93 19.141 14.75 1 95.94 129 SER B C 1
ATOM 3913 O O . SER B 1 129 ? 1.941 18.375 13.789 1 95.94 129 SER B O 1
ATOM 3915 N N . ARG B 1 130 ? 0.86 19.5 15.352 1 93.62 130 ARG B N 1
ATOM 3916 C CA . ARG B 1 130 ? -0.481 19.078 14.961 1 93.62 130 ARG B CA 1
ATOM 3917 C C . ARG B 1 130 ? -1.505 20.172 15.234 1 93.62 130 ARG B C 1
ATOM 3919 O O . ARG B 1 130 ? -1.209 21.156 15.922 1 93.62 130 ARG B O 1
ATOM 3926 N N . ALA B 1 131 ? -2.693 19.969 14.625 1 93.69 131 ALA B N 1
ATOM 3927 C CA . ALA B 1 131 ? -3.803 20.844 14.992 1 93.69 131 ALA B CA 1
ATOM 3928 C C . ALA B 1 131 ? -4.352 20.484 16.375 1 93.69 131 ALA B C 1
ATOM 3930 O O . ALA B 1 131 ? -4.332 19.328 16.766 1 93.69 131 ALA B O 1
ATOM 3931 N N . PRO B 1 132 ? -4.812 21.406 17.078 1 95.81 132 PRO B N 1
ATOM 3932 C CA . PRO B 1 132 ? -5.254 21.172 18.453 1 95.81 132 PRO B CA 1
ATOM 3933 C C . PRO B 1 132 ? -6.617 20.484 18.516 1 95.81 132 PRO B C 1
ATOM 3935 O O . PRO B 1 132 ? -7.051 20.062 19.594 1 95.81 132 PRO B O 1
ATOM 3938 N N . TYR B 1 133 ? -7.297 20.312 17.312 1 95.12 133 TYR B N 1
ATOM 3939 C CA . TYR B 1 133 ? -8.664 19.797 17.312 1 95.12 133 TYR B CA 1
ATOM 3940 C C . TYR B 1 133 ? -8.828 18.688 16.297 1 95.12 133 TYR B C 1
ATOM 3942 O O . TYR B 1 133 ? -8.133 18.656 15.281 1 95.12 133 TYR B O 1
ATOM 3950 N N . SER B 1 134 ? -9.664 17.75 16.641 1 92.69 134 SER B N 1
ATOM 3951 C CA . SER B 1 134 ? -10.359 16.984 15.609 1 92.69 134 SER B CA 1
ATOM 3952 C C . SER B 1 134 ? -11.68 17.641 15.227 1 92.69 134 SER B C 1
ATOM 3954 O O . SER B 1 134 ? -12.602 17.719 16.047 1 92.69 134 SER B O 1
ATOM 3956 N N . SER B 1 135 ? -11.727 18.234 13.977 1 94.06 135 SER B N 1
ATOM 3957 C CA . SER B 1 135 ? -12.875 19.078 13.633 1 94.06 135 SER B CA 1
ATOM 3958 C C . SER B 1 135 ? -13.195 18.984 12.141 1 94.06 135 SER B C 1
ATOM 3960 O O . SER B 1 135 ? -12.352 18.562 11.344 1 94.06 135 SER B O 1
ATOM 3962 N N . ARG B 1 136 ? -14.422 19.328 11.852 1 93.75 136 ARG B N 1
ATOM 3963 C CA . ARG B 1 136 ? -14.883 19.344 10.469 1 93.75 136 ARG B CA 1
ATOM 3964 C C . ARG B 1 136 ? -15.961 20.391 10.258 1 93.75 136 ARG B C 1
ATOM 3966 O O . ARG B 1 136 ? -16.891 20.516 11.055 1 93.75 136 ARG B O 1
ATOM 3973 N N . THR B 1 137 ? -15.75 21.172 9.188 1 94.75 137 THR B N 1
ATOM 3974 C CA . THR B 1 137 ? -16.844 22.047 8.766 1 94.75 137 THR B CA 1
ATOM 3975 C C . THR B 1 137 ? -17.891 21.266 7.984 1 94.75 137 THR B C 1
ATOM 3977 O O . THR B 1 137 ? -17.547 20.375 7.191 1 94.75 137 THR B O 1
ATOM 3980 N N . GLN B 1 138 ? -19.078 21.562 8.234 1 93.44 138 GLN B N 1
ATOM 3981 C CA . GLN B 1 138 ? -20.172 20.906 7.531 1 93.44 138 GLN B CA 1
ATOM 3982 C C . GLN B 1 138 ? -21.359 21.844 7.352 1 93.44 138 GLN B C 1
ATOM 3984 O O . GLN B 1 138 ? -21.406 22.922 7.953 1 93.44 138 GLN B O 1
ATOM 3989 N N . LEU B 1 139 ? -22.234 21.438 6.5 1 92.56 139 LEU B N 1
ATOM 3990 C CA . LEU B 1 139 ? -23.484 22.156 6.34 1 92.56 139 LEU B CA 1
ATOM 3991 C C . LEU B 1 139 ? -24.578 21.562 7.219 1 92.56 139 LEU B C 1
ATOM 3993 O O . LEU B 1 139 ? -24.688 20.328 7.324 1 92.56 139 LEU B O 1
ATOM 3997 N N . ASN B 1 140 ? -25.25 22.359 7.863 1 91.31 140 ASN B N 1
ATOM 3998 C CA . ASN B 1 140 ? -26.406 21.875 8.609 1 91.31 140 ASN B CA 1
ATOM 3999 C C . ASN B 1 140 ? -27.641 21.734 7.711 1 91.31 140 ASN B C 1
ATOM 4001 O O . ASN B 1 140 ? -27.531 21.859 6.492 1 91.31 140 ASN B O 1
ATOM 4005 N N . ASP B 1 141 ? -28.781 21.359 8.305 1 89.69 141 ASP B N 1
ATOM 4006 C CA . ASP B 1 141 ? -30 21.078 7.551 1 89.69 141 ASP B CA 1
ATOM 4007 C C . ASP B 1 141 ? -30.469 22.312 6.793 1 89.69 141 ASP B C 1
ATOM 4009 O O . ASP B 1 141 ? -31.094 22.188 5.73 1 89.69 141 ASP B O 1
ATOM 4013 N N . ALA B 1 142 ? -30.219 23.484 7.277 1 90.56 142 ALA B N 1
ATOM 4014 C CA . ALA B 1 142 ? -30.641 24.75 6.676 1 90.56 142 ALA B CA 1
ATOM 4015 C C . ALA B 1 142 ? -29.656 25.203 5.598 1 90.56 142 ALA B C 1
ATOM 4017 O O . ALA B 1 142 ? -29.875 26.203 4.918 1 90.56 142 ALA B O 1
ATOM 4018 N N . GLY B 1 143 ? -28.531 24.469 5.48 1 91.25 143 GLY B N 1
ATOM 4019 C CA . GLY B 1 143 ? -27.516 24.812 4.484 1 91.25 143 GLY B CA 1
ATOM 4020 C C . GLY B 1 143 ? -26.469 25.781 5.004 1 91.25 143 GLY B C 1
ATOM 4021 O O . GLY B 1 143 ? -25.641 26.281 4.234 1 91.25 143 GLY B O 1
ATOM 4022 N N . ASP B 1 144 ? -26.453 26 6.305 1 93.94 144 ASP B N 1
ATOM 4023 C CA . ASP B 1 144 ? -25.469 26.875 6.934 1 93.94 144 ASP B CA 1
ATOM 4024 C C . ASP B 1 144 ? -24.219 26.094 7.328 1 93.94 144 ASP B C 1
ATOM 4026 O O . ASP B 1 144 ? -24.312 24.906 7.684 1 93.94 144 ASP B O 1
ATOM 4030 N N . VAL B 1 145 ? -23.125 26.844 7.297 1 96.19 145 VAL B N 1
ATOM 4031 C CA . VAL B 1 145 ? -21.875 26.234 7.719 1 96.19 145 VAL B CA 1
ATOM 4032 C C . VAL B 1 145 ? -21.828 26.141 9.242 1 96.19 145 VAL B C 1
ATOM 4034 O O . VAL B 1 145 ? -22.219 27.078 9.938 1 96.19 145 VAL B O 1
ATOM 4037 N N . GLN B 1 146 ? -21.484 25.047 9.703 1 97.31 146 GLN B N 1
ATOM 4038 C CA . GLN B 1 146 ? -21.188 24.828 11.117 1 97.31 146 GLN B CA 1
ATOM 4039 C C . GLN B 1 146 ? -19.891 24.047 11.297 1 97.31 146 GLN B C 1
ATOM 4041 O O . GLN B 1 146 ? -19.469 23.312 10.406 1 97.31 146 GLN B O 1
ATOM 4046 N N . ILE B 1 147 ? -19.219 24.328 12.398 1 97.62 147 ILE B N 1
ATOM 4047 C CA . ILE B 1 147 ? -18.016 23.594 12.719 1 97.62 147 ILE B CA 1
ATOM 4048 C C . ILE B 1 147 ? -18.297 22.547 13.797 1 97.62 147 ILE B C 1
ATOM 4050 O O . ILE B 1 147 ? -18.828 22.891 14.859 1 97.62 147 ILE B O 1
ATOM 4054 N N . ARG B 1 148 ? -18.016 21.328 13.438 1 96.44 148 ARG B N 1
ATOM 4055 C CA . ARG B 1 148 ? -18.094 20.234 14.406 1 96.44 148 ARG B CA 1
ATOM 4056 C C . ARG B 1 148 ? -16.734 19.953 15.031 1 96.44 148 ARG B C 1
ATOM 4058 O O . ARG B 1 148 ? -15.797 19.594 14.336 1 96.44 148 ARG B O 1
ATOM 4065 N N . ILE B 1 149 ? -16.641 20.125 16.328 1 96.19 149 ILE B N 1
ATOM 4066 C CA . ILE B 1 149 ? -15.398 19.844 17.047 1 96.19 149 ILE B CA 1
ATOM 4067 C C . ILE B 1 149 ? -15.531 18.531 17.797 1 96.19 149 ILE B C 1
ATOM 4069 O O . ILE B 1 149 ? -16.016 18.5 18.938 1 96.19 149 ILE B O 1
ATOM 4073 N N . ASN B 1 150 ? -14.992 17.5 17.219 1 93.12 150 ASN B N 1
ATOM 4074 C CA . ASN B 1 150 ? -15.133 16.156 17.781 1 93.12 150 ASN B CA 1
ATOM 4075 C C . ASN B 1 150 ? -14.297 15.984 19.047 1 93.12 150 ASN B C 1
ATOM 4077 O O . ASN B 1 150 ? -14.672 15.227 19.938 1 93.12 150 ASN B O 1
ATOM 4081 N N . GLY B 1 151 ? -13.188 16.641 19.047 1 92.62 151 GLY B N 1
ATOM 4082 C CA . GLY B 1 151 ? -12.312 16.531 20.203 1 92.62 151 GLY B CA 1
ATOM 4083 C C . GLY B 1 151 ? -11.297 17.672 20.297 1 92.62 151 GLY B C 1
ATOM 4084 O O . GLY B 1 151 ? -10.914 18.25 19.281 1 92.62 151 GLY B O 1
ATOM 4085 N N . ILE B 1 152 ? -10.977 18 21.547 1 94.94 152 ILE B N 1
ATOM 4086 C CA . ILE B 1 152 ? -9.914 18.938 21.859 1 94.94 152 ILE B CA 1
ATOM 4087 C C . ILE B 1 152 ? -8.734 18.188 22.484 1 94.94 152 ILE B C 1
ATOM 4089 O O . ILE B 1 152 ? -8.898 17.469 23.469 1 94.94 152 ILE B O 1
ATOM 4093 N N . LYS B 1 153 ? -7.594 18.312 21.906 1 95.44 153 LYS B N 1
ATOM 4094 C CA . LYS B 1 153 ? -6.414 17.594 22.391 1 95.44 153 LYS B CA 1
ATOM 4095 C C . LYS B 1 153 ? -6.008 18.094 23.781 1 95.44 153 LYS B C 1
ATOM 4097 O O . LYS B 1 153 ? -6.184 19.266 24.109 1 95.44 153 LYS B O 1
ATOM 4102 N N . LYS B 1 154 ? -5.352 17.219 24.516 1 96.12 154 LYS B N 1
ATOM 4103 C CA . LYS B 1 154 ? -4.996 17.5 25.906 1 96.12 154 LYS B CA 1
ATOM 4104 C C . LYS B 1 154 ? -3.756 18.391 25.984 1 96.12 154 LYS B C 1
ATOM 4106 O O . LYS B 1 154 ? -3.463 18.969 27.031 1 96.12 154 LYS B O 1
ATOM 4111 N N . ARG B 1 155 ? -3.113 18.484 24.844 1 97.12 155 ARG B N 1
ATOM 4112 C CA . ARG B 1 155 ? -1.905 19.297 24.766 1 97.12 155 ARG B CA 1
ATOM 4113 C C . ARG B 1 155 ? -1.662 19.781 23.344 1 97.12 155 ARG B C 1
ATOM 4115 O O . ARG B 1 155 ? -2.242 19.25 22.391 1 97.12 155 ARG B O 1
ATOM 4122 N N . LEU B 1 156 ? -0.882 20.781 23.219 1 97.5 156 LEU B N 1
ATOM 4123 C CA . LEU B 1 156 ? -0.447 21.297 21.938 1 97.5 156 LEU B CA 1
ATOM 4124 C C . LEU B 1 156 ? 1.061 21.531 21.922 1 97.5 156 LEU B C 1
ATOM 4126 O O . LEU B 1 156 ? 1.579 22.344 22.688 1 97.5 156 LEU B O 1
ATOM 4130 N N . GLU B 1 157 ? 1.746 20.828 21.094 1 97.31 157 GLU B N 1
ATOM 4131 C CA . GLU B 1 157 ? 3.191 20.984 20.953 1 97.31 157 GLU B CA 1
ATOM 4132 C C . GLU B 1 157 ? 3.537 22.172 20.062 1 97.31 157 GLU B C 1
ATOM 4134 O O . GLU B 1 157 ? 2.979 22.312 18.969 1 97.31 157 GLU B O 1
ATOM 4139 N N . ILE B 1 158 ? 4.504 23 20.547 1 97.56 158 ILE B N 1
ATOM 4140 C CA . ILE B 1 158 ? 4.832 24.234 19.844 1 97.56 158 ILE B CA 1
ATOM 4141 C C . ILE B 1 158 ? 6.328 24.516 19.969 1 97.56 158 ILE B C 1
ATOM 4143 O O . ILE B 1 158 ? 6.973 24.062 20.922 1 97.56 158 ILE B O 1
ATOM 4147 N N . ALA B 1 159 ? 6.867 25.156 18.969 1 96.44 159 ALA B N 1
ATOM 4148 C CA . ALA B 1 159 ? 8.266 25.594 19 1 96.44 159 ALA B CA 1
ATOM 4149 C C . ALA B 1 159 ? 8.453 26.891 18.219 1 96.44 159 ALA B C 1
ATOM 4151 O O . ALA B 1 159 ? 7.676 27.188 17.312 1 96.44 159 ALA B O 1
ATOM 4152 N N . ARG B 1 160 ? 9.383 27.625 18.656 1 96.5 160 ARG B N 1
ATOM 4153 C CA . ARG B 1 160 ? 9.805 28.844 17.953 1 96.5 160 ARG B CA 1
ATOM 4154 C C . ARG B 1 160 ? 11.047 28.578 17.109 1 96.5 160 ARG B C 1
ATOM 4156 O O . ARG B 1 160 ? 11.961 27.859 17.531 1 96.5 160 ARG B O 1
ATOM 4163 N N . PHE B 1 161 ? 11.055 29.125 15.891 1 96 161 PHE B N 1
ATOM 4164 C CA . PHE B 1 161 ? 12.266 29.047 15.078 1 96 161 PHE B CA 1
ATOM 4165 C C . PHE B 1 161 ? 13.312 30.031 15.578 1 96 161 PHE B C 1
ATOM 4167 O O . PHE B 1 161 ? 13.023 31.219 15.773 1 96 161 PHE B O 1
ATOM 4174 N N . GLY B 1 162 ? 14.531 29.547 15.766 1 90.69 162 GLY B N 1
ATOM 4175 C CA . GLY B 1 162 ? 15.617 30.438 16.156 1 90.69 162 GLY B CA 1
ATOM 4176 C C . GLY B 1 162 ? 15.797 30.516 17.656 1 90.69 162 GLY B C 1
ATOM 4177 O O . GLY B 1 162 ? 15.922 29.5 18.344 1 90.69 162 GLY B O 1
ATOM 4178 N N . ARG B 1 163 ? 15.57 31.656 18.281 1 83.25 163 ARG B N 1
ATOM 4179 C CA . ARG B 1 163 ? 15.852 31.906 19.688 1 83.25 163 ARG B CA 1
ATOM 4180 C C . ARG B 1 163 ? 14.703 31.438 20.578 1 83.25 163 ARG B C 1
ATOM 4182 O O . ARG B 1 163 ? 13.555 31.359 20.125 1 83.25 163 ARG B O 1
ATOM 4189 N N . PRO B 1 164 ? 15.086 31.047 21.75 1 83.25 164 PRO B N 1
ATOM 4190 C CA . PRO B 1 164 ? 14.016 30.656 22.672 1 83.25 164 PRO B CA 1
ATOM 4191 C C . PRO B 1 164 ? 12.961 31.734 22.844 1 83.25 164 PRO B C 1
ATOM 4193 O O . PRO B 1 164 ? 13.266 32.938 22.719 1 83.25 164 PRO B O 1
ATOM 4196 N N . VAL B 1 165 ? 11.852 31.328 23.094 1 85.06 165 VAL B N 1
ATOM 4197 C CA . VAL B 1 165 ? 10.734 32.25 23.312 1 85.06 165 VAL B CA 1
ATOM 4198 C C . VAL B 1 165 ? 10.898 32.938 24.672 1 85.06 165 VAL B C 1
ATOM 4200 O O . VAL B 1 165 ? 11.297 32.312 25.641 1 85.06 165 VAL B O 1
ATOM 4203 N N . ASP B 1 166 ? 10.625 34.188 24.719 1 87.5 166 ASP B N 1
ATOM 4204 C CA . ASP B 1 166 ? 10.695 34.906 26 1 87.5 166 ASP B CA 1
ATOM 4205 C C . ASP B 1 166 ? 9.5 34.531 26.891 1 87.5 166 ASP B C 1
ATOM 4207 O O . ASP B 1 166 ? 8.469 34.094 26.406 1 87.5 166 ASP B O 1
ATOM 4211 N N . GLN B 1 167 ? 9.672 34.75 28.094 1 91.69 167 GLN B N 1
ATOM 4212 C CA . GLN B 1 167 ? 8.695 34.344 29.094 1 91.69 167 GLN B CA 1
ATOM 4213 C C . GLN B 1 167 ? 7.359 35.062 28.875 1 91.69 167 GLN B C 1
ATOM 4215 O O . GLN B 1 167 ? 6.297 34.469 29.094 1 91.69 167 GLN B O 1
ATOM 4220 N N . ARG B 1 168 ? 7.449 36.25 28.547 1 91 168 ARG B N 1
ATOM 4221 C CA . ARG B 1 168 ? 6.227 37.031 28.312 1 91 168 ARG B CA 1
ATOM 4222 C C . ARG B 1 168 ? 5.383 36.406 27.203 1 91 168 ARG B C 1
ATOM 4224 O O . ARG B 1 168 ? 4.172 36.25 27.359 1 91 168 ARG B O 1
ATOM 4231 N N . THR B 1 169 ? 6 36.125 26.125 1 90.75 169 THR B N 1
ATOM 4232 C CA . THR B 1 169 ? 5.316 35.5 25 1 90.75 169 THR B CA 1
ATOM 4233 C C . THR B 1 169 ? 4.789 34.125 25.391 1 90.75 169 THR B C 1
ATOM 4235 O O . THR B 1 169 ? 3.662 33.781 25.047 1 90.75 169 THR B O 1
ATOM 4238 N N . ARG B 1 170 ? 5.555 33.406 26.094 1 92.88 170 ARG B N 1
ATOM 4239 C CA . ARG B 1 170 ? 5.16 32.094 26.547 1 92.88 170 ARG B CA 1
ATOM 4240 C C . ARG B 1 170 ? 3.91 32.156 27.422 1 92.88 170 ARG B C 1
ATOM 4242 O O . ARG B 1 170 ? 2.986 31.359 27.266 1 92.88 170 ARG B O 1
ATOM 4249 N N . HIS B 1 171 ? 3.984 33.062 28.344 1 93.38 171 HIS B N 1
ATOM 4250 C CA . HIS B 1 171 ? 2.855 33.25 29.25 1 93.38 171 HIS B CA 1
ATOM 4251 C C . HIS B 1 171 ? 1.605 33.688 28.484 1 93.38 171 HIS B C 1
ATOM 4253 O O . HIS B 1 171 ? 0.515 33.156 28.719 1 93.38 171 HIS B O 1
ATOM 4259 N N . HIS B 1 172 ? 1.816 34.594 27.594 1 93.56 172 HIS B N 1
ATOM 4260 C CA . HIS B 1 172 ? 0.699 35.094 26.812 1 93.56 172 HIS B CA 1
ATOM 4261 C C . HIS B 1 172 ? 0.063 33.969 25.984 1 93.56 172 HIS B C 1
ATOM 4263 O O . HIS B 1 172 ? -1.156 33.812 26.016 1 93.56 172 HIS B O 1
ATOM 4269 N N . LEU B 1 173 ? 0.851 33.219 25.281 1 95.75 173 LEU B N 1
ATOM 4270 C CA . LEU B 1 173 ? 0.348 32.125 24.438 1 95.75 173 LEU B CA 1
ATOM 4271 C C . LEU B 1 173 ? -0.257 31.016 25.281 1 95.75 173 LEU B C 1
ATOM 4273 O O . LEU B 1 173 ? -1.234 30.375 24.875 1 95.75 173 LEU B O 1
ATOM 4277 N N . GLY B 1 174 ? 0.33 30.766 26.391 1 94.94 174 GLY B N 1
ATOM 4278 C CA . GLY B 1 174 ? -0.206 29.781 27.312 1 94.94 174 GLY B CA 1
ATOM 4279 C C . GLY B 1 174 ? -1.62 30.094 27.766 1 94.94 174 GLY B C 1
ATOM 4280 O O . GLY B 1 174 ? -2.408 29.188 28.031 1 94.94 174 GLY B O 1
ATOM 4281 N N . HIS B 1 175 ? -1.917 31.375 27.844 1 92.12 175 HIS B N 1
ATOM 4282 C CA . HIS B 1 175 ? -3.25 31.797 28.25 1 92.12 175 HIS B CA 1
ATOM 4283 C C . HIS B 1 175 ? -4.207 31.844 27.062 1 92.12 175 HIS B C 1
ATOM 4285 O O . HIS B 1 175 ? -5.422 31.75 27.234 1 92.12 175 HIS B O 1
ATOM 4291 N N . LEU B 1 176 ? -3.645 32.031 25.984 1 94 176 LEU B N 1
ATOM 4292 C CA . LEU B 1 176 ? -4.445 32.188 24.781 1 94 176 LEU B CA 1
ATOM 4293 C C . LEU B 1 176 ? -5.043 30.844 24.359 1 94 176 LEU B C 1
ATOM 4295 O O . LEU B 1 176 ? -6.215 30.766 24 1 94 176 LEU B O 1
ATOM 4299 N N . PHE B 1 177 ? -4.27 29.766 24.391 1 95.69 177 PHE B N 1
ATOM 4300 C CA . PHE B 1 177 ? -4.742 28.453 23.984 1 95.69 177 PHE B CA 1
ATOM 4301 C C . PHE B 1 177 ? -5.453 27.75 25.141 1 95.69 177 PHE B C 1
ATOM 4303 O O . PHE B 1 177 ? -5.098 27.953 26.297 1 95.69 177 PHE B O 1
ATOM 4310 N N . SER B 1 178 ? -6.426 26.984 24.812 1 94.38 178 SER B N 1
ATOM 4311 C CA . SER B 1 178 ? -7.258 26.359 25.844 1 94.38 178 SER B CA 1
ATOM 4312 C C . SER B 1 178 ? -6.598 25.125 26.406 1 94.38 178 SER B C 1
ATOM 4314 O O . SER B 1 178 ? -7.004 24.625 27.469 1 94.38 178 SER B O 1
ATOM 4316 N N . MET B 1 179 ? -5.652 24.516 25.75 1 94.94 179 MET B N 1
ATOM 4317 C CA . MET B 1 179 ? -4.914 23.359 26.234 1 94.94 179 MET B CA 1
ATOM 4318 C C . MET B 1 179 ? -3.479 23.734 26.594 1 94.94 179 MET B C 1
ATOM 4320 O O . MET B 1 179 ? -2.938 24.703 26.062 1 94.94 179 MET B O 1
ATOM 4324 N N . PRO B 1 180 ? -2.861 22.969 27.516 1 96.5 180 PRO B N 1
ATOM 4325 C CA . PRO B 1 180 ? -1.459 23.234 27.844 1 96.5 180 PRO B CA 1
ATOM 4326 C C . PRO B 1 180 ? -0.543 23.156 26.625 1 96.5 180 PRO B C 1
ATOM 4328 O O . PRO B 1 180 ? -0.719 22.281 25.766 1 96.5 180 PRO B O 1
ATOM 4331 N N . LEU B 1 181 ? 0.383 24.109 26.562 1 97.25 181 LEU B N 1
ATOM 4332 C CA . LEU B 1 181 ? 1.39 24.109 25.5 1 97.25 181 LEU B CA 1
ATOM 4333 C C . LEU B 1 181 ? 2.625 23.312 25.938 1 97.25 181 LEU B C 1
ATOM 4335 O O . LEU B 1 181 ? 3.082 23.453 27.078 1 97.25 181 LEU B O 1
ATOM 4339 N N . VAL B 1 182 ? 3.064 22.422 25.125 1 96.56 182 VAL B N 1
ATOM 4340 C CA . VAL B 1 182 ? 4.324 21.703 25.312 1 96.56 182 VAL B CA 1
ATOM 4341 C C . VAL B 1 182 ? 5.395 22.297 24.391 1 96.56 182 VAL B C 1
ATOM 4343 O O . VAL B 1 182 ? 5.344 22.125 23.172 1 96.56 182 VAL B O 1
ATOM 4346 N N . TRP B 1 183 ? 6.406 22.938 25 1 95.69 183 TRP B N 1
ATOM 4347 C CA . TRP B 1 183 ? 7.391 23.703 24.25 1 95.69 183 TRP B CA 1
ATOM 4348 C C . TRP B 1 183 ? 8.578 22.828 23.859 1 95.69 183 TRP B C 1
ATOM 4350 O O . TRP B 1 183 ? 9.234 22.234 24.719 1 95.69 183 TRP B O 1
ATOM 4360 N N . TYR B 1 184 ? 8.836 22.734 22.578 1 94.38 184 TYR B N 1
ATOM 4361 C CA . TYR B 1 184 ? 10.039 22.078 22.062 1 94.38 184 TYR B CA 1
ATOM 4362 C C . TYR B 1 184 ? 11.172 23.078 21.891 1 94.38 184 TYR B C 1
ATOM 4364 O O . TYR B 1 184 ? 10.938 24.281 21.734 1 94.38 184 TYR B O 1
ATOM 4372 N N . ALA B 1 185 ? 12.375 22.562 21.875 1 92.12 185 ALA B N 1
ATOM 4373 C CA . ALA B 1 185 ? 13.562 23.406 21.812 1 92.12 185 ALA B CA 1
ATOM 4374 C C . ALA B 1 185 ? 13.734 24.016 20.438 1 92.12 185 ALA B C 1
ATOM 4376 O O . ALA B 1 185 ? 14.297 25.109 20.297 1 92.12 185 ALA B O 1
ATOM 4377 N N . ASN B 1 186 ? 13.289 23.312 19.469 1 95.12 186 ASN B N 1
ATOM 4378 C CA . ASN B 1 186 ? 13.414 23.812 18.094 1 95.12 186 ASN B CA 1
ATOM 4379 C C . ASN B 1 186 ? 12.336 23.219 17.188 1 95.12 186 ASN B C 1
ATOM 4381 O O . ASN B 1 186 ? 11.688 22.234 17.547 1 95.12 186 ASN B O 1
ATOM 4385 N N . THR B 1 187 ? 12.227 23.781 16 1 96.75 187 THR B N 1
ATOM 4386 C CA . THR B 1 187 ? 11.133 23.422 15.117 1 96.75 187 THR B CA 1
ATOM 4387 C C . THR B 1 187 ? 11.438 22.125 14.383 1 96.75 187 THR B C 1
ATOM 4389 O O . THR B 1 187 ? 10.523 21.422 13.938 1 96.75 187 THR B O 1
ATOM 4392 N N . LEU B 1 188 ? 12.711 21.797 14.219 1 97.44 188 LEU B N 1
ATOM 4393 C CA . LEU B 1 188 ? 13.07 20.547 13.539 1 97.44 188 LEU B CA 1
ATOM 4394 C C . LEU B 1 188 ? 12.633 19.344 14.359 1 97.44 188 LEU B C 1
ATOM 4396 O O . LEU B 1 188 ? 12 18.422 13.828 1 97.44 188 LEU B O 1
ATOM 4400 N N . GLN B 1 189 ? 12.977 19.375 15.641 1 96.94 189 GLN B N 1
ATOM 4401 C CA . GLN B 1 189 ? 12.539 18.312 16.547 1 96.94 189 GLN B CA 1
ATOM 4402 C C . GLN B 1 189 ? 11.016 18.234 16.594 1 96.94 189 GLN B C 1
ATOM 4404 O O . GLN B 1 189 ? 10.445 17.141 16.609 1 96.94 189 GLN B O 1
ATOM 4409 N N . LEU B 1 190 ? 10.414 19.391 16.641 1 97.19 190 LEU B N 1
ATOM 4410 C CA . LEU B 1 190 ? 8.961 19.453 16.688 1 97.19 190 LEU B CA 1
ATOM 4411 C C . LEU B 1 190 ? 8.344 18.812 15.445 1 97.19 190 LEU B C 1
ATOM 4413 O O . LEU B 1 190 ? 7.402 18.031 15.539 1 97.19 190 LEU B O 1
ATOM 4417 N N . ASP B 1 191 ? 8.844 19.188 14.258 1 97.62 191 ASP B N 1
ATOM 4418 C CA . ASP B 1 191 ? 8.297 18.672 13.008 1 97.62 191 ASP B CA 1
ATOM 4419 C C . ASP B 1 191 ? 8.477 17.156 12.914 1 97.62 191 ASP B C 1
ATOM 4421 O O . ASP B 1 191 ? 7.633 16.453 12.336 1 97.62 191 ASP B O 1
ATOM 4425 N N . LEU B 1 192 ? 9.516 16.594 13.484 1 98 192 LEU B N 1
ATOM 4426 C CA . LEU B 1 192 ? 9.742 15.156 13.523 1 98 192 LEU B CA 1
ATOM 4427 C C . LEU B 1 192 ? 8.867 14.5 14.586 1 98 192 LEU B C 1
ATOM 4429 O O . LEU B 1 192 ? 8.789 13.273 14.656 1 98 192 LEU B O 1
ATOM 4433 N N . SER B 1 193 ? 8.227 15.312 15.391 1 96.81 193 SER B N 1
ATOM 4434 C CA . SER B 1 193 ? 7.301 14.797 16.391 1 96.81 193 SER B CA 1
ATOM 4435 C C . SER B 1 193 ? 5.855 14.883 15.922 1 96.81 193 SER B C 1
ATOM 4437 O O . SER B 1 193 ? 4.941 15.07 16.719 1 96.81 193 SER B O 1
ATOM 4439 N N . THR B 1 194 ? 5.641 14.805 14.664 1 95 194 THR B N 1
ATOM 4440 C CA . THR B 1 194 ? 4.324 14.766 14.047 1 95 194 THR B CA 1
ATOM 4441 C C . THR B 1 194 ? 3.932 13.328 13.695 1 95 194 THR B C 1
ATOM 4443 O O . THR B 1 194 ? 4.766 12.547 13.25 1 95 194 THR B O 1
ATOM 4446 N N . ASN B 1 195 ? 2.684 12.984 13.883 1 94.25 195 ASN B N 1
ATOM 4447 C CA . ASN B 1 195 ? 2.316 11.594 13.633 1 94.25 195 ASN B CA 1
ATOM 4448 C C . ASN B 1 195 ? 1.543 11.438 12.328 1 94.25 195 ASN B C 1
ATOM 4450 O O . ASN B 1 195 ? 1.443 10.344 11.781 1 94.25 195 ASN B O 1
ATOM 4454 N N . HIS B 1 196 ? 0.971 12.547 11.758 1 94.5 196 HIS B N 1
ATOM 4455 C CA . HIS B 1 196 ? 0.084 12.406 10.602 1 94.5 196 HIS B CA 1
ATOM 4456 C C . HIS B 1 196 ? 0.809 11.773 9.422 1 94.5 196 HIS B C 1
ATOM 4458 O O . HIS B 1 196 ? 0.218 11 8.672 1 94.5 196 HIS B O 1
ATOM 4464 N N . GLY B 1 197 ? 2.109 12.094 9.297 1 95.12 197 GLY B N 1
ATOM 4465 C CA . GLY B 1 197 ? 2.867 11.562 8.172 1 95.12 197 GLY B CA 1
ATOM 4466 C C . GLY B 1 197 ? 3.107 10.062 8.273 1 95.12 197 GLY B C 1
ATOM 4467 O O . GLY B 1 197 ? 3.406 9.414 7.277 1 95.12 197 GLY B O 1
ATOM 4468 N N . VAL B 1 198 ? 3.023 9.508 9.445 1 97.38 198 VAL B N 1
ATOM 4469 C CA . VAL B 1 198 ? 3.223 8.078 9.641 1 97.38 198 VAL B CA 1
ATOM 4470 C C . VAL B 1 198 ? 1.871 7.363 9.648 1 97.38 198 VAL B C 1
ATOM 4472 O O . VAL B 1 198 ? 1.785 6.172 9.336 1 97.38 198 VAL B O 1
ATOM 4475 N N . VAL B 1 199 ? 0.809 8.094 9.938 1 98.12 199 VAL B N 1
ATOM 4476 C CA . VAL B 1 199 ? -0.489 7.484 10.211 1 98.12 199 VAL B CA 1
ATOM 4477 C C . VAL B 1 199 ? -1.351 7.504 8.953 1 98.12 199 VAL B C 1
ATOM 4479 O O . VAL B 1 199 ? -1.981 6.504 8.609 1 98.12 199 VAL B O 1
ATOM 4482 N N . HIS B 1 200 ? -1.361 8.578 8.242 1 98.31 200 HIS B N 1
ATOM 4483 C CA . HIS B 1 200 ? -2.338 8.789 7.18 1 98.31 200 HIS B CA 1
ATOM 4484 C C . HIS B 1 200 ? -1.957 8.023 5.918 1 98.31 200 HIS B C 1
ATOM 4486 O O . HIS B 1 200 ? -2.803 7.363 5.309 1 98.31 200 HIS B O 1
ATOM 4492 N N . PRO B 1 201 ? -0.695 8.023 5.527 1 98.31 201 PRO B N 1
ATOM 4493 C CA . PRO B 1 201 ? -0.365 7.426 4.23 1 98.31 201 PRO B CA 1
ATOM 4494 C C . PRO B 1 201 ? -0.719 5.941 4.152 1 98.31 201 PRO B C 1
ATOM 4496 O O . PRO B 1 201 ? -1.404 5.516 3.219 1 98.31 201 PRO B O 1
ATOM 4499 N N . PRO B 1 202 ? -0.31 5.086 5.156 1 98.5 202 PRO B N 1
ATOM 4500 C CA . PRO B 1 202 ? -0.699 3.68 5.035 1 98.5 202 PRO B CA 1
ATOM 4501 C C . PRO B 1 202 ? -2.207 3.473 5.156 1 98.5 202 PRO B C 1
ATOM 4503 O O . PRO B 1 202 ? -2.76 2.557 4.543 1 98.5 202 PRO B O 1
ATOM 4506 N N . THR B 1 203 ? -2.908 4.332 5.93 1 98.56 203 THR B N 1
ATOM 4507 C CA . THR B 1 203 ? -4.359 4.238 6.047 1 98.56 203 THR B CA 1
ATOM 4508 C C . THR B 1 203 ? -5.027 4.473 4.695 1 98.56 203 THR B C 1
ATOM 4510 O O . THR B 1 203 ? -5.973 3.768 4.336 1 98.56 203 THR B O 1
ATOM 4513 N N . MET B 1 204 ? -4.523 5.469 3.988 1 98.69 204 MET B N 1
ATOM 4514 C CA . MET B 1 204 ? -5.051 5.793 2.666 1 98.69 204 MET B CA 1
ATOM 4515 C C . MET B 1 204 ? -4.715 4.703 1.658 1 98.69 204 MET B C 1
ATOM 4517 O O . MET B 1 204 ? -5.609 4.141 1.023 1 98.69 204 MET B O 1
ATOM 4521 N N . LEU B 1 205 ? -3.492 4.301 1.58 1 98.62 205 LEU B N 1
ATOM 4522 C CA . LEU B 1 205 ? -2.986 3.377 0.572 1 98.62 205 LEU B CA 1
ATOM 4523 C C . LEU B 1 205 ? -3.625 2.002 0.727 1 98.62 205 LEU B C 1
ATOM 4525 O O . LEU B 1 205 ? -3.869 1.31 -0.265 1 98.62 205 LEU B O 1
ATOM 4529 N N . CYS B 1 206 ? -3.926 1.619 1.925 1 98.5 206 CYS B N 1
ATOM 4530 C CA . CYS B 1 206 ? -4.402 0.265 2.184 1 98.5 206 CYS B CA 1
ATOM 4531 C C . CYS B 1 206 ? -5.922 0.195 2.096 1 98.5 206 CYS B C 1
ATOM 4533 O O . CYS B 1 206 ? -6.512 -0.862 2.322 1 98.5 206 CYS B O 1
ATOM 4535 N N . ASN B 1 207 ? -6.586 1.292 1.754 1 97.88 207 ASN B N 1
ATOM 4536 C CA . ASN B 1 207 ? -8.039 1.34 1.667 1 97.88 207 ASN B CA 1
ATOM 4537 C C . ASN B 1 207 ? -8.508 2.094 0.424 1 97.88 207 ASN B C 1
ATOM 4539 O O . ASN B 1 207 ? -9.5 2.822 0.469 1 97.88 207 ASN B O 1
ATOM 4543 N N . ILE B 1 208 ? -7.82 1.98 -0.671 1 98.25 208 ILE B N 1
ATOM 4544 C CA . ILE B 1 208 ? -8.117 2.713 -1.896 1 98.25 208 ILE B CA 1
ATOM 4545 C C . ILE B 1 208 ? -9.523 2.365 -2.377 1 98.25 208 ILE B C 1
ATOM 4547 O O . ILE B 1 208 ? -10.281 3.246 -2.795 1 98.25 208 ILE B O 1
ATOM 4551 N N . GLY B 1 209 ? -9.945 1.089 -2.295 1 95.31 209 GLY B N 1
ATOM 4552 C CA . GLY B 1 209 ? -11.258 0.652 -2.752 1 95.31 209 GLY B CA 1
ATOM 4553 C C . GLY B 1 209 ? -12.398 1.366 -2.059 1 95.31 209 GLY B C 1
ATOM 4554 O O . GLY B 1 209 ? -13.18 2.072 -2.701 1 95.31 209 GLY B O 1
ATOM 4555 N N . PRO B 1 210 ? -12.438 1.204 -0.798 1 96 210 PRO B N 1
ATOM 4556 C CA . PRO B 1 210 ? -13.492 1.88 -0.036 1 96 210 PRO B CA 1
ATOM 4557 C C . PRO B 1 210 ? -13.5 3.391 -0.256 1 96 210 PRO B C 1
ATOM 4559 O O . PRO B 1 210 ? -14.57 4 -0.321 1 96 210 PRO B O 1
ATOM 4562 N N . ILE B 1 211 ? -12.352 4.027 -0.326 1 97.5 211 ILE B N 1
ATOM 4563 C CA . ILE B 1 211 ? -12.25 5.469 -0.523 1 97.5 211 ILE B CA 1
ATOM 4564 C C . ILE B 1 211 ? -12.844 5.848 -1.878 1 97.5 211 ILE B C 1
ATOM 4566 O O . ILE B 1 211 ? -13.656 6.77 -1.971 1 97.5 211 ILE B O 1
ATOM 4570 N N . ARG B 1 212 ? -12.492 5.133 -2.896 1 95.88 212 ARG B N 1
ATOM 4571 C CA . ARG B 1 212 ? -12.984 5.426 -4.238 1 95.88 212 ARG B CA 1
ATOM 4572 C C . ARG B 1 212 ? -14.5 5.246 -4.316 1 95.88 212 ARG B C 1
ATOM 4574 O O . ARG B 1 212 ? -15.188 6.051 -4.941 1 95.88 212 ARG B O 1
ATOM 4581 N N . ARG B 1 213 ? -14.969 4.211 -3.637 1 93.88 213 ARG B N 1
ATOM 4582 C CA . ARG B 1 213 ? -16.406 3.91 -3.693 1 93.88 213 ARG B CA 1
ATOM 4583 C C . ARG B 1 213 ? -17.188 4.785 -2.719 1 93.88 213 ARG B C 1
ATOM 4585 O O . ARG B 1 213 ? -18.406 4.738 -2.688 1 93.88 213 ARG B O 1
ATOM 4592 N N . GLN B 1 214 ? -16.453 5.586 -1.942 1 94.44 214 GLN B N 1
ATOM 4593 C CA . GLN B 1 214 ? -17.078 6.367 -0.882 1 94.44 214 GLN B CA 1
ATOM 4594 C C . GLN B 1 214 ? -18.016 5.5 -0.047 1 94.44 214 GLN B C 1
ATOM 4596 O O . GLN B 1 214 ? -19.188 5.84 0.132 1 94.44 214 GLN B O 1
ATOM 4601 N N . GLU B 1 215 ? -17.453 4.418 0.382 1 93.38 215 GLU B N 1
ATOM 4602 C CA . GLU B 1 215 ? -18.234 3.463 1.157 1 93.38 215 GLU B CA 1
ATOM 4603 C C . GLU B 1 215 ? -18.781 4.102 2.43 1 93.38 215 GLU B C 1
ATOM 4605 O O . GLU B 1 215 ? -18.047 4.785 3.152 1 93.38 215 GLU B O 1
ATOM 4610 N N . THR B 1 216 ? -20.016 3.863 2.727 1 92.62 216 THR B N 1
ATOM 4611 C CA . THR B 1 216 ? -20.672 4.465 3.879 1 92.62 216 THR B CA 1
ATOM 4612 C C . THR B 1 216 ? -20.531 3.57 5.109 1 92.62 216 THR B C 1
ATOM 4614 O O . THR B 1 216 ? -20.375 2.354 4.984 1 92.62 216 THR B O 1
ATOM 4617 N N . GLY B 1 217 ? -20.5 4.137 6.211 1 94 217 GLY B N 1
ATOM 4618 C CA . GLY B 1 217 ? -20.547 3.381 7.453 1 94 217 GLY B CA 1
ATOM 4619 C C . GLY B 1 217 ? -19.172 3.008 7.973 1 94 217 GLY B C 1
ATOM 4620 O O . GLY B 1 217 ? -19.047 2.371 9.023 1 94 217 GLY B O 1
ATOM 4621 N N . LEU B 1 218 ? -18.141 3.391 7.262 1 96.38 218 LEU B N 1
ATOM 4622 C CA . LEU B 1 218 ? -16.781 3.082 7.695 1 96.38 218 LEU B CA 1
ATOM 4623 C C . LEU B 1 218 ? -16.172 4.254 8.461 1 96.38 218 LEU B C 1
ATOM 4625 O O . LEU B 1 218 ? -16.328 5.406 8.047 1 96.38 218 LEU B O 1
ATOM 4629 N N . PHE B 1 219 ? -15.562 3.955 9.586 1 96.81 219 PHE B N 1
ATOM 4630 C CA . PHE B 1 219 ? -14.781 4.918 10.352 1 96.81 219 PHE B CA 1
ATOM 4631 C C . PHE B 1 219 ? -13.328 4.926 9.891 1 96.81 219 PHE B C 1
ATOM 4633 O O . PHE B 1 219 ? -12.695 3.869 9.789 1 96.81 219 PHE B O 1
ATOM 4640 N N . PHE B 1 220 ? -12.828 6.07 9.617 1 96.75 220 PHE B N 1
ATOM 4641 C CA . PHE B 1 220 ? -11.492 6.223 9.039 1 96.75 220 PHE B CA 1
ATOM 4642 C C . PHE B 1 220 ? -10.438 5.578 9.938 1 96.75 220 PHE B C 1
ATOM 4644 O O . PHE B 1 220 ? -9.531 4.902 9.453 1 96.75 220 PHE B O 1
ATOM 4651 N N . TYR B 1 221 ? -10.5 5.781 11.234 1 95.69 221 TYR B N 1
ATOM 4652 C CA . TYR B 1 221 ? -9.492 5.266 12.156 1 95.69 221 TYR B CA 1
ATOM 4653 C C . TYR B 1 221 ? -9.797 3.826 12.547 1 95.69 221 TYR B C 1
ATOM 4655 O O . TYR B 1 221 ? -9.023 2.914 12.242 1 95.69 221 TYR B O 1
ATOM 4663 N N . ARG B 1 222 ? -10.953 3.527 13.016 1 96.38 222 ARG B N 1
ATOM 4664 C CA . ARG B 1 222 ? -11.328 2.225 13.547 1 96.38 222 ARG B CA 1
ATOM 4665 C C . ARG B 1 222 ? -11.328 1.162 12.453 1 96.38 222 ARG B C 1
ATOM 4667 O O . ARG B 1 222 ? -10.82 0.055 12.656 1 96.38 222 ARG B O 1
ATOM 4674 N N . ASP B 1 223 ? -11.883 1.493 11.281 1 96.88 223 ASP B N 1
ATOM 4675 C CA . ASP B 1 223 ? -12.117 0.474 10.266 1 96.88 223 ASP B CA 1
ATOM 4676 C C . ASP B 1 223 ? -10.961 0.422 9.266 1 96.88 223 ASP B C 1
ATOM 4678 O O . ASP B 1 223 ? -10.688 -0.625 8.68 1 96.88 223 ASP B O 1
ATOM 4682 N N . CYS B 1 224 ? -10.25 1.516 9.086 1 97.69 224 CYS B N 1
ATOM 4683 C CA . CYS B 1 224 ? -9.234 1.563 8.047 1 97.69 224 CYS B CA 1
ATOM 4684 C C . CYS B 1 224 ? -7.848 1.31 8.633 1 97.69 224 CYS B C 1
ATOM 4686 O O . CYS B 1 224 ? -6.934 0.896 7.914 1 97.69 224 CYS B O 1
ATOM 4688 N N . MET B 1 225 ? -7.691 1.59 9.891 1 97.94 225 MET B N 1
ATOM 4689 C CA . MET B 1 225 ? -6.414 1.322 10.539 1 97.94 225 MET B CA 1
ATOM 4690 C C . MET B 1 225 ? -6.418 -0.049 11.211 1 97.94 225 MET B C 1
ATOM 4692 O O . MET B 1 225 ? -6.227 -0.156 12.422 1 97.94 225 MET B O 1
ATOM 4696 N N . THR B 1 226 ? -6.516 -1.043 10.422 1 97.69 226 THR B N 1
ATOM 4697 C CA . THR B 1 226 ? -6.492 -2.426 10.883 1 97.69 226 THR B CA 1
ATOM 4698 C C . THR B 1 226 ? -5.141 -2.76 11.516 1 97.69 226 THR B C 1
ATOM 4700 O O . THR B 1 226 ? -4.18 -1.999 11.375 1 97.69 226 THR B O 1
ATOM 4703 N N . PRO B 1 227 ? -5.066 -3.855 12.227 1 97.75 227 PRO B N 1
ATOM 4704 C CA . PRO B 1 227 ? -3.793 -4.25 12.836 1 97.75 227 PRO B CA 1
ATOM 4705 C C . PRO B 1 227 ? -2.65 -4.301 11.82 1 97.75 227 PRO B C 1
ATOM 4707 O O . PRO B 1 227 ? -1.528 -3.895 12.133 1 97.75 227 PRO B O 1
ATOM 4710 N N . GLU B 1 228 ? -2.908 -4.809 10.578 1 98.19 228 GLU B N 1
ATOM 4711 C CA . GLU B 1 228 ? -1.896 -4.836 9.523 1 98.19 228 GLU B CA 1
ATOM 4712 C C . GLU B 1 228 ? -1.424 -3.426 9.18 1 98.19 228 GLU B C 1
ATOM 4714 O O . GLU B 1 228 ? -0.224 -3.189 9.023 1 98.19 228 GLU B O 1
ATOM 4719 N N . VAL B 1 229 ? -2.373 -2.516 9.094 1 98.56 229 VAL B N 1
ATOM 4720 C CA . VAL B 1 229 ? -2.059 -1.134 8.742 1 98.56 229 VAL B CA 1
ATOM 4721 C C . VAL B 1 229 ? -1.266 -0.485 9.875 1 98.56 229 VAL B C 1
ATOM 4723 O O . VAL B 1 229 ? -0.32 0.267 9.633 1 98.56 229 VAL B O 1
ATOM 4726 N N . CYS B 1 230 ? -1.624 -0.779 11.133 1 98.62 230 CYS B N 1
ATOM 4727 C CA . CYS B 1 230 ? -0.891 -0.283 12.289 1 98.62 230 CYS B CA 1
ATOM 4728 C C . CYS B 1 230 ? 0.549 -0.781 12.273 1 98.62 230 CYS B C 1
ATOM 4730 O O . CYS B 1 230 ? 1.462 -0.063 12.688 1 98.62 230 CYS B O 1
ATOM 4732 N N . ASP B 1 231 ? 0.723 -1.98 11.797 1 98.56 231 ASP B N 1
ATOM 4733 C CA . ASP B 1 231 ? 2.08 -2.506 11.695 1 98.56 231 ASP B CA 1
ATOM 4734 C C . ASP B 1 231 ? 2.92 -1.665 10.734 1 98.56 231 ASP B C 1
ATOM 4736 O O . ASP B 1 231 ? 4.105 -1.428 10.984 1 98.56 231 ASP B O 1
ATOM 4740 N N . LEU B 1 232 ? 2.357 -1.278 9.664 1 98.69 232 LEU B N 1
ATOM 4741 C CA . LEU B 1 232 ? 3.049 -0.418 8.711 1 98.69 232 LEU B CA 1
ATOM 4742 C C . LEU B 1 232 ? 3.344 0.947 9.328 1 98.69 232 LEU B C 1
ATOM 4744 O O . LEU B 1 232 ? 4.418 1.51 9.109 1 98.69 232 LEU B O 1
ATOM 4748 N N . MET B 1 233 ? 2.387 1.467 10.094 1 98.75 233 MET B N 1
ATOM 4749 C CA . MET B 1 233 ? 2.58 2.729 10.805 1 98.75 233 MET B CA 1
ATOM 4750 C C . MET B 1 233 ? 3.777 2.646 11.742 1 98.75 233 MET B C 1
ATOM 4752 O O . MET B 1 233 ? 4.617 3.549 11.766 1 98.75 233 MET B O 1
ATOM 4756 N N . LEU B 1 234 ? 3.824 1.585 12.461 1 98.62 234 LEU B N 1
ATOM 4757 C CA . LEU B 1 234 ? 4.883 1.42 13.453 1 98.62 234 LEU B CA 1
ATOM 4758 C C . LEU B 1 234 ? 6.238 1.252 12.773 1 98.62 234 LEU B C 1
ATOM 4760 O O . LEU B 1 234 ? 7.258 1.699 13.305 1 98.62 234 LEU B O 1
ATOM 4764 N N . ALA B 1 235 ? 6.242 0.587 11.641 1 98.69 235 ALA B N 1
ATOM 4765 C CA . ALA B 1 235 ? 7.488 0.479 10.883 1 98.69 235 ALA B CA 1
ATOM 4766 C C . ALA B 1 235 ? 7.969 1.853 10.422 1 98.69 235 ALA B C 1
ATOM 4768 O O . ALA B 1 235 ? 9.164 2.16 10.516 1 98.69 235 ALA B O 1
ATOM 4769 N N . ALA B 1 236 ? 7.094 2.646 9.914 1 98.81 236 ALA B N 1
ATOM 4770 C CA . ALA B 1 236 ? 7.441 4.004 9.508 1 98.81 236 ALA B CA 1
ATOM 4771 C C . ALA B 1 236 ? 7.863 4.848 10.703 1 98.81 236 ALA B C 1
ATOM 4773 O O . ALA B 1 236 ? 8.742 5.703 10.586 1 98.81 236 ALA B O 1
ATOM 4774 N N . ASP B 1 237 ? 7.176 4.641 11.805 1 98.75 237 ASP B N 1
ATOM 4775 C CA . ASP B 1 237 ? 7.523 5.352 13.031 1 98.75 237 ASP B CA 1
ATOM 4776 C C . ASP B 1 237 ? 8.961 5.047 13.453 1 98.75 237 ASP B C 1
ATOM 4778 O O . ASP B 1 237 ? 9.664 5.93 13.945 1 98.75 237 ASP B O 1
ATOM 4782 N N . ARG B 1 238 ? 9.391 3.805 13.312 1 98.56 238 ARG B N 1
ATOM 4783 C CA . ARG B 1 238 ? 10.773 3.455 13.609 1 98.56 238 ARG B CA 1
ATOM 4784 C C . ARG B 1 238 ? 11.742 4.219 12.711 1 98.56 238 ARG B C 1
ATOM 4786 O O . ARG B 1 238 ? 12.789 4.68 13.164 1 98.56 238 ARG B O 1
ATOM 4793 N N . GLU B 1 239 ? 11.367 4.348 11.445 1 98.75 239 GLU B N 1
ATOM 4794 C CA . GLU B 1 239 ? 12.188 5.137 10.531 1 98.75 239 GLU B CA 1
ATOM 4795 C C . GLU B 1 239 ? 12.273 6.59 10.977 1 98.75 239 GLU B C 1
ATOM 4797 O O . GLU B 1 239 ? 13.359 7.176 10.992 1 98.75 239 GLU B O 1
ATOM 4802 N N . ARG B 1 240 ? 11.109 7.164 11.352 1 98.75 240 ARG B N 1
ATOM 4803 C CA . ARG B 1 240 ? 11.047 8.531 11.859 1 98.75 240 ARG B CA 1
ATOM 4804 C C . ARG B 1 240 ? 11.977 8.711 13.062 1 98.75 240 ARG B C 1
ATOM 4806 O O . ARG B 1 240 ? 12.742 9.664 13.117 1 98.75 240 ARG B O 1
ATOM 4813 N N . LEU B 1 241 ? 11.906 7.812 13.984 1 98.69 241 LEU B N 1
ATOM 4814 C CA . LEU B 1 241 ? 12.688 7.883 15.219 1 98.69 241 LEU B CA 1
ATOM 4815 C C . LEU B 1 241 ? 14.18 7.742 14.922 1 98.69 241 LEU B C 1
ATOM 4817 O O . LEU B 1 241 ? 15.008 8.391 15.578 1 98.69 241 LEU B O 1
ATOM 4821 N N . GLN B 1 242 ? 14.531 6.906 13.953 1 98.81 242 GLN B N 1
ATOM 4822 C CA . GLN B 1 242 ? 15.93 6.734 13.578 1 98.81 242 GLN B CA 1
ATOM 4823 C C . GLN B 1 242 ? 16.484 8 12.93 1 98.81 242 GLN B C 1
ATOM 4825 O O . GLN B 1 242 ? 17.625 8.383 13.18 1 98.81 242 GLN B O 1
ATOM 4830 N N . VAL B 1 243 ? 15.68 8.625 12.109 1 98.81 243 VAL B N 1
ATOM 4831 C CA . VAL B 1 243 ? 16.094 9.883 11.5 1 98.81 243 VAL B CA 1
ATOM 4832 C C . VAL B 1 243 ? 16.281 10.945 12.578 1 98.81 243 VAL B C 1
ATOM 4834 O O . VAL B 1 243 ? 17.281 11.672 12.57 1 98.81 243 VAL B O 1
ATOM 4837 N N . ALA B 1 244 ? 15.344 11.039 13.555 1 98.5 244 ALA B N 1
ATOM 4838 C CA . ALA B 1 244 ? 15.461 11.984 14.664 1 98.5 244 ALA B CA 1
ATOM 4839 C C . ALA B 1 244 ? 16.719 11.711 15.484 1 98.5 244 ALA B C 1
ATOM 4841 O O . ALA B 1 244 ? 17.438 12.641 15.844 1 98.5 244 ALA B O 1
ATOM 4842 N N . ALA B 1 245 ? 16.953 10.43 15.742 1 98.44 245 ALA B N 1
ATOM 4843 C CA . ALA B 1 245 ? 18.109 10.047 16.531 1 98.44 245 ALA B CA 1
ATOM 4844 C C . ALA B 1 245 ? 19.406 10.445 15.836 1 98.44 245 ALA B C 1
ATOM 4846 O O . ALA B 1 245 ? 20.375 10.844 16.484 1 98.44 245 ALA B O 1
ATOM 4847 N N . ALA B 1 246 ? 19.438 10.297 14.547 1 98.44 246 ALA B N 1
ATOM 4848 C CA . ALA B 1 246 ? 20.625 10.656 13.773 1 98.44 246 ALA B CA 1
ATOM 4849 C C . ALA B 1 246 ? 20.906 12.156 13.867 1 98.44 246 ALA B C 1
ATOM 4851 O O . ALA B 1 246 ? 22.047 12.586 13.68 1 98.44 246 ALA B O 1
ATOM 4852 N N . LEU B 1 247 ? 19.906 12.945 14.227 1 97.81 247 LEU B N 1
ATOM 4853 C CA . LEU B 1 247 ? 20.047 14.391 14.391 1 97.81 247 LEU B CA 1
ATOM 4854 C C . LEU B 1 247 ? 20.328 14.742 15.852 1 97.81 247 LEU B C 1
ATOM 4856 O O . LEU B 1 247 ? 20.469 15.922 16.188 1 97.81 247 LEU B O 1
ATOM 4860 N N . GLY B 1 248 ? 20.297 13.719 16.719 1 96.69 248 GLY B N 1
ATOM 4861 C CA . GLY B 1 248 ? 20.578 13.93 18.125 1 96.69 248 GLY B CA 1
ATOM 4862 C C . GLY B 1 248 ? 19.328 14.008 18.984 1 96.69 248 GLY B C 1
ATOM 4863 O O . GLY B 1 248 ? 19.422 14.242 20.188 1 96.69 248 GLY B O 1
ATOM 4864 N N . PHE B 1 249 ? 18.203 13.836 18.359 1 97.19 249 PHE B N 1
ATOM 4865 C CA . PHE B 1 249 ? 16.953 13.836 19.109 1 97.19 249 PHE B CA 1
ATOM 4866 C C . PHE B 1 249 ? 16.609 12.43 19.578 1 97.19 249 PHE B C 1
ATOM 4868 O O . PHE B 1 249 ? 15.891 11.703 18.891 1 97.19 249 PHE B O 1
ATOM 4875 N N . THR B 1 250 ? 16.984 12.039 20.719 1 95.5 250 THR B N 1
ATOM 4876 C CA . THR B 1 250 ? 16.906 10.648 21.141 1 95.5 250 THR B CA 1
ATOM 4877 C C . THR B 1 250 ? 15.719 10.445 22.078 1 95.5 250 THR B C 1
ATOM 4879 O O . THR B 1 250 ? 15.336 9.305 22.359 1 95.5 250 THR B O 1
ATOM 4882 N N . ARG B 1 251 ? 15.188 11.516 22.547 1 94.31 251 ARG B N 1
ATOM 4883 C CA . ARG B 1 251 ? 14.023 11.406 23.406 1 94.31 251 ARG B CA 1
ATOM 4884 C C . ARG B 1 251 ? 12.758 11.836 22.688 1 94.31 251 ARG B C 1
ATOM 4886 O O . ARG B 1 251 ? 12.234 12.93 22.922 1 94.31 251 ARG B O 1
ATOM 4893 N N . MET B 1 252 ? 12.312 11.023 21.828 1 97.06 252 MET B N 1
ATOM 4894 C CA . MET B 1 252 ? 11.125 11.297 21.031 1 97.06 252 MET B CA 1
ATOM 4895 C C . MET B 1 252 ? 9.977 10.367 21.422 1 97.06 252 MET B C 1
ATOM 4897 O O . MET B 1 252 ? 10.203 9.203 21.75 1 97.06 252 MET B O 1
ATOM 4901 N N . GLU B 1 253 ? 8.812 10.867 21.359 1 97.56 253 GLU B N 1
ATOM 4902 C CA . GLU B 1 253 ? 7.625 10.039 21.562 1 97.56 253 GLU B CA 1
ATOM 4903 C C . GLU B 1 253 ? 7.355 9.156 20.344 1 97.56 253 GLU B C 1
ATOM 4905 O O . GLU B 1 253 ? 7.516 9.594 19.203 1 97.56 253 GLU B O 1
ATOM 4910 N N . SER B 1 254 ? 6.957 7.875 20.625 1 98 254 SER B N 1
ATOM 4911 C CA . SER B 1 254 ? 6.414 7.043 19.562 1 98 254 SER B CA 1
ATOM 4912 C C . SER B 1 254 ? 5.043 7.543 19.125 1 98 254 SER B C 1
ATOM 4914 O O . SER B 1 254 ? 4.422 8.359 19.797 1 98 254 SER B O 1
ATOM 4916 N N . VAL B 1 255 ? 4.602 7.043 18.031 1 98 255 VAL B N 1
ATOM 4917 C CA . VAL B 1 255 ? 3.285 7.434 17.531 1 98 255 VAL B CA 1
ATOM 4918 C C . VAL B 1 255 ? 2.213 7.047 18.547 1 98 255 VAL B C 1
ATOM 4920 O O . VAL B 1 255 ? 1.266 7.801 18.781 1 98 255 VAL B O 1
ATOM 4923 N N . LEU B 1 256 ? 2.311 5.887 19.172 1 98 256 LEU B N 1
ATOM 4924 C CA . LEU B 1 256 ? 1.353 5.473 20.188 1 98 256 LEU B CA 1
ATOM 4925 C C . LEU B 1 256 ? 1.396 6.414 21.391 1 98 256 LEU B C 1
ATOM 4927 O O . LEU B 1 256 ? 0.352 6.805 21.922 1 98 256 LEU B O 1
ATOM 4931 N N . ASP B 1 257 ? 2.609 6.719 21.797 1 97.81 257 ASP B N 1
ATOM 4932 C CA . ASP B 1 257 ? 2.758 7.637 22.922 1 97.81 257 ASP B CA 1
ATOM 4933 C C . ASP B 1 257 ? 2.125 8.992 22.609 1 97.81 257 ASP B C 1
ATOM 4935 O O . ASP B 1 257 ? 1.497 9.602 23.484 1 97.81 257 ASP B O 1
ATOM 4939 N N . MET B 1 258 ? 2.307 9.469 21.438 1 97.25 258 MET B N 1
ATOM 4940 C CA . MET B 1 258 ? 1.707 10.734 21.031 1 97.25 258 MET B CA 1
ATOM 4941 C C . MET B 1 258 ? 0.186 10.672 21.109 1 97.25 258 MET B C 1
ATOM 4943 O O . MET B 1 258 ? -0.449 11.586 21.641 1 97.25 258 MET B O 1
ATOM 4947 N N . PHE B 1 259 ? -0.353 9.578 20.562 1 96.81 259 PHE B N 1
ATOM 4948 C CA . PHE B 1 259 ? -1.799 9.398 20.594 1 96.81 259 PHE B CA 1
ATOM 4949 C C . PHE B 1 259 ? -2.309 9.344 22.031 1 96.81 259 PHE B C 1
ATOM 4951 O O . PHE B 1 259 ? -3.295 10 22.359 1 96.81 259 PHE B O 1
ATOM 4958 N N . ASN B 1 260 ? -1.647 8.555 22.844 1 97.44 260 ASN B N 1
ATOM 4959 C CA . ASN B 1 260 ? -2.031 8.461 24.234 1 97.44 260 ASN B CA 1
ATOM 4960 C C . ASN B 1 260 ? -1.995 9.828 24.922 1 97.44 260 ASN B C 1
ATOM 4962 O O . ASN B 1 260 ? -2.932 10.195 25.641 1 97.44 260 ASN B O 1
ATOM 4966 N N . ALA B 1 261 ? -0.939 10.578 24.672 1 96.38 261 ALA B N 1
ATOM 4967 C CA . ALA B 1 261 ? -0.767 11.883 25.297 1 96.38 261 ALA B CA 1
ATOM 4968 C C . ALA B 1 261 ? -1.801 12.883 24.781 1 96.38 261 ALA B C 1
ATOM 4970 O O . ALA B 1 261 ? -2.375 13.648 25.547 1 96.38 261 ALA B O 1
ATOM 4971 N N . ASP B 1 262 ? -2.045 12.852 23.5 1 95.31 262 ASP B N 1
ATOM 4972 C CA . ASP B 1 262 ? -2.951 13.805 22.859 1 95.31 262 ASP B CA 1
ATOM 4973 C C . ASP B 1 262 ? -4.387 13.602 23.344 1 95.31 262 ASP B C 1
ATOM 4975 O O . ASP B 1 262 ? -5.16 14.555 23.438 1 95.31 262 ASP B O 1
ATOM 4979 N N . TYR B 1 263 ? -4.707 12.383 23.672 1 94.56 263 TYR B N 1
ATOM 4980 C CA . TYR B 1 263 ? -6.109 12.078 23.922 1 94.56 263 TYR B CA 1
ATOM 4981 C C . TYR B 1 263 ? -6.305 11.57 25.359 1 94.56 263 TYR B C 1
ATOM 4983 O O . TYR B 1 263 ? -7.375 11.062 25.703 1 94.56 263 TYR B O 1
ATOM 4991 N N . GLY B 1 264 ? -5.262 11.719 26.141 1 94.75 264 GLY B N 1
ATOM 4992 C CA . GLY B 1 264 ? -5.355 11.312 27.531 1 94.75 264 GLY B CA 1
ATOM 4993 C C . GLY B 1 264 ? -5.664 9.836 27.703 1 94.75 264 GLY B C 1
ATOM 4994 O O . GLY B 1 264 ? -6.496 9.453 28.516 1 94.75 264 GLY B O 1
ATOM 4995 N N . ALA B 1 265 ? -5.141 9 26.828 1 95.69 265 ALA B N 1
ATOM 4996 C CA . ALA B 1 265 ? -5.348 7.551 26.859 1 95.69 265 ALA B CA 1
ATOM 4997 C C . ALA B 1 265 ? -4.105 6.832 27.391 1 95.69 265 ALA B C 1
ATOM 4999 O O . ALA B 1 265 ? -3.08 7.461 27.641 1 95.69 265 ALA B O 1
ATOM 5000 N N . GLN B 1 266 ? -4.211 5.543 27.672 1 96.56 266 GLN B N 1
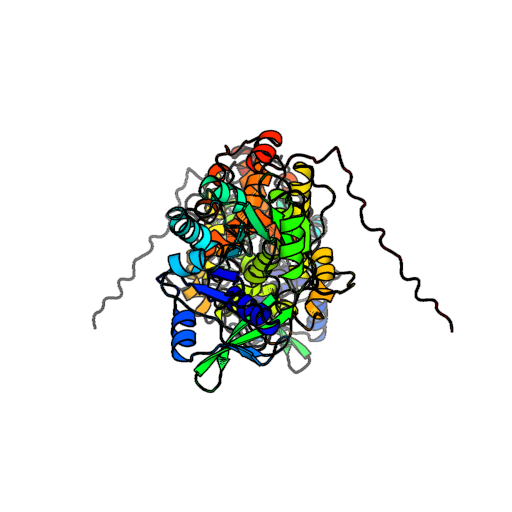ATOM 5001 C CA . GLN B 1 266 ? -3.1 4.723 28.141 1 96.56 266 GLN B CA 1
ATOM 5002 C C . GLN B 1 266 ? -3.115 3.346 27.484 1 96.56 266 GLN B C 1
ATOM 5004 O O . GLN B 1 266 ? -2.934 2.328 28.156 1 96.56 266 GLN B O 1
ATOM 5009 N N . CYS B 1 267 ? -3.434 3.344 26.234 1 96.88 267 CYS B N 1
ATOM 5010 C CA . CYS B 1 267 ? -3.484 2.078 25.516 1 96.88 267 CYS B CA 1
ATOM 5011 C C . CYS B 1 267 ? -2.09 1.489 25.344 1 96.88 267 CYS B C 1
ATOM 5013 O O . CYS B 1 267 ? -1.107 2.227 25.25 1 96.88 267 CYS B O 1
ATOM 5015 N N . SER B 1 268 ? -2.006 0.18 25.266 1 96.81 268 SER B N 1
ATOM 5016 C CA . SER B 1 268 ? -0.723 -0.513 25.203 1 96.81 268 SER B CA 1
ATOM 5017 C C . SER B 1 268 ? -0.306 -0.772 23.766 1 96.81 268 SER B C 1
ATOM 5019 O O . SER B 1 268 ? 0.857 -1.078 23.5 1 96.81 268 SER B O 1
ATOM 5021 N N . ASP B 1 269 ? -1.278 -0.698 22.875 1 97.75 269 ASP B N 1
ATOM 5022 C CA . ASP B 1 269 ? -0.935 -0.881 21.469 1 97.75 269 ASP B CA 1
ATOM 5023 C C . ASP B 1 269 ? -1.792 0.012 20.578 1 97.75 269 ASP B C 1
ATOM 5025 O O . ASP B 1 269 ? -2.891 0.414 20.969 1 97.75 269 ASP B O 1
ATOM 5029 N N . LEU B 1 270 ? -1.289 0.263 19.438 1 97.94 270 LEU B N 1
ATOM 5030 C CA . LEU B 1 270 ? -1.858 1.25 18.531 1 97.94 270 LEU B CA 1
ATOM 5031 C C . LEU B 1 270 ? -3.215 0.79 18 1 97.94 270 LEU B C 1
ATOM 5033 O O . LEU B 1 270 ? -4.145 1.592 17.891 1 97.94 270 LEU B O 1
ATOM 5037 N N . ALA B 1 271 ? -3.352 -0.49 17.656 1 97.12 271 ALA B N 1
ATOM 5038 C CA . ALA B 1 271 ? -4.602 -1.02 17.109 1 97.12 271 ALA B CA 1
ATOM 5039 C C . ALA B 1 271 ? -5.742 -0.874 18.109 1 97.12 271 ALA B C 1
ATOM 5041 O O . ALA B 1 271 ? -6.863 -0.528 17.734 1 97.12 271 ALA B O 1
ATOM 5042 N N . THR B 1 272 ? -5.438 -1.154 19.359 1 97.38 272 THR B N 1
ATOM 5043 C CA . THR B 1 272 ? -6.43 -0.991 20.406 1 97.38 272 THR B CA 1
ATOM 5044 C C . THR B 1 272 ? -6.82 0.476 20.562 1 97.38 272 THR B C 1
ATOM 5046 O O . THR B 1 272 ? -8 0.794 20.719 1 97.38 272 THR B O 1
ATOM 5049 N N . PHE B 1 273 ? -5.848 1.371 20.547 1 98.06 273 PHE B N 1
ATOM 5050 C CA . PHE B 1 273 ? -6.117 2.797 20.688 1 98.06 273 PHE B CA 1
ATOM 5051 C C . PHE B 1 273 ? -7.078 3.271 19.594 1 98.06 273 PHE B C 1
ATOM 5053 O O . PHE B 1 273 ? -8.109 3.879 19.906 1 98.06 273 PHE B O 1
ATOM 5060 N N . VAL B 1 274 ? -6.773 2.979 18.328 1 96.75 274 VAL B N 1
ATOM 5061 C CA . VAL B 1 274 ? -7.539 3.543 17.219 1 96.75 274 VAL B CA 1
ATOM 5062 C C . VAL B 1 274 ? -8.938 2.928 17.203 1 96.75 274 VAL B C 1
ATOM 5064 O O . VAL B 1 274 ? -9.898 3.566 16.75 1 96.75 274 VAL B O 1
ATOM 5067 N N . ALA B 1 275 ? -9.078 1.698 17.625 1 95.31 275 ALA B N 1
ATOM 5068 C CA . ALA B 1 275 ? -10.367 1.012 17.625 1 95.31 275 ALA B CA 1
ATOM 5069 C C . ALA B 1 275 ? -11.281 1.57 18.719 1 95.31 275 ALA B C 1
ATOM 5071 O O . ALA B 1 275 ? -12.5 1.625 18.547 1 95.31 275 ALA B O 1
ATOM 5072 N N . SER B 1 276 ? -10.68 2.066 19.781 1 95.81 276 SER B N 1
ATOM 5073 C CA . SER B 1 276 ? -11.484 2.346 20.969 1 95.81 276 SER B CA 1
ATOM 5074 C C . SER B 1 276 ? -11.68 3.846 21.172 1 95.81 276 SER B C 1
ATOM 5076 O O . SER B 1 276 ? -12.531 4.27 21.953 1 95.81 276 SER B O 1
ATOM 5078 N N . ASN B 1 277 ? -10.875 4.668 20.547 1 95.62 277 ASN B N 1
ATOM 5079 C CA . ASN B 1 277 ? -10.922 6.098 20.828 1 95.62 277 ASN B CA 1
ATOM 5080 C C . ASN B 1 277 ? -12.227 6.723 20.359 1 95.62 277 ASN B C 1
ATOM 5082 O O . ASN B 1 277 ? -12.469 6.832 19.156 1 95.62 277 ASN B O 1
ATOM 5086 N N . ALA B 1 278 ? -13.008 7.215 21.219 1 93.75 278 ALA B N 1
ATOM 5087 C CA . ALA B 1 278 ? -14.352 7.703 20.938 1 93.75 278 ALA B CA 1
ATOM 5088 C C . ALA B 1 278 ? -14.312 9.008 20.141 1 93.75 278 ALA B C 1
ATOM 5090 O O . ALA B 1 278 ? -15.18 9.258 19.297 1 93.75 278 ALA B O 1
ATOM 5091 N N . GLN B 1 279 ? -13.352 9.828 20.406 1 91.5 279 GLN B N 1
ATOM 5092 C CA . GLN B 1 279 ? -13.266 11.125 19.75 1 91.5 279 GLN B CA 1
ATOM 5093 C C . GLN B 1 279 ? -12.938 10.969 18.281 1 91.5 279 GLN B C 1
ATOM 5095 O O . GLN B 1 279 ? -13.461 11.695 17.438 1 91.5 279 GLN B O 1
ATOM 5100 N N . LEU B 1 280 ? -12.102 10.023 17.984 1 92.31 280 LEU B N 1
ATOM 5101 C CA . LEU B 1 280 ? -11.672 9.797 16.609 1 92.31 280 LEU B CA 1
ATOM 5102 C C . LEU B 1 280 ? -12.727 9.016 15.828 1 92.31 280 LEU B C 1
ATOM 5104 O O . LEU B 1 280 ? -12.773 9.07 14.602 1 92.31 280 LEU B O 1
ATOM 5108 N N . ASN B 1 281 ? -13.57 8.273 16.609 1 95.12 281 ASN B N 1
ATOM 5109 C CA . ASN B 1 281 ? -14.562 7.406 15.984 1 95.12 281 ASN B CA 1
ATOM 5110 C C . ASN B 1 281 ? -15.984 7.891 16.266 1 95.12 281 ASN B C 1
ATOM 5112 O O . ASN B 1 281 ? -16.875 7.082 16.531 1 95.12 281 ASN B O 1
ATOM 5116 N N . LYS B 1 282 ? -16.156 9.156 16.234 1 91.69 282 LYS B N 1
ATOM 5117 C CA . LYS B 1 282 ? -17.453 9.734 16.547 1 91.69 282 LYS B CA 1
ATOM 5118 C C . LYS B 1 282 ? -18.469 9.461 15.438 1 91.69 282 LYS B C 1
ATOM 5120 O O . LYS B 1 282 ? -19.656 9.25 15.703 1 91.69 282 LYS B O 1
ATOM 5125 N N . ARG B 1 283 ? -17.984 9.539 14.148 1 91.25 283 ARG B N 1
ATOM 5126 C CA . ARG B 1 283 ? -18.844 9.312 12.992 1 91.25 283 ARG B CA 1
ATOM 5127 C C . ARG B 1 283 ? -18.078 8.664 11.852 1 91.25 283 ARG B C 1
ATOM 5129 O O . ARG B 1 283 ? -16.891 8.93 11.672 1 91.25 283 ARG B O 1
ATOM 5136 N N . PRO B 1 284 ? -18.844 7.926 11.133 1 94.44 284 PRO B N 1
ATOM 5137 C CA . PRO B 1 284 ? -18.172 7.363 9.953 1 94.44 284 P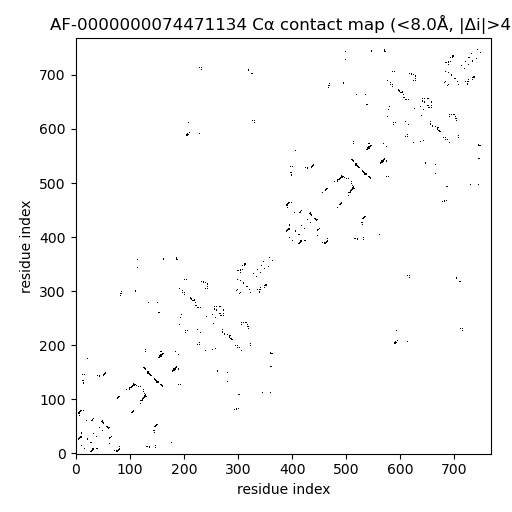RO B CA 1
ATOM 5138 C C . PRO B 1 284 ? -17.859 8.422 8.891 1 94.44 284 PRO B C 1
ATOM 5140 O O . PRO B 1 284 ? -18.531 9.453 8.836 1 94.44 284 PRO B O 1
ATOM 5143 N N . GLY B 1 285 ? -16.922 8.203 8.141 1 93.88 285 GLY B N 1
ATOM 5144 C CA . GLY B 1 285 ? -16.531 9.062 7.035 1 93.88 285 GLY B CA 1
ATOM 5145 C C . GLY B 1 285 ? -15.156 8.742 6.477 1 93.88 285 GLY B C 1
ATOM 5146 O O . GLY B 1 285 ? -14.227 8.445 7.234 1 93.88 285 GLY B O 1
ATOM 5147 N N . LEU B 1 286 ? -15.031 8.773 5.16 1 96.19 286 LEU B N 1
ATOM 5148 C CA . LEU B 1 286 ? -13.766 8.531 4.477 1 96.19 286 LEU B CA 1
ATOM 5149 C C . LEU B 1 286 ? -13.352 9.758 3.668 1 96.19 286 LEU B C 1
ATOM 5151 O O . LEU B 1 286 ? -14.195 10.57 3.285 1 96.19 286 LEU B O 1
ATOM 5155 N N . PRO B 1 287 ? -12.039 9.922 3.445 1 95.75 287 PRO B N 1
ATOM 5156 C CA . PRO B 1 287 ? -11.602 10.961 2.514 1 95.75 287 PRO B CA 1
ATOM 5157 C C . PRO B 1 287 ? -12.195 10.797 1.119 1 95.75 287 PRO B C 1
ATOM 5159 O O . PRO B 1 287 ? -12.531 9.68 0.717 1 95.75 287 PRO B O 1
ATOM 5162 N N . GLY B 1 288 ? -12.281 11.875 0.417 1 95.25 288 GLY B N 1
ATOM 5163 C CA . GLY B 1 288 ? -13 11.883 -0.846 1 95.25 288 GLY B CA 1
ATOM 5164 C C . GLY B 1 288 ? -12.266 11.156 -1.958 1 95.25 288 GLY B C 1
ATOM 5165 O O . GLY B 1 288 ? -12.891 10.688 -2.91 1 95.25 288 GLY B O 1
ATOM 5166 N N . SER B 1 289 ? -10.984 11.141 -1.937 1 97.31 289 SER B N 1
ATOM 5167 C CA . SER B 1 289 ? -10.133 10.5 -2.938 1 97.31 289 SER B CA 1
ATOM 5168 C C . SER B 1 289 ? -8.695 10.383 -2.449 1 97.31 289 SER B C 1
ATOM 5170 O O . SER B 1 289 ? -8.375 10.82 -1.342 1 97.31 289 SER B O 1
ATOM 5172 N N . MET B 1 290 ? -7.879 9.82 -3.27 1 97.88 290 MET B N 1
ATOM 5173 C CA . MET B 1 290 ? -6.461 9.703 -2.941 1 97.88 290 MET B CA 1
ATOM 5174 C C . MET B 1 290 ? -5.75 11.047 -3.09 1 97.88 290 MET B C 1
ATOM 5176 O O . MET B 1 290 ? -4.562 11.164 -2.781 1 97.88 290 MET B O 1
ATOM 5180 N N . LEU B 1 291 ? -6.484 12.086 -3.436 1 97.38 291 LEU B N 1
ATOM 5181 C CA . LEU B 1 291 ? -5.922 13.43 -3.529 1 97.38 291 LEU B CA 1
ATOM 5182 C C . LEU B 1 291 ? -6.203 14.219 -2.258 1 97.38 291 LEU B C 1
ATOM 5184 O O . LEU B 1 291 ? -5.789 15.375 -2.139 1 97.38 291 LEU B O 1
ATOM 5188 N N . ALA B 1 292 ? -6.855 13.617 -1.34 1 96.69 292 ALA B N 1
ATOM 5189 C CA . ALA B 1 292 ? -7.164 14.273 -0.073 1 96.69 292 ALA B CA 1
ATOM 5190 C C . ALA B 1 292 ? -5.887 14.688 0.655 1 96.69 292 ALA B C 1
ATOM 5192 O O . ALA B 1 292 ? -4.793 14.242 0.306 1 96.69 292 ALA B O 1
ATOM 5193 N N . ARG B 1 293 ? -6.023 15.508 1.662 1 94.44 293 ARG B N 1
ATOM 5194 C CA . ARG B 1 293 ? -4.895 16.125 2.342 1 94.44 293 ARG B CA 1
ATOM 5195 C C . ARG B 1 293 ? -4.031 15.086 3.043 1 94.44 293 ARG B C 1
ATOM 5197 O O . ARG B 1 293 ? -2.834 15.297 3.246 1 94.44 293 ARG B O 1
ATOM 5204 N N . GLN B 1 294 ? -4.66 13.914 3.391 1 97.19 294 GLN B N 1
ATOM 5205 C CA . GLN B 1 294 ? -3.918 12.828 4.02 1 97.19 294 GLN B CA 1
ATOM 5206 C C . GLN B 1 294 ? -2.785 12.336 3.123 1 97.19 294 GLN B C 1
ATOM 5208 O O . GLN B 1 294 ? -1.827 11.727 3.598 1 97.19 294 GLN B O 1
ATOM 5213 N N . VAL B 1 295 ? -2.943 12.664 1.811 1 98.31 295 VAL B N 1
ATOM 5214 C CA . VAL B 1 295 ? -1.892 12.336 0.856 1 98.31 295 VAL B CA 1
ATOM 5215 C C . VAL B 1 295 ? -1.272 13.609 0.3 1 98.31 295 VAL B C 1
ATOM 5217 O O . VAL B 1 295 ? -0.069 13.844 0.443 1 98.31 295 VAL B O 1
ATOM 5220 N N . SER B 1 296 ? -2.039 14.547 -0.151 1 97.62 296 SER B N 1
ATOM 5221 C CA . SER B 1 296 ? -1.559 15.719 -0.875 1 97.62 296 SER B CA 1
ATOM 5222 C C . SER B 1 296 ? -0.774 16.656 0.04 1 97.62 296 SER B C 1
ATOM 5224 O O . SER B 1 296 ? 0.047 17.438 -0.427 1 97.62 296 SER B O 1
ATOM 5226 N N . GLN B 1 297 ? -0.997 16.531 1.313 1 97.38 297 GLN B N 1
ATOM 5227 C CA . GLN B 1 297 ? -0.23 17.312 2.279 1 97.38 297 GLN B CA 1
ATOM 5228 C C . GLN B 1 297 ? 0.846 16.469 2.945 1 97.38 297 GLN B C 1
ATOM 5230 O O . GLN B 1 297 ? 2.02 16.844 2.963 1 97.38 297 GLN B O 1
ATOM 5235 N N . ASP B 1 298 ? 0.473 15.305 3.414 1 98 298 ASP B N 1
ATOM 5236 C CA . ASP B 1 298 ? 1.343 14.555 4.312 1 98 298 ASP B CA 1
ATOM 5237 C C . ASP B 1 298 ? 2.494 13.906 3.545 1 98 298 ASP B C 1
ATOM 5239 O O . ASP B 1 298 ? 3.592 13.75 4.082 1 98 298 ASP B O 1
ATOM 5243 N N . ILE B 1 299 ? 2.291 13.594 2.291 1 98.81 299 ILE B N 1
ATOM 5244 C CA . ILE B 1 299 ? 3.344 12.961 1.506 1 98.81 299 ILE B CA 1
ATOM 5245 C C . ILE B 1 299 ? 4.398 13.992 1.126 1 98.81 299 ILE B C 1
ATOM 5247 O O . ILE B 1 299 ? 5.555 13.898 1.551 1 98.81 299 ILE B O 1
ATOM 5251 N N . PRO B 1 300 ? 4.035 15.094 0.478 1 98.62 300 PRO B N 1
ATOM 5252 C CA . PRO B 1 300 ? 5.082 16.016 0.029 1 98.62 300 PRO B CA 1
ATOM 5253 C C . PRO B 1 300 ? 5.648 16.859 1.165 1 98.62 300 PRO B C 1
ATOM 5255 O O . PRO B 1 300 ? 6.816 17.25 1.125 1 98.62 300 PRO B O 1
ATOM 5258 N N . PHE B 1 301 ? 4.891 17.094 2.23 1 98.5 301 PHE B N 1
ATOM 5259 C CA . PHE B 1 301 ? 5.32 18.125 3.16 1 98.5 301 PHE B CA 1
ATOM 5260 C C . PHE B 1 301 ? 5.715 17.516 4.5 1 98.5 301 PHE B C 1
ATOM 5262 O O . PHE B 1 301 ? 6.176 18.234 5.398 1 98.5 301 PHE B O 1
ATOM 5269 N N . TRP B 1 302 ? 5.602 16.234 4.582 1 98.38 302 TRP B N 1
ATOM 5270 C CA . TRP B 1 302 ? 6.16 15.586 5.77 1 98.38 302 TRP B CA 1
ATOM 5271 C C . TRP B 1 302 ? 6.969 14.352 5.387 1 98.38 302 TRP B C 1
ATOM 5273 O O . TRP B 1 302 ? 8.133 14.219 5.77 1 98.38 302 TRP B O 1
ATOM 5283 N N . CYS B 1 303 ? 6.422 13.406 4.574 1 98.75 303 CYS B N 1
ATOM 5284 C CA . CYS B 1 303 ? 7.133 12.188 4.211 1 98.75 303 CYS B CA 1
ATOM 5285 C C . CYS B 1 303 ? 8.383 12.508 3.398 1 98.75 303 CYS B C 1
ATOM 5287 O O . CYS B 1 303 ? 9.453 11.953 3.652 1 98.75 303 CYS B O 1
ATOM 5289 N N . VAL B 1 304 ? 8.25 13.391 2.445 1 98.75 304 VAL B N 1
ATOM 5290 C CA . VAL B 1 304 ? 9.359 13.711 1.551 1 98.75 304 VAL B CA 1
ATOM 5291 C C . VAL B 1 304 ? 10.492 14.359 2.342 1 98.75 304 VAL B C 1
ATOM 5293 O O . VAL B 1 304 ? 11.648 13.953 2.227 1 98.75 304 VAL B O 1
ATOM 5296 N N . PRO B 1 305 ? 10.227 15.359 3.191 1 98.44 305 PRO B N 1
ATOM 5297 C CA . PRO B 1 305 ? 11.336 15.93 3.953 1 98.44 305 PRO B CA 1
ATOM 5298 C C . PRO B 1 305 ? 11.992 14.922 4.895 1 98.44 305 PRO B C 1
ATOM 5300 O O . PRO B 1 305 ? 13.211 14.938 5.074 1 98.44 305 PRO B O 1
ATOM 5303 N N . VAL B 1 306 ? 11.242 14.016 5.488 1 98.69 306 VAL B N 1
ATOM 5304 C CA . VAL B 1 306 ? 11.797 13.016 6.383 1 98.69 306 VAL B CA 1
ATOM 5305 C C . VAL B 1 306 ? 12.695 12.055 5.59 1 98.69 306 VAL B C 1
ATOM 5307 O O . VAL B 1 306 ? 13.789 11.719 6.031 1 98.69 306 VAL B O 1
ATOM 5310 N N . ALA B 1 307 ? 12.203 11.648 4.438 1 98.69 307 ALA B N 1
ATOM 5311 C CA . ALA B 1 307 ? 13.008 10.781 3.576 1 98.69 307 ALA B CA 1
ATOM 5312 C C . ALA B 1 307 ? 14.273 11.492 3.119 1 98.69 307 ALA B C 1
ATOM 5314 O O . ALA B 1 307 ? 15.352 10.891 3.068 1 98.69 307 ALA B O 1
ATOM 5315 N N . SER B 1 308 ? 14.141 12.781 2.791 1 98.69 308 SER B N 1
ATOM 5316 C CA . SER B 1 308 ? 15.281 13.586 2.359 1 98.69 308 SER B CA 1
ATOM 5317 C C . SER B 1 308 ? 16.328 13.703 3.469 1 98.69 308 SER B C 1
ATOM 5319 O O . SER B 1 308 ? 17.531 13.594 3.217 1 98.69 308 SER B O 1
ATOM 5321 N N . LEU B 1 309 ? 15.867 13.945 4.664 1 98.69 309 LEU B N 1
ATOM 5322 C CA . LEU B 1 309 ? 16.75 13.977 5.824 1 98.69 309 LEU B CA 1
ATOM 5323 C C . LEU B 1 309 ? 17.438 12.633 6.023 1 98.69 309 LEU B C 1
ATOM 5325 O O . LEU B 1 309 ? 18.641 12.578 6.262 1 98.69 309 LEU B O 1
ATOM 5329 N N . GLY B 1 310 ? 16.641 11.539 5.949 1 98.75 310 GLY B N 1
ATOM 5330 C CA . GLY B 1 310 ? 17.219 10.211 6.078 1 98.75 310 GLY B CA 1
ATOM 5331 C C . GLY B 1 310 ? 18.328 9.945 5.078 1 98.75 310 GLY B C 1
ATOM 5332 O O . GLY B 1 310 ? 19.375 9.406 5.438 1 98.75 310 GLY B O 1
ATOM 5333 N N . GLU B 1 311 ? 18.109 10.328 3.877 1 98.25 311 GLU B N 1
ATOM 5334 C CA . GLU B 1 311 ? 19.109 10.148 2.818 1 98.25 311 GLU B CA 1
ATOM 5335 C C . GLU B 1 311 ? 20.406 10.883 3.139 1 98.25 311 GLU B C 1
ATOM 5337 O O . GLU B 1 311 ? 21.484 10.328 2.998 1 98.25 311 GLU B O 1
ATOM 5342 N N . ALA B 1 312 ? 20.312 12.094 3.551 1 98.56 312 ALA B N 1
ATOM 5343 C CA . ALA B 1 312 ? 21.5 12.898 3.871 1 98.56 312 ALA B CA 1
ATOM 5344 C C . ALA B 1 312 ? 22.266 12.305 5.047 1 98.56 312 ALA B C 1
ATOM 5346 O O . ALA B 1 312 ? 23.5 12.352 5.078 1 98.56 312 ALA B O 1
ATOM 5347 N N . LEU B 1 313 ? 21.562 11.727 5.965 1 98.56 313 LEU B N 1
ATOM 5348 C CA . LEU B 1 313 ? 22.156 11.273 7.219 1 98.56 313 LEU B CA 1
ATOM 5349 C C . LEU B 1 313 ? 22.547 9.805 7.133 1 98.56 313 LEU B C 1
ATOM 5351 O O . LEU B 1 313 ? 23.062 9.234 8.094 1 98.56 313 LEU B O 1
ATOM 5355 N N . GLY B 1 314 ? 22.266 9.188 6.012 1 98.31 314 GLY B N 1
ATOM 5356 C CA . GLY B 1 314 ? 22.562 7.777 5.832 1 98.31 314 GLY B CA 1
ATOM 5357 C C . GLY B 1 314 ? 21.625 6.863 6.598 1 98.31 314 GLY B C 1
ATOM 5358 O O . GLY B 1 314 ? 22.016 5.766 7.004 1 98.31 314 GLY B O 1
ATOM 5359 N N . VAL B 1 315 ? 20.453 7.297 6.934 1 98.69 315 VAL B N 1
ATOM 5360 C CA . VAL B 1 315 ? 19.438 6.52 7.613 1 98.69 315 VAL B CA 1
ATOM 5361 C C . VAL B 1 315 ? 18.359 6.09 6.613 1 98.69 315 VAL B C 1
ATOM 5363 O O . VAL B 1 315 ? 17.578 6.918 6.145 1 98.69 315 VAL B O 1
ATOM 5366 N N . PRO B 1 316 ? 18.266 4.812 6.293 1 98.19 316 PRO B N 1
ATOM 5367 C CA . PRO B 1 316 ? 17.281 4.355 5.32 1 98.19 316 PRO B CA 1
ATOM 5368 C C . PRO B 1 316 ? 15.836 4.543 5.809 1 98.19 316 PRO B C 1
ATOM 5370 O O . PRO B 1 316 ? 15.555 4.332 6.988 1 98.19 316 PRO B O 1
ATOM 5373 N N . THR B 1 317 ? 14.984 4.996 4.891 1 98.69 317 THR B N 1
ATOM 5374 C CA . THR B 1 317 ? 13.555 5.117 5.168 1 98.69 317 THR B CA 1
ATOM 5375 C C . THR B 1 317 ? 12.734 4.398 4.098 1 98.69 317 THR B C 1
ATOM 5377 O O . THR B 1 317 ? 11.883 5.008 3.445 1 98.69 317 THR B O 1
ATOM 5380 N N . PRO B 1 318 ? 12.891 3.121 3.967 1 98.56 318 PRO B N 1
ATOM 5381 C CA . PRO B 1 318 ? 12.289 2.412 2.832 1 98.56 318 PRO B CA 1
ATOM 5382 C C . PRO B 1 318 ? 10.766 2.373 2.904 1 98.56 318 PRO B C 1
ATOM 5384 O O . PRO B 1 318 ? 10.094 2.369 1.868 1 98.56 318 PRO B O 1
ATOM 5387 N N . ILE B 1 319 ? 10.164 2.324 4.062 1 98.69 319 ILE B N 1
ATOM 5388 C CA . ILE B 1 319 ? 8.711 2.309 4.188 1 98.69 319 ILE B CA 1
ATOM 5389 C C . ILE B 1 319 ? 8.141 3.641 3.711 1 98.69 319 ILE B C 1
ATOM 5391 O O . ILE B 1 319 ? 7.262 3.67 2.846 1 98.69 319 ILE B O 1
ATOM 5395 N N . ILE B 1 320 ? 8.688 4.691 4.219 1 98.81 320 ILE B N 1
ATOM 5396 C CA . ILE B 1 320 ? 8.234 6.035 3.889 1 98.81 320 ILE B CA 1
ATOM 5397 C C . ILE B 1 320 ? 8.469 6.312 2.406 1 98.81 320 ILE B C 1
ATOM 5399 O O . ILE B 1 320 ? 7.59 6.828 1.714 1 98.81 320 ILE B O 1
ATOM 5403 N N . SER B 1 321 ? 9.625 5.941 1.931 1 98.75 321 SER B N 1
ATOM 5404 C CA . SER B 1 321 ? 9.945 6.137 0.521 1 98.75 321 SER B CA 1
ATOM 5405 C C . SER B 1 321 ? 9.008 5.34 -0.377 1 98.75 321 SER B C 1
ATOM 5407 O O . SER B 1 321 ? 8.664 5.781 -1.477 1 98.75 321 SER B O 1
ATOM 5409 N N . GLY B 1 322 ? 8.617 4.125 0.112 1 98.56 322 GLY B N 1
ATOM 5410 C CA . GLY B 1 322 ? 7.648 3.336 -0.625 1 98.56 322 GLY B CA 1
ATOM 5411 C C . GLY B 1 322 ? 6.297 4.016 -0.745 1 98.56 322 GLY B C 1
ATOM 5412 O O . GLY B 1 322 ? 5.656 3.955 -1.797 1 98.56 322 GLY B O 1
ATOM 5413 N N . TRP B 1 323 ? 5.875 4.672 0.293 1 98.81 323 TRP B N 1
ATOM 5414 C CA . TRP B 1 323 ? 4.609 5.402 0.265 1 98.81 323 TRP B CA 1
ATOM 5415 C C . TRP B 1 323 ? 4.684 6.582 -0.697 1 98.81 323 TRP B C 1
ATOM 5417 O O . TRP B 1 323 ? 3.736 6.848 -1.44 1 98.81 323 TRP B O 1
ATOM 5427 N N . ILE B 1 324 ? 5.828 7.297 -0.672 1 98.81 324 ILE B N 1
ATOM 5428 C CA . ILE B 1 324 ? 6.023 8.438 -1.566 1 98.81 324 ILE B CA 1
ATOM 5429 C C . ILE B 1 324 ? 5.898 7.977 -3.018 1 98.81 324 ILE B C 1
ATOM 5431 O O . ILE B 1 324 ? 5.176 8.586 -3.809 1 98.81 324 ILE B O 1
ATOM 5435 N N . LEU B 1 325 ? 6.559 6.91 -3.291 1 98.75 325 LEU B N 1
ATOM 5436 C CA . LEU B 1 325 ? 6.57 6.402 -4.656 1 98.75 325 LEU B CA 1
ATOM 5437 C C . LEU B 1 325 ? 5.18 5.926 -5.07 1 98.75 325 LEU B C 1
ATOM 5439 O O . LEU B 1 325 ? 4.719 6.227 -6.176 1 98.75 325 LEU B O 1
ATOM 5443 N N . SER B 1 326 ? 4.484 5.137 -4.25 1 98.75 326 SER B N 1
ATOM 5444 C CA . SER B 1 326 ? 3.152 4.629 -4.559 1 98.75 326 SER B CA 1
ATOM 5445 C C . SER B 1 326 ? 2.166 5.77 -4.789 1 98.75 326 SER B C 1
ATOM 5447 O O . SER B 1 326 ? 1.406 5.75 -5.762 1 98.75 326 SER B O 1
ATOM 5449 N N . CYS B 1 327 ? 2.197 6.738 -3.91 1 98.81 327 CYS B N 1
ATOM 5450 C CA . CYS B 1 327 ? 1.278 7.863 -4.031 1 98.81 327 CYS B CA 1
ATOM 5451 C C . CYS B 1 327 ? 1.599 8.703 -5.262 1 98.81 327 CYS B C 1
ATOM 5453 O O . CYS B 1 327 ? 0.693 9.203 -5.93 1 98.81 327 CYS B O 1
ATOM 5455 N N . SER B 1 328 ? 2.912 8.914 -5.535 1 98.88 328 SER B N 1
ATOM 5456 C CA . SER B 1 328 ? 3.301 9.617 -6.75 1 98.88 328 SER B CA 1
ATOM 5457 C C . SER B 1 328 ? 2.77 8.914 -7.992 1 98.88 328 SER B C 1
ATOM 5459 O O . SER B 1 328 ? 2.32 9.562 -8.938 1 98.88 328 SER B O 1
ATOM 5461 N N . THR B 1 329 ? 2.83 7.586 -7.949 1 98.62 329 THR B N 1
ATOM 5462 C CA . THR B 1 329 ? 2.414 6.766 -9.078 1 98.62 329 THR B CA 1
ATOM 5463 C C . THR B 1 329 ? 0.909 6.879 -9.305 1 98.62 329 THR B C 1
ATOM 5465 O O . THR B 1 329 ? 0.466 7.227 -10.406 1 98.62 329 THR B O 1
ATOM 5468 N N . LEU B 1 330 ? 0.117 6.703 -8.297 1 97.94 330 LEU B N 1
ATOM 5469 C CA . LEU B 1 330 ? -1.325 6.609 -8.492 1 97.94 330 LEU B CA 1
ATOM 5470 C C . LEU B 1 330 ? -1.939 7.992 -8.688 1 97.94 330 LEU B C 1
ATOM 5472 O O . LEU B 1 330 ? -2.98 8.125 -9.336 1 97.94 330 LEU B O 1
ATOM 5476 N N . ASN B 1 331 ? -1.292 9.023 -8.156 1 98.19 331 ASN B N 1
ATOM 5477 C CA . ASN B 1 331 ? -1.809 10.383 -8.312 1 98.19 331 ASN B CA 1
ATOM 5478 C C . ASN B 1 331 ? -1.162 11.094 -9.492 1 98.19 331 ASN B C 1
ATOM 5480 O O . ASN B 1 331 ? -1.478 12.258 -9.773 1 98.19 331 ASN B O 1
ATOM 5484 N N . LYS B 1 332 ? -0.217 10.406 -10.172 1 98 332 LYS B N 1
ATOM 5485 C CA . LYS B 1 332 ? 0.477 10.961 -11.328 1 98 332 LYS B CA 1
ATOM 5486 C C . LYS B 1 332 ? 1.107 12.305 -11 1 98 332 LYS B C 1
ATOM 5488 O O . LYS B 1 332 ? 0.966 13.266 -11.766 1 98 332 LYS B O 1
ATOM 5493 N N . THR B 1 333 ? 1.688 12.367 -9.836 1 98.25 333 THR B N 1
ATOM 5494 C CA . THR B 1 333 ? 2.354 13.555 -9.328 1 98.25 333 THR B CA 1
ATOM 5495 C C . THR B 1 333 ? 3.705 13.203 -8.711 1 98.25 333 THR B C 1
ATOM 5497 O O . THR B 1 333 ? 3.789 12.328 -7.848 1 98.25 333 THR B O 1
ATOM 5500 N N . ASP B 1 334 ? 4.734 13.828 -9.18 1 98.44 334 ASP B N 1
ATOM 5501 C CA . ASP B 1 334 ? 6.035 13.648 -8.539 1 98.44 334 ASP B CA 1
ATOM 5502 C C . ASP B 1 334 ? 6.098 14.383 -7.203 1 98.44 334 ASP B C 1
ATOM 5504 O O . ASP B 1 334 ? 6.562 15.523 -7.133 1 98.44 334 ASP B O 1
ATOM 5508 N N . TYR B 1 335 ? 5.801 13.703 -6.113 1 98.5 335 TYR B N 1
ATOM 5509 C CA . TYR B 1 335 ? 5.672 14.344 -4.809 1 98.5 335 TYR B CA 1
ATOM 5510 C C . TYR B 1 335 ? 7.035 14.742 -4.258 1 98.5 335 TYR B C 1
ATOM 5512 O O . TYR B 1 335 ? 7.133 15.609 -3.387 1 98.5 335 TYR B O 1
ATOM 5520 N N . ARG B 1 336 ? 8.094 14.148 -4.73 1 97.69 336 ARG B N 1
ATOM 5521 C CA . ARG B 1 336 ? 9.43 14.586 -4.324 1 97.69 336 ARG B CA 1
ATOM 5522 C C . ARG B 1 336 ? 9.766 15.953 -4.93 1 97.69 336 ARG B C 1
ATOM 5524 O O . ARG B 1 336 ? 10.445 16.766 -4.301 1 97.69 336 ARG B O 1
ATOM 5531 N N . ALA B 1 337 ? 9.258 16.141 -6.105 1 96.88 337 ALA B N 1
ATOM 5532 C CA . ALA B 1 337 ? 9.5 17.422 -6.781 1 96.88 337 ALA B CA 1
ATOM 5533 C C . ALA B 1 337 ? 8.633 18.531 -6.195 1 96.88 337 ALA B C 1
ATOM 5535 O O . ALA B 1 337 ? 9.062 19.672 -6.082 1 96.88 337 ALA B O 1
ATOM 5536 N N . VAL B 1 338 ? 7.414 18.141 -5.812 1 95.44 338 VAL B N 1
ATOM 5537 C CA . VAL B 1 338 ? 6.438 19.094 -5.312 1 95.44 338 VAL B CA 1
ATOM 5538 C C . VAL B 1 338 ? 6.723 19.406 -3.846 1 95.44 338 VAL B C 1
ATOM 5540 O O . VAL B 1 338 ? 6.465 20.516 -3.381 1 95.44 338 VAL B O 1
ATOM 5543 N N . GLY B 1 339 ? 7.215 18.422 -3.125 1 97.19 339 GLY B N 1
ATOM 5544 C CA . GLY B 1 339 ? 7.344 18.5 -1.68 1 97.19 339 GLY B CA 1
ATOM 5545 C C . GLY B 1 339 ? 8.602 19.219 -1.234 1 97.19 339 GLY B C 1
ATOM 5546 O O . GLY B 1 339 ? 9.227 19.938 -2.023 1 97.19 339 GLY B O 1
ATOM 5547 N N . ARG B 1 340 ? 8.836 19.203 0.037 1 97.38 340 ARG B N 1
ATOM 5548 C CA . ARG B 1 340 ? 10 19.844 0.629 1 97.38 340 ARG B CA 1
ATOM 5549 C C . ARG B 1 340 ? 11.156 18.859 0.789 1 97.38 340 ARG B C 1
ATOM 5551 O O . ARG B 1 340 ? 10.961 17.766 1.314 1 97.38 340 ARG B O 1
ATOM 5558 N N . THR B 1 341 ? 12.266 19.188 0.238 1 97.62 341 THR B N 1
ATOM 5559 C CA . THR B 1 341 ? 13.516 18.469 0.412 1 97.62 341 THR B CA 1
ATOM 5560 C C . THR B 1 341 ? 14.578 19.359 1.052 1 97.62 341 THR B C 1
ATOM 5562 O O . THR B 1 341 ? 14.297 20.516 1.398 1 97.62 341 THR B O 1
ATOM 5565 N N . LEU B 1 342 ? 15.766 18.859 1.256 1 97.88 342 LEU B N 1
ATOM 5566 C CA . LEU B 1 342 ? 16.859 19.641 1.812 1 97.88 342 LEU B CA 1
ATOM 5567 C C . LEU B 1 342 ? 17.094 20.891 0.974 1 97.88 342 LEU B C 1
ATOM 5569 O O . LEU B 1 342 ? 17.438 21.953 1.512 1 97.88 342 LEU B O 1
ATOM 5573 N N . SER B 1 343 ? 16.859 20.781 -0.299 1 97 343 SER B N 1
ATOM 5574 C CA . SER B 1 343 ? 17.031 21.922 -1.183 1 97 343 SER B CA 1
ATOM 5575 C C . SER B 1 343 ? 16.062 23.047 -0.824 1 97 343 SER B C 1
ATOM 5577 O O . SER B 1 343 ? 16.406 24.234 -0.953 1 97 343 SER B O 1
ATOM 5579 N N . SER B 1 344 ? 14.875 22.719 -0.39 1 96.31 344 SER B N 1
ATOM 5580 C CA . SER B 1 344 ? 13.883 23.703 0.024 1 96.31 344 SER B CA 1
ATOM 5581 C C . SER B 1 344 ? 14.383 24.531 1.204 1 96.31 344 SER B C 1
ATOM 5583 O O . SER B 1 344 ? 13.914 25.641 1.434 1 96.31 344 SER B O 1
ATOM 5585 N N . PHE B 1 345 ? 15.352 23.984 1.946 1 96.12 345 PHE B N 1
ATOM 5586 C CA . PHE B 1 345 ? 15.906 24.641 3.125 1 96.12 345 PHE B CA 1
ATOM 5587 C C . PHE B 1 345 ? 17.281 25.219 2.82 1 96.12 345 PHE B C 1
ATOM 5589 O O . PHE B 1 345 ? 18.078 25.469 3.734 1 96.12 345 PHE B O 1
ATOM 5596 N N . SER B 1 346 ? 17.609 25.281 1.531 1 95.25 346 SER B N 1
ATOM 5597 C CA . SER B 1 346 ? 18.875 25.812 1.037 1 95.25 346 SER B CA 1
ATOM 5598 C C . SER B 1 346 ? 20.047 24.922 1.451 1 95.25 346 SER B C 1
ATOM 5600 O O . SER B 1 346 ? 21.125 25.438 1.802 1 95.25 346 SER B O 1
ATOM 5602 N N . LEU B 1 347 ? 19.781 23.641 1.465 1 97.38 347 LEU B N 1
ATOM 5603 C CA . LEU B 1 347 ? 20.797 22.641 1.783 1 97.38 347 LEU B CA 1
ATOM 5604 C C . LEU B 1 347 ? 21.031 21.703 0.603 1 97.38 347 LEU B C 1
ATOM 5606 O O . LEU B 1 347 ? 20.094 21.391 -0.141 1 97.38 347 LEU B O 1
ATOM 5610 N N . PRO B 1 348 ? 22.25 21.281 0.459 1 96.75 348 PRO B N 1
ATOM 5611 C CA . PRO B 1 348 ? 22.484 20.25 -0.55 1 96.75 348 PRO B CA 1
ATOM 5612 C C . PRO B 1 348 ? 21.953 18.875 -0.124 1 96.75 348 PRO B C 1
ATOM 5614 O O . PRO B 1 348 ? 21.766 18.625 1.068 1 96.75 348 PRO B O 1
ATOM 5617 N N . ASP B 1 349 ? 21.734 17.922 -1.012 1 92.81 349 ASP B N 1
ATOM 5618 C CA . ASP B 1 349 ? 21.203 16.594 -0.736 1 92.81 349 ASP B CA 1
ATOM 5619 C C . ASP B 1 349 ? 22.125 15.82 0.212 1 92.81 349 ASP B C 1
ATOM 5621 O O . ASP B 1 349 ? 21.656 14.992 0.996 1 92.81 349 ASP B O 1
ATOM 5625 N N . GLY B 1 350 ? 23.312 16.078 0.245 1 94.75 350 GLY B N 1
ATOM 5626 C CA . GLY B 1 350 ? 24.266 15.391 1.102 1 94.75 350 GLY B CA 1
ATOM 5627 C C . GLY B 1 350 ? 24.719 16.234 2.279 1 94.75 350 GLY B C 1
ATOM 5628 O O . GLY B 1 350 ? 25.844 16.062 2.777 1 94.75 350 GLY B O 1
ATOM 5629 N N . ALA B 1 351 ? 23.828 17.109 2.74 1 97.88 351 ALA B N 1
ATOM 5630 C CA . ALA B 1 351 ? 24.172 17.984 3.865 1 97.88 351 ALA B CA 1
ATOM 5631 C C . ALA B 1 351 ? 24.516 17.156 5.105 1 97.88 351 ALA B C 1
ATOM 5633 O O . ALA B 1 351 ? 23.891 16.125 5.359 1 97.88 351 ALA B O 1
ATOM 5634 N N . SER B 1 352 ? 25.453 17.656 5.887 1 97.81 352 SER B N 1
ATOM 5635 C CA . SER B 1 352 ? 25.844 17 7.137 1 97.81 352 SER B CA 1
ATOM 5636 C C . SER B 1 352 ? 24.844 17.281 8.242 1 97.81 352 SER B C 1
ATOM 5638 O O . SER B 1 352 ? 24 18.172 8.109 1 97.81 352 SER B O 1
ATOM 5640 N N . LYS B 1 353 ? 24.969 16.516 9.281 1 97.56 353 LYS B N 1
ATOM 5641 C CA . LYS B 1 353 ? 24.156 16.75 10.477 1 97.56 353 LYS B CA 1
ATOM 5642 C C . LYS B 1 353 ? 24.281 18.188 10.969 1 97.56 353 LYS B C 1
ATOM 5644 O O . LYS B 1 353 ? 23.281 18.828 11.281 1 97.56 353 LYS B O 1
ATOM 5649 N N . GLU B 1 354 ? 25.453 18.719 11.039 1 96.88 354 GLU B N 1
ATOM 5650 C CA . GLU B 1 354 ? 25.734 20.062 11.539 1 96.88 354 GLU B CA 1
ATOM 5651 C C . GLU B 1 354 ? 25.078 21.125 10.664 1 96.88 354 GLU B C 1
ATOM 5653 O O . GLU B 1 354 ? 24.516 22.094 11.164 1 96.88 354 GLU B O 1
ATOM 5658 N N . GLU B 1 355 ? 25.156 20.922 9.383 1 97.25 355 GLU B N 1
ATOM 5659 C CA . GLU B 1 355 ? 24.562 21.859 8.438 1 97.25 355 GLU B CA 1
ATOM 5660 C C . GLU B 1 355 ? 23.047 21.891 8.586 1 97.25 355 GLU B C 1
ATOM 5662 O O . GLU B 1 355 ? 22.438 22.969 8.531 1 97.25 355 GLU B O 1
ATOM 5667 N N . ILE B 1 356 ? 22.469 20.719 8.766 1 97.81 356 ILE B N 1
ATOM 5668 C CA . ILE B 1 356 ? 21.016 20.625 8.922 1 97.81 356 ILE B CA 1
ATOM 5669 C C . ILE B 1 356 ? 20.594 21.312 10.211 1 97.81 356 ILE B C 1
ATOM 5671 O O . ILE B 1 356 ? 19.672 22.125 10.203 1 97.81 356 ILE B O 1
ATOM 5675 N N . LEU B 1 357 ? 21.297 21.016 11.312 1 96.69 357 LEU B N 1
ATOM 5676 C CA . LEU B 1 357 ? 20.984 21.609 12.602 1 96.69 357 LEU B CA 1
ATOM 5677 C C . LEU B 1 357 ? 21.125 23.125 12.547 1 96.69 357 LEU B C 1
ATOM 5679 O O . LEU B 1 357 ? 20.312 23.859 13.125 1 96.69 357 LEU B O 1
ATOM 5683 N N . LEU B 1 358 ? 22.062 23.578 11.836 1 94.81 358 LEU B N 1
ATOM 5684 C CA . LEU B 1 358 ? 22.281 25.016 11.688 1 94.81 358 LEU B CA 1
ATOM 5685 C C . LEU B 1 358 ? 21.156 25.672 10.898 1 94.81 358 LEU B C 1
ATOM 5687 O O . LEU B 1 358 ? 20.672 26.734 11.273 1 94.81 358 LEU B O 1
ATOM 5691 N N . ALA B 1 359 ? 20.75 25.031 9.82 1 94.62 359 ALA B N 1
ATOM 5692 C CA . ALA B 1 359 ? 19.703 25.578 8.961 1 94.62 359 ALA B CA 1
ATOM 5693 C C . ALA B 1 359 ? 18.391 25.719 9.719 1 94.62 359 ALA B C 1
ATOM 5695 O O . ALA B 1 359 ? 17.625 26.641 9.477 1 94.62 359 ALA B O 1
ATOM 5696 N N . PHE B 1 360 ? 18.219 24.844 10.719 1 95.44 360 PHE B N 1
ATOM 5697 C CA . PHE B 1 360 ? 16.969 24.859 11.484 1 95.44 360 PHE B CA 1
ATOM 5698 C C . PHE B 1 360 ? 17.172 25.531 12.836 1 95.44 360 PHE B C 1
ATOM 5700 O O . PHE B 1 360 ? 16.266 25.562 13.672 1 95.44 360 PHE B O 1
ATOM 5707 N N . ARG B 1 361 ? 18.375 26.016 13.078 1 93.75 361 ARG B N 1
ATOM 5708 C CA . ARG B 1 361 ? 18.734 26.656 14.344 1 93.75 361 ARG B CA 1
ATOM 5709 C C . ARG B 1 361 ? 18.438 25.734 15.523 1 93.75 361 ARG B C 1
ATOM 5711 O O . ARG B 1 361 ? 17.844 26.156 16.516 1 93.75 361 ARG B O 1
ATOM 5718 N N . ALA B 1 362 ? 18.703 24.469 15.312 1 89.88 362 ALA B N 1
ATOM 5719 C CA . ALA B 1 362 ? 18.422 23.453 16.328 1 89.88 362 ALA B CA 1
ATOM 5720 C C . ALA B 1 362 ? 19.641 23.172 17.188 1 89.88 362 ALA B C 1
ATOM 5722 O O . ALA B 1 362 ? 20.297 22.141 17.047 1 89.88 362 ALA B O 1
ATOM 5723 N N . PHE B 1 363 ? 20.062 24.219 17.938 1 74.44 363 PHE B N 1
ATOM 5724 C CA . PHE B 1 363 ? 21.281 24.141 18.734 1 74.44 363 PHE B CA 1
ATOM 5725 C C . PHE B 1 363 ? 20.984 23.547 20.109 1 74.44 363 PHE B C 1
ATOM 5727 O O . PHE B 1 363 ? 19.891 23.688 20.625 1 74.44 363 PHE B O 1
ATOM 5734 N N . SER B 1 364 ? 21.688 22.406 20.5 1 59.28 364 SER B N 1
ATOM 5735 C CA . SER B 1 364 ? 21.578 21.766 21.812 1 59.28 364 SER B CA 1
ATOM 5736 C C . SER B 1 364 ? 21.625 22.812 22.938 1 59.28 364 SER B C 1
ATOM 5738 O O . SER B 1 364 ? 22.375 23.766 22.859 1 59.28 364 SER B O 1
ATOM 5740 N N . ASP B 1 365 ? 20.453 23.031 23.578 1 51 365 ASP B N 1
ATOM 5741 C CA . ASP B 1 365 ? 20.609 23.766 24.828 1 51 365 ASP B CA 1
ATOM 5742 C C . ASP B 1 365 ? 21.641 23.109 25.734 1 51 365 ASP B C 1
ATOM 5744 O O . ASP B 1 365 ? 21.312 22.203 26.5 1 51 365 ASP B O 1
ATOM 5748 N N . LYS B 1 366 ? 22.641 22.641 25.719 1 42.91 366 LYS B N 1
ATOM 5749 C CA . LYS B 1 366 ? 23.422 22.141 26.859 1 42.91 366 LYS B CA 1
ATOM 5750 C C . LYS B 1 366 ? 23.359 23.125 28.031 1 42.91 366 LYS B C 1
ATOM 5752 O O . LYS B 1 366 ? 23.875 22.828 29.109 1 42.91 366 LYS B O 1
ATOM 5757 N N . GLY B 1 367 ? 23.359 24.406 28.203 1 33.12 367 GLY B N 1
ATOM 5758 C CA . GLY B 1 367 ? 23.422 24.844 29.594 1 33.12 367 GLY B CA 1
ATOM 5759 C C . GLY B 1 367 ? 22.188 24.5 30.391 1 33.12 367 GLY B C 1
ATOM 5760 O O . GLY B 1 367 ? 22.281 24.156 31.578 1 33.12 367 GLY B O 1
ATOM 5761 N N . LYS B 1 368 ? 20.859 25.344 30.531 1 35.31 368 LYS B N 1
ATOM 5762 C CA . LYS B 1 368 ? 19.891 25.234 31.609 1 35.31 368 LYS B CA 1
ATOM 5763 C C . LYS B 1 368 ? 18.953 24.062 31.406 1 35.31 368 LYS B C 1
ATOM 5765 O O . LYS B 1 368 ? 18.188 24.016 30.438 1 35.31 368 LYS B O 1
ATOM 5770 N N . ASP B 1 369 ? 19.375 22.781 31.719 1 31.05 369 ASP B N 1
ATOM 5771 C CA . ASP B 1 369 ? 18.578 21.594 32 1 31.05 369 ASP B CA 1
ATOM 5772 C C . ASP B 1 369 ? 17.203 21.969 32.562 1 31.05 369 ASP B C 1
ATOM 5774 O O . ASP B 1 369 ? 17.078 22.359 33.719 1 31.05 369 ASP B O 1
ATOM 5778 N N . ILE B 1 370 ? 16.406 22.703 32 1 29.77 370 ILE B N 1
ATOM 5779 C CA . ILE B 1 370 ? 15.125 22.891 32.688 1 29.77 370 ILE B CA 1
ATOM 5780 C C . ILE B 1 370 ? 14.547 21.531 33.094 1 29.77 370 ILE B C 1
ATOM 5782 O O . ILE B 1 370 ? 14.711 20.547 32.375 1 29.77 370 ILE B O 1
ATOM 5786 N N . GLY B 1 371 ? 14.156 21.406 34.438 1 28.22 371 GLY B N 1
ATOM 5787 C CA . GLY B 1 371 ? 13.461 20.422 35.25 1 28.22 371 GLY B CA 1
ATOM 5788 C C . GLY B 1 371 ? 12.305 19.75 34.531 1 28.22 371 GLY B C 1
ATOM 5789 O O . GLY B 1 371 ? 11.344 20.422 34.156 1 28.22 371 GLY B O 1
ATOM 5790 N N . SER B 1 372 ? 12.562 18.844 33.688 1 30.11 372 SER B N 1
ATOM 5791 C CA . SER B 1 372 ? 11.508 17.922 33.281 1 30.11 372 SER B CA 1
ATOM 5792 C C . SER B 1 372 ? 10.594 17.578 34.438 1 30.11 372 SER B C 1
ATOM 5794 O O . SER B 1 372 ? 11.062 17.266 35.531 1 30.11 372 SER B O 1
ATOM 5796 N N . LEU B 1 373 ? 9.367 18.156 34.5 1 30.45 373 LEU B N 1
ATOM 5797 C CA . LEU B 1 373 ? 8.414 17.844 35.562 1 30.45 373 LEU B CA 1
ATOM 5798 C C . LEU B 1 373 ? 8.328 16.344 35.812 1 30.45 373 LEU B C 1
ATOM 5800 O O . LEU B 1 373 ? 8.305 15.562 34.844 1 30.45 373 LEU B O 1
ATOM 5804 N N . PRO B 1 374 ? 8.672 15.836 37.062 1 30.78 374 PRO B N 1
ATOM 5805 C CA . PRO B 1 374 ? 8.492 14.453 37.5 1 30.78 374 PRO B CA 1
ATOM 5806 C C . PRO B 1 374 ? 7.082 13.93 37.25 1 30.78 374 PRO B C 1
ATOM 5808 O O . PRO B 1 374 ? 6.109 14.68 37.344 1 30.78 374 PRO B O 1
ATOM 5811 N N . SER B 1 375 ? 6.926 12.984 36.344 1 27.62 375 SER B N 1
ATOM 5812 C CA . SER B 1 375 ? 5.719 12.172 36.25 1 27.62 375 SER B CA 1
ATOM 5813 C C . SER B 1 375 ? 5.293 11.617 37.594 1 27.62 375 SER B C 1
ATOM 5815 O O . SER B 1 375 ? 6.02 10.836 38.219 1 27.62 375 SER B O 1
ATOM 5817 N N . GLN B 1 376 ? 4.691 12.438 38.531 1 28.19 376 GLN B N 1
ATOM 5818 C CA . GLN B 1 376 ? 4.055 11.859 39.719 1 28.19 376 GLN B CA 1
ATOM 5819 C C . GLN B 1 376 ? 3.158 10.688 39.344 1 28.19 376 GLN B C 1
ATOM 5821 O O . GLN B 1 376 ? 2.273 10.82 38.5 1 28.19 376 GLN B O 1
ATOM 5826 N N . GLY B 1 377 ? 3.621 9.453 39.625 1 26.33 377 GLY B N 1
ATOM 5827 C CA . GLY B 1 377 ? 2.957 8.156 39.625 1 26.33 377 GLY B CA 1
ATOM 5828 C C . GLY B 1 377 ? 1.714 8.117 40.5 1 26.33 377 GLY B C 1
ATOM 5829 O O . GLY B 1 377 ? 1.787 8.344 41.719 1 26.33 377 GLY B O 1
ATOM 5830 N N . PHE B 1 378 ? 0.536 8.609 40.188 1 21.58 378 PHE B N 1
ATOM 5831 C CA . PHE B 1 378 ? -0.689 8.375 40.969 1 21.58 378 PHE B CA 1
ATOM 5832 C C . PHE B 1 378 ? -0.917 6.879 41.156 1 21.58 378 PHE B C 1
ATOM 5834 O O . PHE B 1 378 ? -1.146 6.145 40.188 1 21.58 378 PHE B O 1
ATOM 5841 N N . ALA B 1 379 ? -0.281 6.254 42.25 1 26.36 379 ALA B N 1
ATOM 5842 C CA . ALA B 1 379 ? -0.68 4.965 42.812 1 26.36 379 ALA B CA 1
ATOM 5843 C C . ALA B 1 379 ? -2.154 4.973 43.219 1 26.36 379 ALA B C 1
ATOM 5845 O O . ALA B 1 379 ? -2.553 5.695 44.125 1 26.36 379 ALA B O 1
ATOM 5846 N N . LEU B 1 380 ? -3.1 4.816 42.281 1 21.61 380 LEU B N 1
ATOM 5847 C CA . LEU B 1 380 ? -4.438 4.418 42.688 1 21.61 380 LEU B CA 1
ATOM 5848 C C . LEU B 1 380 ? -4.375 3.254 43.688 1 21.61 380 LEU B C 1
ATOM 5850 O O . LEU B 1 380 ? -3.807 2.205 43.375 1 21.61 380 LEU B O 1
ATOM 5854 N N . SER B 1 381 ? -4.227 3.512 44.969 1 22.47 381 SER B N 1
ATOM 5855 C CA . SER B 1 381 ? -4.516 2.607 46.094 1 22.47 381 SER B CA 1
ATOM 5856 C C . SER B 1 381 ? -5.844 1.889 45.875 1 22.47 381 SER B C 1
ATOM 5858 O O . SER B 1 381 ? -6.852 2.518 45.562 1 22.47 381 SER B O 1
ATOM 5860 N N . ALA B 1 382 ? -5.754 0.627 45.531 1 24.36 382 ALA B N 1
ATOM 5861 C CA . ALA B 1 382 ? -6.75 -0.437 45.562 1 24.36 382 ALA B CA 1
ATOM 5862 C C . ALA B 1 382 ? -7.41 -0.502 46.938 1 24.36 382 ALA B C 1
ATOM 5864 O O . ALA B 1 382 ? -7.828 -1.573 47.406 1 24.36 382 ALA B O 1
ATOM 5865 N N . SER B 1 383 ? -7.445 0.58 47.688 1 19.73 383 SER B N 1
ATOM 5866 C CA . SER B 1 383 ? -8.234 0.259 48.875 1 19.73 383 SER B CA 1
ATOM 5867 C C . SER B 1 383 ? -9.664 -0.1 48.5 1 19.73 383 SER B C 1
ATOM 5869 O O . SER B 1 383 ? -10.547 -0.134 49.375 1 19.73 383 SER B O 1
ATOM 5871 N N . LEU B 1 384 ? -10.016 -0.831 47.406 1 19.53 384 LEU B N 1
ATOM 5872 C CA . LEU B 1 384 ? -11.086 -1.716 47.844 1 19.53 384 LEU B CA 1
ATOM 5873 C C . LEU B 1 384 ? -10.516 -2.947 48.531 1 19.53 384 LEU B C 1
ATOM 5875 O O . LEU B 1 384 ? -9.453 -3.449 48.156 1 19.53 384 LEU B O 1
#

Sequence (768 aa):
MNQPRVGIIGVGHAGCALAVDFESRNVKTILWAAPGHRRVYDRVVEQGHLDATEAITGRFYPSLTQELAEVLQAARVVLVAVPSTAHDGIIDTLAQYDLSQHVVIFITGNFIASIAAARLQAKAVMTTSRAPYSSRTQLNDAGDVQIRINGIKKRLEIARFGRPVDQRTRHHLGHLFSMPLVWYANTLQLDLSTNHGVVHPPTMLCNIGPIRRQETGLFFYRDCMTPEVCDLMLAADRERLQVAAALGFTRMESVLDMFNADYGAQCSDLATFVASNAQLNKRPGLPGSMLARQVSQDIPFWCVPVASLGEALGVPTPIISGWILSCSTLNKTDYRAVGRTLSSFSLPDGASKEEILLAFRAFSDKGKDIGSLPSQGFALSASLMNQPRVGIIGVGHAGCALAVDFESRNVKTILWAAPGHRRVYDRVVEQGHLDATEAITGRFYPSLTQELAEVLQAARVVLVAVPSTAHDGIIDTLAQYDLSQHVVIFITGNFIASIAAARLQAKAVMTTSRAPYSSRTQLNDAGDVQIRINGIKKRLEIARFGRPVDQRTRHHLGHLFSMPLVWYANTLQLDLSTNHGVVHPPTMLCNIGPIRRQETGLFFYRDCMTPEVCDLMLAADRERLQVAAALGFTRMESVLDMFNADYGAQCSDLATFVASNAQLNKRPGLPGSMLARQVSQDIPFWCVPVASLGEALGVPTPIISGWILSCSTLNKTDYRAVGRTLSSFSLPDGASKEEILLAFRAFSDKGKDIGSLPSQGFALSASL

pLDDT: mean 92.4, std 15.91, range [18.45, 98.88]

Secondary structure (DSSP, 8-state):
---PEEEEE--SHHHHHHHHHHHHTT--EEEE--TT--HHHHHHHHHTSEEEEETS-EEE--EEES-HHHHHHHEEEEEE-S-GGGHHHHHHHHTTS--TT-EEEESS-SS-HHHHHHH---SEEEEESS-SEEEEEEE-TTS-EEEEEEEE-S-EEEEESSSPPPHHHHHHHHHHSSS-EEE-S-HHHHHTT--HHHHHHHHHHTBHHHHHHT-TT-BTTTTTS-HHHHHHHHHHHHHHHHHHHHTT------HHHHHHHHHT---SSHHHHHHH-TTTTSS-B--SSTTSHHHHTHIIIIIHHHHHHHHHHT---HHHHHHHHHHHHHHT--HHHHS--GGGGT--TT--HHHHHHHTT-----S-----------------/---PEEEEE--SHHHHHHHHHHHHTT--EEEE--TT--HHHHHHHHHTSEEEEETS-EEE--EEES-HHHHHHHEEEEEE-S-GGGHHHHHHHHTTS--TT-EEEESS-SS-HHHHHHH---SEEEEESS-SEEEEEEE-TTS-EEEEEEEE-S-EEEEESSSPPPHHHHHHHHHHSSS-EEE-S-HHHHHTT--HHHHHHHHHHTBHHHHHHT-TT-BTTTTTS-HHHHHHHHHHHHHHHHHHHHTT------HHHHHHHHHT---SSHHHHHHH-TTTTSS-B--SSTTSHHHHTHIIIIIHHHHHHHHHHT---HHHHHHHHHHHHHHT--HHHHS--GGGGT--TT--HHHHHHHTT-----S-----------------

InterPro domains:
  IPR003421 Opine dehydrogenase [PF02317] (183-330)
  IPR008927 6-phosphogluconate dehydrogenase-like, C-terminal domain superfamily [SSF48179] (186-348)
  IPR013328 6-phosphogluconate dehydrogenase, domain 2 [G3DSA:1.10.1040.10] (196-348)
  IPR028939 Pyrroline-5-carboxylate reductase, catalytic, N-terminal [PF03807] (5-105)
  IPR036291 NAD(P)-binding domain superfamily [SSF51735] (5-143)

Nearest PDB structures (foldseek):
  1bg6-assembly1_A-2  TM=8.742E-01  e=5.554E-26  Arthrobacter sp. 1C
  3k96-assembly1_B  TM=6.169E-01  e=4.913E-10  Coxiella burnetii RSA 493
  2ew2-assembly1_A  TM=5.658E-01  e=1.613E-08  Enterococcus faecalis V583
  5bse-assembly1_A  TM=4.953E-01  e=1.058E-04  Medicago truncatula
  5t57-assembly1_A-2  TM=6.222E-01  e=7.259E-04  Cupriavidus necator N-1

Solvent-accessible surface area (backbone atoms only — not comparable to full-atom values): 40714 Å² total; per-residue (Å²): 128,83,70,75,25,41,17,32,37,24,53,45,38,63,23,45,48,49,46,49,56,33,45,75,70,73,36,50,37,31,35,31,48,58,90,93,58,39,70,56,44,54,50,36,62,72,67,63,40,44,35,34,35,74,73,48,70,49,78,40,70,68,43,75,47,91,49,66,66,58,34,61,70,51,21,45,45,34,37,38,23,50,60,65,81,48,44,64,61,50,48,59,60,53,47,76,52,90,30,59,75,22,38,38,33,28,42,40,27,52,74,39,53,57,55,44,50,72,60,36,66,43,58,37,41,30,30,20,40,52,65,54,54,46,55,41,64,41,67,48,96,89,66,44,64,29,36,37,29,55,31,71,33,58,41,38,47,34,18,33,50,53,61,81,77,53,67,66,60,50,52,50,51,49,68,65,44,94,38,54,68,45,78,40,84,14,39,61,64,34,40,68,62,37,48,60,50,38,51,32,44,50,34,49,53,22,32,45,37,50,26,70,66,59,49,77,82,38,26,54,43,45,50,39,37,35,62,50,38,40,40,49,28,52,54,32,41,50,35,50,49,50,43,36,36,72,70,66,46,74,88,66,75,49,63,54,54,47,52,20,55,32,64,74,50,83,64,91,46,57,44,60,38,43,58,62,38,58,53,74,52,69,58,57,48,64,59,79,41,86,70,32,58,56,37,61,29,25,36,15,40,37,36,30,34,51,41,38,51,11,60,29,70,72,37,80,38,66,62,49,48,32,50,45,52,53,51,19,54,47,66,74,38,65,37,69,76,73,25,39,38,44,58,69,66,76,34,59,69,73,38,50,66,66,56,52,32,56,61,40,37,50,70,80,70,75,74,80,75,72,79,72,78,77,80,79,76,82,76,80,73,73,80,119,128,84,71,74,26,41,18,30,37,24,52,47,37,64,23,46,49,50,45,50,56,33,44,75,69,73,35,50,38,32,36,31,47,57,90,92,58,38,70,55,44,54,50,36,63,73,67,64,40,44,36,32,34,74,73,50,70,50,79,40,72,68,43,74,47,91,49,65,68,58,34,60,71,52,19,46,44,36,36,38,24,48,60,64,79,46,46,65,62,49,47,61,58,54,44,77,51,90,31,61,75,22,38,38,34,28,40,39,27,54,74,39,54,57,55,44,48,74,60,36,66,41,58,37,42,31,31,19,39,53,62,54,54,46,55,41,64,42,68,49,96,89,66,44,66,29,35,37,29,54,32,72,35,59,41,37,47,34,20,34,49,51,61,80,76,53,67,67,59,49,53,52,52,49,65,66,43,92,38,53,69,44,79,42,85,15,39,60,65,35,42,70,63,38,51,61,51,39,51,33,45,50,35,50,53,22,30,44,38,50,25,69,66,60,51,80,83,39,28,54,44,45,52,38,37,35,63,51,39,39,38,49,26,51,53,32,41,51,35,49,50,50,42,36,37,72,70,68,47,76,87,67,76,52,62,54,51,46,51,21,55,33,66,74,49,84,63,92,47,58,42,60,39,44,58,64,38,57,54,75,53,70,58,58,48,63,59,80,42,85,71,30,60,57,37,60,27,25,35,16,40,38,36,30,34,51,40,39,49,12,58,30,70,72,36,79,37,64,62,51,50,32,51,46,50,51,51,20,53,46,66,72,38,65,37,70,77,72,26,39,37,44,58,68,65,78,34,58,71,74,38,49,64,67,55,51,32,57,61,40,38,50,68,81,75,74,77,83,77,71,79,73,77,76,81,78,76,79,75,78,74,65,82,116

Foldseek 3Di:
DQQAAEEEEDDFQLRLVLQQQQVVVPHAYEYEYDPPRCPQVVQCVVVQWAAEDAPDGDIGGHHYDHDVVVSLVRHQEYEYEDFPLCLVVVLVVQLVDQQCRHEYEYAACLPCQLVSVVRHNHVWYKHWQHRQFDKHWDADPVRGIYIYTLDGWQEIEMEIFADHDDPVVQVVVCVSDPHGYDYDDFVVLRNLQHLLLLQLLLLCVQPQPCLQVFPAPAQSQQRSCAPVSQVLSQLLQVLSQVLCVLLVNNDHDGSVRVLCNGQVHDDPGRNVSSNPPCSSRVGHGDHNHLCDCSNVRSLQRHLLQSCLSCQLSVRHRVSSVVSQVVSCVVVVHNSNVSHDHCVSLVHDSNDYSVRVCVSRVVDDPVPPPPPPPPPPDPPPPPPD/DQQAAEEEEDDFQLRLVLQQQQVVVPHAYEYEYDPPRCPQVVQCVVVQWAAEDAPDGDIGGHHYDHDVVVSLVRHQEYEYEDFPLCLVVVLVVQLVDQQCRHEYEYAACLPCQLVSVVRHNHVWYKHWQHRQFDKGWDADPVRGIYMYTLDGWQEIEMEIFADHDDPVVQVVVCVSDPHGYDYDDFVVLRNLQHLLLLQLLLLCVQPQPCLQVFPAPAQSQQRSCAPVSQVLSQLLQVLSQVLCVLLVNNDHDGSVRVLCNGQVHDDPGRNVSSNPPCSSRVHHGDHNHLCDCSNVRSLQRHLLASCLSCQLSVRHRVSSVVSQVVSCVVVVHNSNVSHDHCVSLVHDSNHYSVRVCVSRVVDPPPPPPPDPPPPPDPPPPPPD

Organism: Aspergillus tubingensis (strain CBS 134.48) (NCBI:txid767770)